Protein AF-A0A944EGB7-F1 (afdb_monomer)

pLDDT: mean 82.47, std 16.72, range [30.88, 98.5]

Mean predicted aligned error: 17.09 Å

Nearest PDB structures (foldseek):
  6z8n-assembly1_AAA  TM=8.290E-01  e=5.337E-04  Rattus norvegicus
  6mog-assembly1_B-2  TM=8.341E-01  e=1.333E-03  synthetic construct
  5ooy-assembly2_E  TM=8.307E-01  e=2.544E-03  synthetic construct
  6sh9-assembly1_B  TM=8.140E-01  e=4.599E-03  Bifidobacterium longum subsp. longum JCM 1217
  6sa7-assembly1_B  TM=8.328E-01  e=1.089E-02  synthetic construct

Secondary structure (DSSP, 8-state):
--------PPP--TT-SS--TTTEEPEEEEEEEEEEE-SSEEEEEEEEEE-SS-EEEEEEEEESS--SS---BTTSBEEEEE-TTS-EEETTSS-TTS--TTS-S--EEEEEEE--SSEEEEEEEESSPPPSSEEEEEEEEGGGTEEEEEEEEEHHHHHHGGGG-EES-TTPPPP---TT-----------GGGTBBPP--------S------TT-SS-TT--HHHHH-HHHHHHHHHHT--TT-TTT-HHHHHHHHS-HHHHHHHHTT-S-TT-B-TTS-BHHHHHHHTT-HHHHHHHHHTT--SSS--BTTB-HHHHHTTSTTGGGTGGG--GGGSPPHHHHHHHHHHHHHHHHH-TT---TT-EEEEEES--HHHHHHHTT--TT----SS--TTT-HHHHTTEEEEEEETTEEEEEESS--GGGSHHHHHHHHTTS-EEEEEEE-TTS-EEEEEEETTEEEEEEETTPPP-TT--HHHHHTTTT---TTS--SSHHHHHHHHHHHT---S-THHHHS--SEEEEPPTT-GGGG-

Radius of gyration: 30.64 Å; Cα contacts (8 Å, |Δi|>4): 1113; chains: 1; bounding box: 88×48×75 Å

Foldseek 3Di:
DDDPDDDFDDDVDLFDPDAPPVWKQFQKAADWDFQWDFPFKTKIFGTKTFGLFKIKTKMKMFGNDQDPQLQEEQQFKWKWKQAPVRDIEICLVDFLPDDPPPPVDKHKHFDFWADDRGMIITMIMISGQGPFDKMWMWIHGRSRGIHTGIDIDGSNVSNVSSVVMDTPCPPGHHDDDDPDDDDDDDDDDPHSNSRGYHNDDDPPPPPPVQPPLPLLALECPSCDLQQLADLSSLVSNVVNNYQLPDQVCVSLLSNLQRYDLSSNVSSLVRDPDQQDAHPQQDGSLLSNLLQVVLSNNLSSVVSPHDQQDDRAANDGSQLLCCLDPSVVSRVVPDDPVSDDDPVLNVLLVLLVVQLCQQPQPDDQEQKKKKDKFQAAQLRLLVLLVFHSVDLPDPDDDCPPDVLQLLFKWFWADDVRYIMIMRRHDQLQADLSSQLSSQAPFIKMKMWHRYNVDFIKIWIDHRSGTDDIDTQLDADHNPDDPLCSSLSSSRNHPPPPRDCSSVVSSRCVSRVHGGNHSCRYRNHGPGMTGRDSPRPSSVD

Sequence (539 aa):
MNGDRLLSTYPADDDEPFPPQQWFVPARLPHTAEVGTGPDTRILLTGWEVWPASLGIRLNVFKRRAGGDRGGGPGGLRFSVLLADGLRVSTLDASPWHADRRTGGPCLRLRDGSSGVFHYGIELHLSQLPPGGPLTLVTEWPAAGVPETRTEFDGTALRAATAQVVEIWPDLPPWQARKGEEEGFAWLSMGPQEIMARPEPPFIPQPPPSRPVDRDRADWDHMGNEAWADPDVVRARLAAGADPDAPETWPLHSAAVHGSPDSVRELVTRVTEVDRTDDQGETALWAAVCNGAEANAAVLLAAGADAWTPRIGRWSPGRLVLTTRLSPLFADTAPAHARLTEAELAAFEAADEQAAVFGEDLYTEGISVAFVSGVEPAEAVRRLGADPLDPGPMEYDPYDDWDHSARVVAVTAVPGGCVLVQQTFYGLSTDSWLTALTTGGGRAYGVYFNPKGGTFGTLAENGRRLHREEIGMPPGAEEPEGHWTHRFWLWDDQARHWNGDKLAYACDQAGLTVPDRRAVAGPPDRWAEIPQDSPLLAD

Solvent-accessible surface area (backbone atoms only — not comparable to full-atom values): 29263 Å² total; per-residue (Å²): 132,89,72,84,83,73,84,56,44,86,76,90,59,85,77,53,91,62,81,65,67,93,46,38,48,56,23,73,45,80,41,82,43,83,40,34,61,28,90,51,35,43,29,30,37,53,27,36,36,23,38,93,56,23,34,34,42,33,34,39,37,41,40,77,60,78,61,95,70,68,36,42,38,87,39,10,38,43,47,34,38,37,35,53,87,69,52,72,35,27,39,62,78,44,63,56,83,54,77,73,78,85,73,87,67,70,46,34,30,60,72,51,48,38,57,54,79,42,41,31,36,41,29,34,35,30,42,41,55,57,50,74,38,52,27,32,45,33,25,32,19,61,61,60,56,16,56,84,26,79,38,80,44,61,18,39,60,54,51,60,36,33,80,61,41,43,71,75,59,87,84,48,61,76,72,77,89,69,91,88,77,87,89,87,86,82,82,92,74,88,35,45,67,56,33,29,33,42,59,85,79,72,82,67,73,69,64,72,74,71,71,79,67,73,41,75,38,48,51,71,81,82,65,48,61,72,45,33,39,38,40,66,45,51,52,35,16,49,73,47,56,20,61,53,74,36,81,92,64,39,49,52,36,46,16,19,60,41,25,30,48,61,21,37,54,62,37,65,77,63,36,94,56,71,66,51,54,54,100,86,46,45,28,24,50,36,42,2,55,28,40,60,30,58,63,32,32,52,48,39,49,74,73,65,39,73,39,70,65,56,56,50,60,86,40,12,45,45,45,56,32,61,81,44,94,60,21,79,85,43,58,93,72,62,51,83,88,55,58,78,51,74,67,56,50,52,46,36,50,51,35,50,56,43,14,56,43,50,33,69,80,45,88,48,73,32,26,6,35,24,30,32,15,69,33,52,52,60,54,38,31,44,46,61,65,18,61,67,84,50,59,48,69,95,73,81,63,70,82,77,42,67,79,58,36,70,31,42,34,36,35,17,76,42,72,66,16,22,25,35,32,23,72,73,33,52,58,42,30,36,64,64,43,33,15,35,50,5,48,94,41,30,28,22,14,10,34,24,30,40,80,90,64,65,31,39,35,25,36,15,43,57,42,36,69,76,50,73,50,68,62,69,56,85,82,55,66,80,60,57,72,62,46,63,49,49,38,47,57,53,65,39,82,90,75,73,52,41,69,20,46,58,52,25,46,31,22,58,72,13,69,39,64,68,91,51,37,44,52,75,79,43,83,50,79,36,34,36,52,38,52,93,86,41,78,67,76,76,117

Structure (mmCIF, N/CA/C/O backbone):
data_AF-A0A944EGB7-F1
#
_entry.id   AF-A0A944EGB7-F1
#
loop_
_atom_site.group_PDB
_atom_site.id
_atom_site.type_symbol
_atom_site.label_atom_id
_atom_site.label_alt_id
_atom_site.label_comp_id
_atom_site.label_asym_id
_atom_site.label_entity_id
_atom_site.label_seq_id
_atom_site.pdbx_PDB_ins_code
_atom_site.Cartn_x
_atom_site.Cartn_y
_atom_site.Cartn_z
_atom_site.occupancy
_atom_site.B_iso_or_equiv
_atom_site.auth_seq_id
_atom_site.auth_comp_id
_atom_site.auth_asym_id
_atom_site.auth_atom_id
_atom_site.pdbx_PDB_model_num
ATOM 1 N N . MET A 1 1 ? -9.017 32.085 -9.575 1.00 32.94 1 MET A N 1
ATOM 2 C CA . MET A 1 1 ? -10.208 32.882 -9.936 1.00 32.94 1 MET A CA 1
ATOM 3 C C . MET A 1 1 ? -11.408 31.969 -9.768 1.00 32.94 1 MET A C 1
ATOM 5 O O . MET A 1 1 ? -11.595 31.103 -10.608 1.00 32.94 1 MET A O 1
ATOM 9 N N . ASN A 1 2 ? -12.139 32.095 -8.657 1.00 34.69 2 ASN A N 1
ATOM 10 C CA . ASN A 1 2 ? -13.410 31.393 -8.461 1.00 34.69 2 ASN A CA 1
ATOM 11 C C . ASN A 1 2 ? -14.433 32.041 -9.395 1.00 34.69 2 ASN A C 1
ATOM 13 O O . ASN A 1 2 ? -14.849 33.168 -9.146 1.00 34.69 2 ASN A O 1
ATOM 17 N N . GLY A 1 3 ? -14.751 31.382 -10.507 1.00 36.41 3 GLY A N 1
ATOM 18 C CA . GLY A 1 3 ? -15.894 31.771 -11.322 1.00 36.41 3 GLY A CA 1
ATOM 19 C C . GLY A 1 3 ? -17.166 31.336 -10.606 1.00 36.41 3 GLY A C 1
ATOM 20 O O . GLY A 1 3 ? -17.297 30.157 -10.280 1.00 36.41 3 GLY A O 1
ATOM 21 N N . ASP A 1 4 ? -18.072 32.276 -10.345 1.00 38.72 4 ASP A N 1
ATOM 22 C CA . ASP A 1 4 ? -19.410 31.980 -9.838 1.00 38.72 4 ASP A CA 1
ATOM 23 C C . ASP A 1 4 ? -20.106 31.008 -10.802 1.00 38.72 4 ASP A C 1
ATOM 25 O O . ASP A 1 4 ? -20.459 31.365 -11.929 1.00 38.72 4 ASP A O 1
ATOM 29 N N . ARG A 1 5 ? -20.275 29.751 -10.377 1.00 48.19 5 ARG A N 1
ATOM 30 C CA . ARG A 1 5 ? -21.106 28.773 -11.085 1.00 48.19 5 ARG A CA 1
ATOM 31 C C . ARG A 1 5 ? -22.570 29.154 -10.858 1.00 48.19 5 ARG A C 1
ATOM 33 O O . ARG A 1 5 ? -23.101 28.953 -9.770 1.00 48.19 5 ARG A O 1
ATOM 40 N N . LEU A 1 6 ? -23.214 29.726 -11.873 1.00 55.56 6 LEU A N 1
ATOM 41 C CA . LEU A 1 6 ? -24.662 29.945 -11.888 1.00 55.56 6 LEU A CA 1
ATOM 42 C C . LEU A 1 6 ? -25.372 28.681 -12.394 1.00 55.56 6 LEU A C 1
ATOM 44 O O . LEU A 1 6 ? -24.914 28.054 -13.349 1.00 55.56 6 LEU A O 1
ATOM 48 N N . LEU A 1 7 ? -26.502 28.330 -11.774 1.00 55.47 7 LEU A N 1
ATOM 49 C CA . LEU A 1 7 ? -27.410 27.292 -12.278 1.00 55.47 7 LEU A CA 1
ATOM 50 C C . LEU A 1 7 ? -27.955 27.706 -13.662 1.00 55.47 7 LEU A C 1
ATOM 52 O O . LEU A 1 7 ? -28.229 28.883 -13.894 1.00 55.47 7 LEU A O 1
ATOM 56 N N . SER A 1 8 ? -28.111 26.748 -14.580 1.00 62.16 8 SER A N 1
ATOM 57 C CA . SER A 1 8 ? -28.684 26.958 -15.928 1.00 62.16 8 SER A CA 1
ATOM 58 C C . SER A 1 8 ? -30.071 26.313 -16.050 1.00 62.16 8 SER A C 1
ATOM 60 O O . SER A 1 8 ? -30.507 25.670 -15.101 1.00 62.16 8 SER A O 1
ATOM 62 N N . THR A 1 9 ? -30.802 26.500 -17.157 1.00 59.09 9 THR A N 1
ATOM 63 C CA . THR A 1 9 ? -32.113 25.838 -17.361 1.00 59.09 9 THR A CA 1
ATOM 64 C C . THR A 1 9 ? -32.007 24.322 -17.303 1.00 59.09 9 THR A C 1
ATOM 66 O O . THR A 1 9 ? -31.088 23.759 -17.896 1.00 59.09 9 THR A O 1
ATOM 69 N N . TYR A 1 10 ? -33.010 23.674 -16.717 1.00 60.25 10 TYR A N 1
ATOM 70 C CA . TYR A 1 10 ? -33.133 22.224 -16.734 1.00 60.25 10 TYR A CA 1
ATOM 71 C C . TYR A 1 10 ? -33.384 21.675 -18.153 1.00 60.25 10 TYR A C 1
ATOM 73 O O . TYR A 1 10 ? -34.419 22.002 -18.744 1.00 60.25 10 TYR A O 1
ATOM 81 N N . PRO A 1 11 ? -32.494 20.843 -18.726 1.00 58.47 11 PRO A N 1
ATOM 82 C CA . PRO A 1 11 ? -32.824 20.062 -19.908 1.00 58.47 11 PRO A CA 1
ATOM 83 C C . PRO A 1 11 ? -33.643 18.840 -19.477 1.00 58.47 11 PRO A C 1
ATOM 85 O O . PRO A 1 11 ? -33.178 18.019 -18.695 1.00 58.47 11 PRO A O 1
ATOM 88 N N . ALA A 1 12 ? -34.860 18.700 -20.000 1.00 52.88 12 ALA A N 1
ATOM 89 C CA . ALA A 1 12 ? -35.695 17.517 -19.787 1.00 52.88 12 ALA A CA 1
ATOM 90 C C . ALA A 1 12 ? -35.199 16.311 -20.618 1.00 52.88 12 ALA A C 1
ATOM 92 O O . ALA A 1 12 ? -35.969 15.740 -21.384 1.00 52.88 12 ALA A O 1
ATOM 93 N N . ASP A 1 13 ? -33.909 15.975 -20.539 1.00 53.41 13 ASP A N 1
ATOM 94 C CA . ASP A 1 13 ? -33.380 14.758 -21.159 1.00 53.41 13 ASP A CA 1
ATOM 95 C C . ASP A 1 13 ? -33.831 13.533 -20.342 1.00 53.41 13 ASP A C 1
ATOM 97 O O . ASP A 1 13 ? -33.696 13.493 -19.120 1.00 53.41 13 ASP A O 1
ATOM 101 N N . ASP A 1 14 ? -34.359 12.518 -21.031 1.00 48.91 14 ASP A N 1
ATOM 102 C CA . ASP A 1 14 ? -35.111 11.389 -20.454 1.00 48.91 14 ASP A CA 1
ATOM 103 C C . ASP A 1 14 ? -34.281 10.384 -19.608 1.00 48.91 14 ASP A C 1
ATOM 105 O O . ASP A 1 14 ? -34.838 9.408 -19.104 1.00 48.91 14 ASP A O 1
ATOM 109 N N . ASP A 1 15 ? -32.974 10.611 -19.415 1.00 50.88 15 ASP A N 1
ATOM 110 C CA . ASP A 1 15 ? -32.036 9.661 -18.781 1.00 50.88 15 ASP A CA 1
ATOM 111 C C . ASP A 1 15 ? -31.077 10.320 -17.762 1.00 50.88 15 ASP A C 1
ATOM 113 O O . ASP A 1 15 ? -29.890 9.977 -17.651 1.00 50.88 15 ASP A O 1
ATOM 117 N N . GLU A 1 16 ? -31.575 11.289 -16.992 1.00 53.97 16 GLU A N 1
ATOM 118 C CA . GLU A 1 16 ? -30.809 11.887 -15.897 1.00 53.97 16 GLU A CA 1
ATOM 119 C C . GLU A 1 16 ? -30.630 10.883 -14.731 1.00 53.97 16 GLU A C 1
ATOM 121 O O . GLU A 1 16 ? -31.597 10.253 -14.287 1.00 53.97 16 GLU A O 1
ATOM 126 N N . PRO A 1 17 ? -29.400 10.682 -14.214 1.00 52.53 17 PRO A N 1
ATOM 127 C CA . PRO A 1 17 ? -29.115 9.628 -13.236 1.00 52.53 17 PRO A CA 1
ATOM 128 C C . PRO A 1 17 ? -29.736 9.864 -11.852 1.00 52.53 17 PRO A C 1
ATOM 130 O O . PRO A 1 17 ? -29.793 8.922 -11.060 1.00 52.53 17 PRO A O 1
ATOM 133 N N . PHE A 1 18 ? -30.188 11.085 -11.560 1.00 62.53 18 PHE A N 1
ATOM 134 C CA . PHE A 1 18 ? -30.746 11.500 -10.276 1.00 62.53 18 PHE A CA 1
ATOM 135 C C . PHE A 1 18 ? -31.913 12.471 -10.497 1.00 62.53 18 PHE A C 1
ATOM 137 O O . PHE A 1 18 ? -31.974 13.115 -11.541 1.00 62.53 18 PHE A O 1
ATOM 144 N N . PRO A 1 19 ? -32.856 12.596 -9.543 1.00 72.44 19 PRO A N 1
ATOM 145 C CA . PRO A 1 19 ? -33.937 13.563 -9.670 1.00 72.44 19 PRO A CA 1
ATOM 146 C C . PRO A 1 19 ? -33.398 15.004 -9.714 1.00 72.44 19 PRO A C 1
ATOM 148 O O . PRO A 1 19 ? -32.402 15.300 -9.047 1.00 72.44 19 PRO A O 1
ATOM 151 N N . PRO A 1 20 ? -34.087 15.928 -10.402 1.00 75.12 20 PRO A N 1
ATOM 152 C CA . PRO A 1 20 ? -33.622 17.298 -10.609 1.00 75.12 20 PRO A CA 1
ATOM 153 C C . PRO A 1 20 ? -33.867 18.189 -9.380 1.00 75.12 20 PRO A C 1
ATOM 155 O O . PRO A 1 20 ? -34.578 19.194 -9.433 1.00 75.12 20 PRO A O 1
ATOM 158 N N . GLN A 1 21 ? -33.280 17.818 -8.240 1.00 77.50 21 GLN A N 1
ATOM 159 C CA . GLN A 1 21 ? -33.513 18.451 -6.932 1.00 77.50 21 GLN A CA 1
ATOM 160 C C . GLN A 1 21 ? -33.061 19.917 -6.876 1.00 77.50 21 GLN A C 1
ATOM 162 O O . GLN A 1 21 ? -33.524 20.677 -6.031 1.00 77.50 21 GLN A O 1
ATOM 167 N N . GLN A 1 22 ? -32.156 20.314 -7.772 1.00 76.25 22 GLN A N 1
ATOM 168 C CA . GLN A 1 22 ? -31.665 21.690 -7.875 1.00 76.25 22 GLN A CA 1
ATOM 169 C C . GLN A 1 22 ? -32.675 22.623 -8.565 1.00 76.25 22 GLN A C 1
ATOM 171 O O . GLN A 1 22 ? -32.617 23.838 -8.373 1.00 76.25 22 GLN A O 1
ATOM 176 N N . TRP A 1 23 ? -33.609 22.058 -9.341 1.00 76.38 23 TRP A N 1
ATOM 177 C CA . TRP A 1 23 ? -34.570 22.804 -10.156 1.00 76.38 23 TRP A CA 1
ATOM 178 C C . TRP A 1 23 ? -36.018 22.639 -9.713 1.00 76.38 23 TRP A C 1
ATOM 180 O O . TRP A 1 23 ? -36.813 23.553 -9.921 1.00 76.38 23 TRP A O 1
ATOM 190 N N . PHE A 1 24 ? -36.367 21.516 -9.082 1.00 84.88 24 PHE A N 1
ATOM 191 C CA . PHE A 1 24 ? -37.749 21.204 -8.731 1.00 84.88 24 PHE A CA 1
ATOM 192 C C . PHE A 1 24 ? -37.908 20.794 -7.270 1.00 84.88 24 PHE A C 1
ATOM 194 O O . PHE A 1 24 ? -37.055 20.130 -6.682 1.00 84.88 24 PHE A O 1
ATOM 201 N N . VAL A 1 25 ? -39.069 21.122 -6.707 1.00 89.25 25 VAL A N 1
ATOM 202 C CA . VAL A 1 25 ? -39.599 20.493 -5.495 1.00 89.25 25 VAL A CA 1
ATOM 203 C C . VAL A 1 25 ? -40.610 19.424 -5.924 1.00 89.25 25 VAL A C 1
ATOM 205 O O . VAL A 1 25 ? -41.558 19.757 -6.644 1.00 89.25 25 VAL A O 1
ATOM 208 N N . PRO A 1 26 ? -40.454 18.153 -5.506 1.00 92.44 26 PRO A N 1
ATOM 209 C CA . PRO A 1 26 ? -41.320 17.071 -5.958 1.00 92.44 26 PRO A CA 1
ATOM 210 C C . PRO A 1 26 ? -42.699 17.146 -5.305 1.00 92.44 26 PRO A C 1
ATOM 212 O O . PRO A 1 26 ? -42.842 17.601 -4.164 1.00 92.44 26 PRO A O 1
ATOM 215 N N . ALA A 1 27 ? -43.702 16.577 -5.970 1.00 94.31 27 ALA A N 1
ATOM 216 C CA . ALA A 1 27 ? -44.974 16.299 -5.322 1.00 94.31 27 ALA A CA 1
ATOM 217 C C . ALA A 1 27 ? -44.809 15.094 -4.384 1.00 94.31 27 ALA A C 1
ATOM 219 O O . ALA A 1 27 ? -44.458 13.992 -4.811 1.00 94.31 27 ALA A O 1
ATOM 220 N N . ARG A 1 28 ? -45.042 15.302 -3.085 1.00 92.38 28 ARG A N 1
ATOM 221 C CA . ARG A 1 28 ? -44.914 14.256 -2.062 1.00 92.38 28 ARG A CA 1
ATOM 222 C C . ARG A 1 28 ? -46.276 13.653 -1.765 1.00 92.38 28 ARG A C 1
ATOM 224 O O . ARG A 1 28 ? -47.144 14.323 -1.210 1.00 92.38 28 ARG A O 1
ATOM 231 N N . LEU A 1 29 ? -46.446 12.379 -2.096 1.00 92.44 29 LEU A N 1
ATOM 232 C CA . LEU A 1 29 ? -47.681 11.648 -1.834 1.00 92.44 29 LEU A CA 1
ATOM 233 C C . LEU A 1 29 ? -47.465 10.717 -0.635 1.00 92.44 29 LEU A C 1
ATOM 235 O O . LEU A 1 29 ? -46.783 9.699 -0.786 1.00 92.44 29 LEU A O 1
ATOM 239 N N . PRO A 1 30 ? -48.001 11.035 0.557 1.00 89.56 30 PRO A N 1
ATOM 240 C CA . PRO A 1 30 ? -47.935 10.123 1.688 1.00 89.56 30 PRO A CA 1
ATOM 241 C C . PRO A 1 30 ? -48.779 8.889 1.379 1.00 89.56 30 PRO A C 1
ATOM 243 O O . PRO A 1 30 ? -49.942 8.993 0.986 1.00 89.56 30 PRO A O 1
ATOM 246 N N . HIS A 1 31 ? -48.190 7.714 1.544 1.00 89.31 31 HIS A N 1
ATOM 247 C CA . HIS A 1 31 ? -48.866 6.458 1.269 1.00 89.31 31 HIS A CA 1
ATOM 248 C C . HIS A 1 31 ? -48.267 5.399 2.180 1.00 89.31 31 HIS A C 1
ATOM 250 O O . HIS A 1 31 ? -47.074 5.148 2.093 1.00 89.31 31 HIS A O 1
ATOM 256 N N . THR A 1 32 ? -49.072 4.781 3.042 1.00 93.31 32 THR A N 1
ATOM 257 C CA . THR A 1 32 ? -48.588 3.730 3.945 1.00 93.31 32 THR A CA 1
ATOM 258 C C . THR A 1 32 ? -49.141 2.388 3.509 1.00 93.31 32 THR A C 1
ATOM 260 O O . THR A 1 32 ? -50.348 2.170 3.587 1.00 93.31 32 THR A O 1
ATOM 263 N N . ALA A 1 33 ? -48.265 1.487 3.075 1.00 94.69 33 ALA A N 1
ATOM 264 C CA . ALA A 1 33 ? -48.640 0.131 2.691 1.00 94.69 33 ALA A CA 1
ATOM 265 C C . ALA A 1 33 ? -47.587 -0.871 3.168 1.00 94.69 33 ALA A C 1
ATOM 267 O O . ALA A 1 33 ? -46.389 -0.625 3.041 1.00 94.69 33 ALA A O 1
ATOM 268 N N . GLU A 1 34 ? -48.026 -2.010 3.703 1.00 96.56 34 GLU A N 1
ATOM 269 C CA . GLU A 1 34 ? -47.130 -3.141 3.951 1.00 96.56 34 GLU A CA 1
ATOM 270 C C . GLU A 1 34 ? -46.783 -3.789 2.606 1.00 96.56 34 GLU A C 1
ATOM 272 O O . GLU A 1 34 ? -47.671 -4.187 1.851 1.00 96.56 34 GLU A O 1
ATOM 277 N N . VAL A 1 35 ? -45.490 -3.847 2.290 1.00 95.69 35 VAL A N 1
ATOM 278 C CA . VAL A 1 35 ? -44.981 -4.348 1.002 1.00 95.69 35 VAL A CA 1
ATOM 279 C C . VAL A 1 35 ? -44.069 -5.562 1.163 1.00 95.69 35 VAL A C 1
ATOM 281 O O . VAL A 1 35 ? -43.674 -6.161 0.175 1.00 95.69 35 VAL A O 1
ATOM 284 N N . GLY A 1 36 ? -43.770 -5.977 2.396 1.00 94.88 36 GLY A N 1
ATOM 285 C CA . GLY A 1 36 ? -43.044 -7.214 2.666 1.00 94.88 36 GLY A CA 1
ATOM 286 C C . GLY A 1 36 ? -43.113 -7.622 4.134 1.00 94.88 36 GLY A C 1
ATOM 287 O O . GLY A 1 36 ? -42.934 -6.796 5.032 1.00 94.88 36 GLY A O 1
ATOM 288 N N . THR A 1 37 ? -43.333 -8.914 4.375 1.00 95.31 37 THR A N 1
ATOM 289 C CA . THR A 1 37 ? -43.473 -9.485 5.719 1.00 95.31 37 THR A CA 1
ATOM 290 C C . THR A 1 37 ? -42.651 -10.757 5.861 1.00 95.31 37 THR A C 1
ATOM 292 O O . THR A 1 37 ? -42.834 -11.714 5.116 1.00 95.31 37 THR A O 1
ATOM 295 N N . GLY A 1 38 ? -41.759 -10.769 6.853 1.00 89.81 38 GLY A N 1
ATOM 296 C CA . GLY A 1 38 ? -40.973 -11.936 7.254 1.00 89.81 38 GLY A CA 1
ATOM 297 C C . GLY A 1 38 ? -41.212 -12.314 8.722 1.00 89.81 38 GLY A C 1
ATOM 298 O O . GLY A 1 38 ? -41.991 -11.653 9.422 1.00 89.81 38 GLY A O 1
ATOM 299 N N . PRO A 1 39 ? -40.530 -13.353 9.232 1.00 88.06 39 PRO A N 1
ATOM 300 C CA . PRO A 1 39 ? -40.651 -13.789 10.625 1.00 88.06 39 PRO A CA 1
ATOM 301 C C . PRO A 1 39 ? -40.306 -12.686 11.638 1.00 88.06 39 PRO A C 1
ATOM 303 O O . PRO A 1 39 ? -41.053 -12.464 12.592 1.00 88.06 39 PRO A O 1
ATOM 306 N N . ASP A 1 40 ? -39.217 -11.956 11.376 1.00 88.19 40 ASP A N 1
ATOM 307 C CA . ASP A 1 40 ? -38.675 -10.900 12.241 1.00 88.19 40 ASP A CA 1
ATOM 308 C C . ASP A 1 40 ? -38.525 -9.547 11.513 1.00 88.19 40 ASP A C 1
ATOM 310 O O . ASP A 1 40 ? -37.913 -8.627 12.053 1.00 88.19 40 ASP A O 1
ATOM 314 N N . THR A 1 41 ? -39.114 -9.396 10.320 1.00 90.19 41 THR A N 1
ATOM 315 C CA . THR A 1 41 ? -38.974 -8.197 9.472 1.00 90.19 41 THR A CA 1
ATOM 316 C C . THR A 1 41 ? -40.328 -7.694 8.966 1.00 90.19 41 THR A C 1
ATOM 318 O O . THR A 1 41 ? -41.212 -8.489 8.628 1.00 90.19 41 THR A O 1
ATOM 321 N N . ARG A 1 42 ? -40.495 -6.371 8.885 1.00 95.00 42 ARG A N 1
ATOM 322 C CA . ARG A 1 42 ? -41.594 -5.687 8.182 1.00 95.00 42 ARG A CA 1
ATOM 323 C C . ARG A 1 42 ? -41.034 -4.624 7.249 1.00 95.00 42 ARG A C 1
ATOM 325 O O . ARG A 1 42 ? -40.119 -3.906 7.636 1.00 95.00 42 ARG A O 1
ATOM 332 N N . ILE A 1 43 ? -41.591 -4.516 6.049 1.00 95.81 43 ILE A N 1
ATOM 333 C CA . ILE A 1 43 ? -41.202 -3.530 5.039 1.00 95.81 43 ILE A CA 1
ATOM 334 C C . ILE A 1 43 ? -42.446 -2.733 4.665 1.00 95.81 43 ILE A C 1
ATOM 336 O O . ILE A 1 43 ? -43.466 -3.300 4.269 1.00 95.81 43 ILE A O 1
ATOM 340 N N . LEU A 1 44 ? -42.360 -1.418 4.819 1.00 96.94 44 LEU A N 1
ATOM 341 C CA . LEU A 1 44 ? -43.459 -0.485 4.627 1.00 96.94 44 LEU A CA 1
ATOM 342 C C . LEU A 1 44 ? -43.077 0.529 3.558 1.00 96.94 44 LEU A C 1
ATOM 344 O O . LEU A 1 44 ? -42.057 1.198 3.688 1.00 96.94 44 LEU A O 1
ATOM 348 N N . LEU A 1 45 ? -43.914 0.690 2.539 1.00 96.19 45 LEU A N 1
ATOM 349 C CA . LEU A 1 45 ? -43.898 1.891 1.712 1.00 96.19 45 LEU A CA 1
ATOM 350 C C . LEU A 1 45 ? -44.519 3.025 2.530 1.00 96.19 45 LEU A C 1
ATOM 352 O O . LEU A 1 45 ? -45.552 2.813 3.163 1.00 96.19 45 LEU A O 1
ATOM 356 N N . THR A 1 46 ? -43.865 4.186 2.563 1.00 94.12 46 THR A N 1
ATOM 357 C CA . THR A 1 46 ? -44.272 5.349 3.378 1.00 94.12 46 THR A CA 1
ATOM 358 C C . THR A 1 46 ? -44.624 6.579 2.545 1.00 94.12 46 THR A C 1
ATOM 360 O O . THR A 1 46 ? -45.295 7.496 3.030 1.00 94.12 46 THR A O 1
ATOM 363 N N . GLY A 1 47 ? -44.240 6.596 1.270 1.00 94.00 47 GLY A N 1
ATOM 364 C CA . GLY A 1 47 ? -44.709 7.596 0.326 1.00 94.00 47 GLY A CA 1
ATOM 365 C C . GLY A 1 47 ? -43.952 7.597 -0.992 1.00 94.00 47 GLY A C 1
ATOM 366 O O . GLY A 1 47 ? -43.001 6.842 -1.196 1.00 94.00 47 GLY A O 1
ATOM 367 N N . TRP A 1 48 ? -44.384 8.492 -1.872 1.00 95.38 48 TRP A N 1
ATOM 368 C CA . TRP A 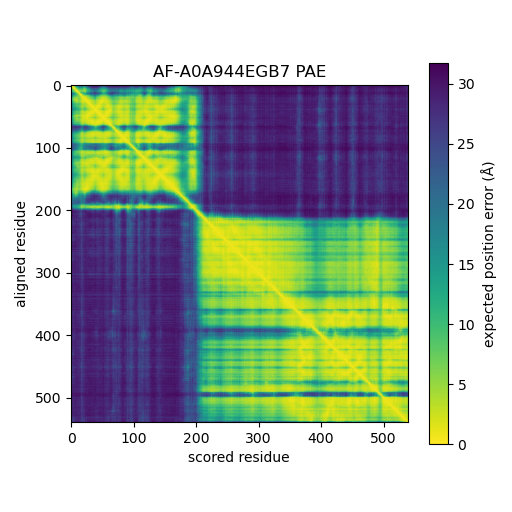1 48 ? -43.818 8.702 -3.200 1.00 95.38 48 TRP A CA 1
ATOM 369 C C . TRP A 1 48 ? -43.306 10.134 -3.349 1.00 95.38 48 TRP A C 1
ATOM 371 O O . TRP A 1 48 ? -43.888 11.069 -2.793 1.00 95.38 48 TRP A O 1
ATOM 381 N N . GLU A 1 49 ? -42.244 10.305 -4.132 1.00 93.81 49 GLU A N 1
ATOM 382 C CA . GLU A 1 49 ? -41.753 11.607 -4.593 1.00 93.81 49 GLU A CA 1
ATOM 383 C C . GLU A 1 49 ? -41.910 11.671 -6.110 1.00 93.81 49 GLU A C 1
ATOM 385 O O . GLU A 1 49 ? -41.150 11.049 -6.844 1.00 93.81 49 GLU A O 1
ATOM 390 N N . VAL A 1 50 ? -42.916 12.386 -6.599 1.00 93.81 50 VAL A N 1
ATOM 391 C CA . VAL A 1 50 ? -43.157 12.516 -8.038 1.00 93.81 50 VAL A CA 1
ATOM 392 C C . VAL A 1 50 ? -42.380 13.719 -8.560 1.00 93.81 50 VAL A C 1
ATOM 394 O O . VAL A 1 50 ? -42.558 14.834 -8.067 1.00 93.81 50 VAL A O 1
ATOM 397 N N . TRP A 1 51 ? -41.524 13.480 -9.549 1.00 91.38 51 TRP A N 1
ATOM 398 C CA . TRP A 1 51 ? -40.710 14.479 -10.246 1.00 91.38 51 TRP A CA 1
ATOM 399 C C . TRP A 1 51 ? -41.263 14.706 -11.664 1.00 91.38 51 TRP A C 1
ATOM 401 O O . TRP A 1 51 ? -42.106 13.922 -12.103 1.00 91.38 51 TRP A O 1
ATOM 411 N N . PRO A 1 52 ? -40.816 15.738 -12.411 1.00 86.06 52 PRO A N 1
ATOM 412 C CA . PRO A 1 52 ? -41.353 16.028 -13.746 1.00 86.06 52 PRO A CA 1
ATOM 413 C C . PRO A 1 52 ? -41.304 14.838 -14.713 1.00 86.06 52 PRO A C 1
ATOM 415 O O . PRO A 1 52 ? -42.254 14.624 -15.462 1.00 86.06 52 PRO A O 1
ATOM 418 N N . ALA A 1 53 ? -40.218 14.059 -14.665 1.00 84.62 53 ALA A N 1
ATOM 419 C CA . ALA A 1 53 ? -39.984 12.921 -15.553 1.00 84.62 53 ALA A CA 1
ATOM 420 C C . ALA A 1 53 ? -39.664 11.608 -14.820 1.00 84.62 53 ALA A C 1
ATOM 422 O O . ALA A 1 53 ? -39.605 10.574 -15.468 1.00 84.62 53 ALA A O 1
ATOM 423 N N . SER A 1 54 ? -39.530 11.603 -13.489 1.00 89.12 54 SER A N 1
ATOM 424 C CA . SER A 1 54 ? -39.095 10.430 -12.715 1.00 89.12 54 SER A CA 1
ATOM 425 C C . SER A 1 54 ? -39.876 10.241 -11.407 1.00 89.12 54 SER A C 1
ATOM 427 O O . SER A 1 54 ? -40.711 11.068 -11.032 1.00 89.12 54 SER A O 1
ATOM 429 N N . LEU A 1 55 ? -39.647 9.126 -10.709 1.00 91.31 55 LEU A N 1
ATOM 430 C CA . LEU A 1 55 ? -40.411 8.747 -9.517 1.00 91.31 55 LEU A CA 1
ATOM 431 C C . LEU A 1 55 ? -39.498 8.239 -8.394 1.00 91.31 55 LEU A C 1
ATOM 433 O O . LEU A 1 55 ? -38.734 7.300 -8.577 1.00 91.31 55 LEU A O 1
ATOM 437 N N . GLY A 1 56 ? -39.613 8.821 -7.205 1.00 92.12 56 GLY A N 1
ATOM 438 C CA . GLY A 1 56 ? -39.004 8.336 -5.971 1.00 92.12 56 GLY A CA 1
ATOM 439 C C . GLY A 1 56 ? -39.964 7.464 -5.156 1.00 92.12 56 GLY A C 1
ATOM 440 O O . GLY A 1 56 ? -41.154 7.768 -5.053 1.00 92.12 56 GLY A O 1
ATOM 441 N N . ILE A 1 57 ? -39.439 6.404 -4.545 1.00 94.38 57 ILE A N 1
ATOM 442 C CA . ILE A 1 57 ? -40.170 5.436 -3.718 1.00 94.38 57 ILE A CA 1
ATOM 443 C C . ILE A 1 57 ? -39.538 5.424 -2.328 1.00 94.38 57 ILE A C 1
ATOM 445 O O . ILE A 1 57 ? -38.366 5.077 -2.195 1.00 94.38 57 ILE A O 1
ATOM 449 N N . ARG A 1 58 ? -40.297 5.790 -1.290 1.00 93.75 58 ARG A N 1
ATOM 450 C CA . ARG A 1 58 ? -39.803 5.822 0.094 1.00 93.75 58 ARG A CA 1
ATOM 451 C C . ARG A 1 58 ? -40.308 4.618 0.870 1.00 93.75 58 ARG A C 1
ATOM 453 O O . ARG A 1 58 ? -41.509 4.345 0.917 1.00 93.75 58 ARG A O 1
ATOM 460 N N . LEU A 1 59 ? -39.374 3.904 1.478 1.00 95.06 59 LEU A N 1
ATOM 461 C CA . LEU A 1 59 ? -39.577 2.623 2.134 1.00 95.06 59 LEU A CA 1
ATOM 462 C C . LEU A 1 59 ? -38.897 2.640 3.504 1.00 95.06 59 LEU A C 1
ATOM 464 O O . LEU A 1 59 ? -37.817 3.201 3.655 1.00 95.06 59 LEU A O 1
ATOM 468 N N . ASN A 1 60 ? -39.507 1.983 4.484 1.00 93.00 60 ASN A N 1
ATOM 469 C CA . ASN A 1 60 ? -38.916 1.734 5.792 1.00 93.00 60 ASN A CA 1
ATOM 470 C C . ASN A 1 60 ? -38.917 0.237 6.088 1.00 93.00 60 ASN A C 1
ATOM 472 O O . ASN A 1 60 ? -39.931 -0.447 5.931 1.00 93.00 60 ASN A O 1
ATOM 476 N N . VAL A 1 61 ? -37.785 -0.261 6.564 1.00 91.00 61 VAL A N 1
ATOM 477 C CA . VAL A 1 61 ? -37.595 -1.641 7.005 1.00 91.00 61 VAL A CA 1
ATOM 478 C C . VAL A 1 61 ? -37.477 -1.647 8.519 1.00 91.00 61 VAL A C 1
ATOM 480 O O . VAL A 1 61 ? -36.651 -0.932 9.073 1.00 91.00 61 VAL A O 1
ATOM 483 N N . PHE A 1 62 ? -38.256 -2.492 9.184 1.00 90.94 62 PHE A N 1
ATOM 484 C CA . PHE A 1 62 ? -38.216 -2.699 10.627 1.00 90.94 62 PHE A CA 1
ATOM 485 C C . PHE A 1 62 ? -37.807 -4.138 10.926 1.00 90.94 62 PHE A C 1
ATOM 487 O O . PHE A 1 62 ? -38.443 -5.076 10.439 1.00 90.94 62 PHE A O 1
ATOM 494 N N . LYS A 1 63 ? -36.779 -4.318 11.757 1.00 83.62 63 LYS A N 1
ATOM 495 C CA . LYS A 1 63 ? -36.316 -5.617 12.254 1.00 83.62 63 LYS A CA 1
ATOM 496 C C . LYS A 1 63 ? -36.658 -5.761 13.732 1.00 83.62 63 LYS A C 1
ATOM 498 O O . LYS A 1 63 ? -36.492 -4.835 14.518 1.00 83.62 63 LYS A O 1
ATOM 503 N N . ARG A 1 64 ? -37.096 -6.954 14.128 1.00 81.88 64 ARG A N 1
ATOM 504 C CA . ARG A 1 64 ? -37.379 -7.309 15.527 1.00 81.88 64 ARG A CA 1
ATOM 505 C C . ARG A 1 64 ? -36.111 -7.663 16.312 1.00 81.88 64 ARG A C 1
ATOM 507 O O . ARG A 1 64 ? -36.108 -7.563 17.534 1.00 81.88 64 ARG A O 1
ATOM 514 N N . ARG A 1 65 ? -35.055 -8.113 15.628 1.00 74.75 65 ARG A N 1
ATOM 515 C CA . ARG A 1 65 ? -33.795 -8.578 16.226 1.00 74.75 65 ARG A CA 1
ATOM 516 C C . ARG A 1 65 ? -32.594 -7.984 15.493 1.00 74.75 65 ARG A C 1
ATOM 518 O O . ARG A 1 65 ? -32.590 -7.940 14.261 1.00 74.75 65 ARG A O 1
ATOM 525 N N . ALA A 1 66 ? -31.578 -7.591 16.257 1.00 58.38 66 ALA A N 1
ATOM 526 C CA . ALA A 1 66 ? -30.242 -7.329 15.741 1.00 58.38 66 ALA A CA 1
ATOM 527 C C . ALA A 1 66 ? -29.587 -8.687 15.443 1.00 58.38 66 ALA A C 1
ATOM 529 O O . ALA A 1 66 ? -29.605 -9.576 16.292 1.00 58.38 66 ALA A O 1
ATOM 530 N N . GLY A 1 67 ? -29.086 -8.888 14.228 1.00 52.56 67 GLY A N 1
ATOM 531 C CA . GLY A 1 67 ? -28.426 -10.127 13.809 1.00 52.56 67 GLY A CA 1
ATOM 532 C C . GLY A 1 67 ? -27.072 -9.805 13.188 1.00 52.56 67 GLY A C 1
ATOM 533 O O . GLY A 1 67 ? -26.957 -8.781 12.518 1.00 52.56 67 GLY A O 1
ATOM 534 N N . GLY A 1 68 ? -26.072 -10.660 13.432 1.00 48.53 68 GLY A N 1
ATOM 535 C CA . GLY A 1 68 ? -24.686 -10.456 12.985 1.00 48.53 68 GLY A CA 1
ATOM 536 C C . GLY A 1 68 ? -24.481 -10.564 11.470 1.00 48.53 68 GLY A C 1
ATOM 537 O O . GLY A 1 68 ? -23.567 -9.944 10.941 1.00 48.53 68 GLY A O 1
ATOM 538 N N . ASP A 1 69 ? -25.361 -11.279 10.762 1.00 51.78 69 ASP A N 1
ATOM 539 C CA . ASP A 1 69 ? -25.440 -11.222 9.302 1.00 51.78 69 ASP A CA 1
ATOM 540 C C . ASP A 1 69 ? -26.470 -10.155 8.904 1.00 51.78 69 ASP A C 1
ATOM 542 O O . ASP A 1 69 ? -27.670 -10.273 9.192 1.00 51.78 69 ASP A O 1
ATOM 546 N N . ARG A 1 70 ? -25.999 -9.071 8.274 1.00 56.31 70 ARG A N 1
ATOM 547 C CA . ARG A 1 70 ? -26.863 -7.978 7.797 1.00 56.31 70 ARG A CA 1
ATOM 548 C C . ARG A 1 70 ? -27.778 -8.450 6.654 1.00 56.31 70 ARG A C 1
ATOM 550 O O . ARG A 1 70 ? -28.782 -7.794 6.387 1.00 56.31 70 ARG A O 1
ATOM 557 N N . GLY A 1 71 ? -27.516 -9.626 6.072 1.00 55.34 71 GLY A N 1
ATOM 558 C CA . GLY A 1 71 ? -28.361 -10.256 5.063 1.00 55.34 71 GLY A CA 1
ATOM 559 C C . GLY A 1 71 ? -28.188 -9.650 3.674 1.00 55.34 71 GLY A C 1
ATOM 560 O O . GLY A 1 71 ? -29.149 -9.652 2.909 1.00 55.34 71 GLY A O 1
ATOM 561 N N . GLY A 1 72 ? -27.006 -9.103 3.371 1.00 61.53 72 GLY A N 1
ATOM 562 C CA . GLY A 1 72 ? -26.604 -8.650 2.034 1.00 61.53 72 GLY A CA 1
ATOM 563 C C . GLY A 1 72 ? -26.094 -9.795 1.145 1.00 61.53 72 GLY A C 1
ATOM 564 O O . GLY A 1 72 ? -25.872 -10.908 1.612 1.00 61.53 72 GLY A O 1
ATOM 565 N N . GLY A 1 73 ? -25.906 -9.541 -0.157 1.00 66.19 73 GLY A N 1
ATOM 566 C CA . GLY A 1 73 ? -25.443 -10.550 -1.135 1.00 66.19 73 GLY A CA 1
ATOM 567 C C . GLY A 1 73 ? -26.569 -11.138 -2.011 1.00 66.19 73 GLY A C 1
ATOM 568 O O . GLY A 1 73 ? -27.595 -10.478 -2.171 1.00 66.19 73 GLY A O 1
ATOM 569 N N . PRO A 1 74 ? -26.428 -12.350 -2.593 1.00 65.75 74 PRO A N 1
ATOM 570 C CA . PRO A 1 74 ? -27.414 -12.930 -3.529 1.00 65.75 74 PRO A CA 1
ATOM 571 C C . PRO A 1 74 ? -28.818 -13.135 -2.929 1.00 65.75 74 PRO A C 1
ATOM 573 O O . PRO A 1 74 ? -29.823 -13.163 -3.644 1.00 65.75 74 PRO A O 1
ATOM 576 N N . GLY A 1 75 ? -28.886 -13.271 -1.600 1.00 76.19 75 GLY A N 1
ATOM 577 C CA . GLY A 1 75 ? -30.121 -13.402 -0.826 1.00 76.19 75 GLY A CA 1
ATOM 578 C C . GLY A 1 75 ? -30.638 -12.098 -0.212 1.00 76.19 75 GLY A C 1
ATOM 579 O O . GLY A 1 75 ? -31.530 -12.166 0.632 1.00 76.19 75 GLY A O 1
ATOM 580 N N . GLY A 1 76 ? -30.080 -10.938 -0.572 1.00 86.44 76 GLY A N 1
ATOM 581 C CA . GLY A 1 76 ? -30.447 -9.657 0.034 1.00 86.44 76 GLY A CA 1
ATOM 582 C C . GLY A 1 76 ? -31.808 -9.102 -0.379 1.00 86.44 76 GLY A C 1
ATOM 583 O O . GLY A 1 76 ? -32.544 -9.700 -1.167 1.00 86.44 76 GLY A O 1
ATOM 584 N N . LEU A 1 77 ? -32.156 -7.949 0.190 1.00 89.88 77 LEU A N 1
ATOM 585 C CA . LEU A 1 77 ? -33.402 -7.241 -0.083 1.00 89.88 77 LEU A CA 1
ATOM 586 C C . LEU A 1 77 ? -33.408 -6.690 -1.511 1.00 89.88 77 LEU A C 1
ATOM 588 O O . LEU A 1 77 ? -32.507 -5.953 -1.910 1.00 89.88 77 LEU A O 1
ATOM 592 N N . ARG A 1 78 ? -34.445 -7.013 -2.280 1.00 90.00 78 ARG A N 1
ATOM 593 C CA . ARG A 1 78 ? -34.583 -6.590 -3.677 1.00 90.00 78 ARG A CA 1
ATOM 594 C C . ARG A 1 78 ? -35.979 -6.088 -3.988 1.00 90.00 78 ARG A C 1
ATOM 596 O O . ARG A 1 78 ? -36.970 -6.559 -3.427 1.00 90.00 78 ARG A O 1
ATOM 603 N N . PHE A 1 79 ? -36.031 -5.154 -4.935 1.00 92.81 79 PHE A N 1
ATOM 604 C CA . PHE A 1 79 ? -37.269 -4.575 -5.433 1.00 92.81 79 PHE A CA 1
ATOM 605 C C . PHE A 1 79 ? -37.361 -4.723 -6.954 1.00 92.81 79 PHE A C 1
ATOM 607 O O . PHE A 1 79 ? -36.368 -4.638 -7.683 1.00 92.81 79 PHE A O 1
ATOM 614 N N . SER A 1 80 ? -38.569 -4.959 -7.452 1.00 91.38 80 SER A N 1
ATOM 615 C CA . SER A 1 80 ? -38.918 -4.781 -8.861 1.00 91.38 80 SER A CA 1
ATOM 616 C C . SER A 1 80 ? -40.189 -3.954 -8.968 1.00 91.38 80 SER A C 1
ATOM 618 O O . SER A 1 80 ? -41.068 -4.058 -8.123 1.00 91.38 80 SER A O 1
ATOM 620 N N . VAL A 1 81 ? -40.309 -3.168 -10.024 1.00 90.75 81 VAL A N 1
ATOM 621 C CA . VAL A 1 81 ? -41.530 -2.471 -10.406 1.00 90.75 81 VAL A CA 1
ATOM 622 C C . VAL A 1 81 ? -41.991 -3.059 -11.734 1.00 90.75 81 VAL A C 1
ATOM 624 O O . VAL A 1 81 ? -41.223 -3.095 -12.692 1.00 90.75 81 VAL A O 1
ATOM 627 N N . LEU A 1 82 ? -43.228 -3.548 -11.780 1.00 90.19 82 LEU A N 1
ATOM 628 C CA . LEU A 1 82 ? -43.911 -3.935 -13.011 1.00 90.19 82 LEU A CA 1
ATOM 629 C C . LEU A 1 82 ? -44.845 -2.797 -13.423 1.00 90.19 82 LEU A C 1
ATOM 631 O O . LEU A 1 82 ? -45.703 -2.379 -12.643 1.00 90.19 82 LEU A O 1
ATOM 635 N N . LEU A 1 83 ? -44.649 -2.292 -14.632 1.00 88.00 83 LEU A N 1
ATOM 636 C CA . LEU A 1 83 ? -45.391 -1.180 -15.209 1.00 88.00 83 LEU A CA 1
ATOM 637 C C . LEU A 1 83 ? -46.577 -1.681 -16.049 1.00 88.00 83 LEU A C 1
ATOM 639 O O . LEU A 1 83 ? -46.612 -2.833 -16.486 1.00 88.00 83 LEU A O 1
ATOM 643 N N . ALA A 1 84 ? -47.552 -0.802 -16.294 1.00 85.75 84 ALA A N 1
ATOM 644 C CA . ALA A 1 84 ? -48.778 -1.129 -17.031 1.00 85.75 84 ALA A CA 1
ATOM 645 C C . ALA A 1 84 ? -48.539 -1.578 -18.486 1.00 85.75 84 ALA A C 1
ATOM 647 O O . ALA A 1 84 ? -49.365 -2.287 -19.058 1.00 85.75 84 ALA A O 1
ATOM 648 N N . ASP A 1 85 ? -47.419 -1.175 -19.083 1.00 83.88 85 ASP A N 1
ATOM 649 C CA . ASP A 1 85 ? -46.977 -1.585 -20.421 1.00 83.88 85 ASP A CA 1
ATOM 650 C C . ASP A 1 85 ? -46.305 -2.974 -20.440 1.00 83.88 85 ASP A C 1
ATOM 652 O O . ASP A 1 85 ? -45.909 -3.461 -21.499 1.00 83.88 85 ASP A O 1
ATOM 656 N N . GLY A 1 86 ? -46.212 -3.634 -19.282 1.00 78.25 86 GLY A N 1
ATOM 657 C CA . GLY A 1 86 ? -45.596 -4.945 -19.112 1.00 78.25 86 GLY A CA 1
ATOM 658 C C . GLY A 1 86 ? -44.089 -4.894 -18.867 1.00 78.25 86 GLY A C 1
ATOM 659 O O . GLY A 1 86 ? -43.481 -5.951 -18.681 1.00 78.25 86 GLY A O 1
ATOM 660 N N . LEU A 1 87 ? -43.478 -3.705 -18.833 1.00 82.56 87 LEU A N 1
ATOM 661 C CA . LEU A 1 87 ? -42.062 -3.566 -18.531 1.00 82.56 87 LEU A CA 1
ATOM 662 C C . LEU A 1 87 ? -41.805 -3.826 -17.044 1.00 82.56 87 LEU A C 1
ATOM 664 O O . LEU A 1 87 ? -42.459 -3.261 -16.166 1.00 82.56 87 LEU A O 1
ATOM 668 N N . ARG A 1 88 ? -40.823 -4.679 -16.757 1.00 85.31 88 ARG A N 1
ATOM 669 C CA . ARG A 1 88 ? -40.318 -4.918 -15.404 1.00 85.31 88 ARG A CA 1
ATOM 670 C C . ARG A 1 88 ? -38.961 -4.242 -15.260 1.00 85.31 88 ARG A C 1
ATOM 672 O O . ARG A 1 88 ? -38.089 -4.475 -16.086 1.00 85.31 88 ARG A O 1
ATOM 679 N N . VAL A 1 89 ? -38.796 -3.474 -14.189 1.00 85.00 89 VAL A N 1
ATOM 680 C CA . VAL A 1 89 ? -37.542 -2.804 -13.827 1.00 85.00 89 VAL A CA 1
ATOM 681 C C . VAL A 1 89 ? -37.168 -3.189 -12.401 1.00 85.00 89 VAL A C 1
ATOM 683 O O . VAL A 1 89 ? -38.003 -3.106 -11.503 1.00 85.00 89 VAL A O 1
ATOM 686 N N . SER A 1 90 ? -35.938 -3.619 -12.157 1.00 85.50 90 SER A N 1
ATOM 687 C CA . SER A 1 90 ? -35.483 -4.130 -10.866 1.00 85.50 90 SER A CA 1
ATOM 688 C C . SER A 1 90 ? -34.206 -3.462 -10.377 1.00 85.50 90 SER A C 1
ATOM 690 O O . SER A 1 90 ? -33.341 -3.085 -11.160 1.00 85.50 90 SER A O 1
ATOM 692 N N . THR A 1 91 ? -34.038 -3.424 -9.050 1.00 82.81 91 THR A N 1
ATOM 693 C CA . THR A 1 91 ? -32.760 -3.098 -8.395 1.00 82.81 91 THR A CA 1
ATOM 694 C C . THR A 1 91 ? -31.639 -4.095 -8.718 1.00 82.81 91 THR A C 1
ATOM 696 O O . THR A 1 91 ? -30.509 -3.877 -8.299 1.00 82.81 91 THR A O 1
ATOM 699 N N . LEU A 1 92 ? -31.941 -5.202 -9.410 1.00 77.94 92 LEU A N 1
ATOM 700 C CA . LEU A 1 92 ? -30.958 -6.164 -9.914 1.00 77.94 92 LEU A CA 1
ATOM 701 C C . LEU A 1 92 ? -30.511 -5.888 -11.360 1.00 77.94 92 LEU A C 1
ATOM 703 O O . LEU A 1 92 ? -29.510 -6.457 -11.784 1.00 77.94 92 LEU A O 1
ATOM 707 N N . ASP A 1 93 ? -31.226 -5.042 -12.112 1.00 70.38 93 ASP A N 1
ATOM 708 C CA . ASP A 1 93 ? -30.977 -4.831 -13.550 1.00 70.38 93 ASP A CA 1
ATOM 709 C C . ASP A 1 93 ? -29.813 -3.860 -13.823 1.00 70.38 93 ASP A C 1
ATOM 711 O O . ASP A 1 93 ? -29.303 -3.793 -14.939 1.00 70.38 93 ASP A O 1
ATOM 715 N N . ALA A 1 94 ? -29.371 -3.108 -12.812 1.00 56.03 94 ALA A N 1
ATOM 716 C CA . ALA A 1 94 ? -28.238 -2.191 -12.886 1.00 56.03 94 ALA A CA 1
ATOM 717 C C . ALA A 1 94 ? -27.433 -2.235 -11.580 1.00 56.03 94 ALA A C 1
ATOM 719 O O . ALA A 1 94 ? -27.973 -2.557 -10.520 1.00 56.03 94 ALA A O 1
ATOM 720 N N . SER A 1 95 ? -26.146 -1.863 -11.633 1.00 52.19 95 SER A N 1
ATOM 721 C CA . SER A 1 95 ? -25.413 -1.535 -10.403 1.00 52.19 95 SER A CA 1
ATOM 722 C C . SER A 1 95 ? -26.210 -0.453 -9.657 1.00 52.19 95 SER A C 1
ATOM 724 O O . SER A 1 95 ? -26.616 0.513 -10.311 1.00 52.19 95 SER A O 1
ATOM 726 N N . PRO A 1 96 ? -26.423 -0.552 -8.328 1.00 47.22 96 PRO A N 1
ATOM 727 C CA . PRO A 1 96 ? -27.233 0.411 -7.566 1.00 47.22 96 PRO A CA 1
ATOM 728 C C . PRO A 1 96 ? -26.766 1.873 -7.684 1.00 47.22 96 PRO A C 1
ATOM 730 O O . PRO A 1 96 ? -27.452 2.776 -7.219 1.00 47.22 96 PRO A O 1
ATOM 733 N N . TRP A 1 97 ? -25.602 2.086 -8.301 1.00 50.00 97 TRP A N 1
ATOM 734 C CA . TRP A 1 97 ? -24.747 3.255 -8.182 1.00 50.00 97 TRP A CA 1
ATOM 735 C C . TRP A 1 97 ? -24.473 3.980 -9.501 1.00 50.00 97 TRP A C 1
ATOM 737 O O . TRP A 1 97 ? -24.065 5.137 -9.482 1.00 50.00 97 TRP A O 1
ATOM 747 N N . HIS A 1 98 ? -24.684 3.326 -10.650 1.00 44.94 98 HIS A N 1
ATOM 748 C CA . HIS A 1 98 ? -24.325 3.888 -11.954 1.00 44.94 98 HIS A CA 1
ATOM 749 C C . HIS A 1 98 ? -25.425 3.706 -12.992 1.00 44.94 98 HIS A C 1
ATOM 751 O O . HIS A 1 98 ? -26.109 2.684 -13.037 1.00 44.94 98 HIS A O 1
ATOM 757 N N . ALA A 1 99 ? -25.551 4.701 -13.870 1.00 44.69 99 ALA A N 1
ATOM 758 C CA . ALA A 1 99 ? -26.355 4.571 -15.068 1.00 44.69 99 ALA A CA 1
ATOM 759 C C . ALA A 1 99 ? -25.643 3.704 -16.089 1.00 44.69 99 ALA A C 1
ATOM 761 O O . ALA A 1 99 ? -24.643 4.130 -16.665 1.00 44.69 99 ALA A O 1
ATOM 762 N N . ASP A 1 100 ? -26.183 2.516 -16.361 1.00 42.69 100 ASP A N 1
ATOM 763 C CA . ASP A 1 100 ? -25.855 1.857 -17.614 1.00 42.69 100 ASP A CA 1
ATOM 764 C C . ASP A 1 100 ? -26.604 2.571 -18.747 1.00 42.69 100 ASP A C 1
ATOM 766 O O . ASP A 1 100 ? -27.740 2.247 -19.083 1.00 42.69 100 ASP A O 1
ATOM 770 N N . ARG A 1 101 ? -25.967 3.595 -19.326 1.00 45.12 101 ARG A N 1
ATOM 771 C CA . ARG A 1 101 ? -26.476 4.340 -20.492 1.00 45.12 101 ARG A CA 1
ATOM 772 C C . ARG A 1 101 ? -26.596 3.473 -21.761 1.00 45.12 101 ARG A C 1
ATOM 774 O O . ARG A 1 101 ? -26.965 3.989 -22.811 1.00 45.12 101 ARG A O 1
ATOM 781 N N . ARG A 1 102 ? -26.252 2.177 -21.720 1.00 42.22 102 ARG A N 1
ATOM 782 C CA . ARG A 1 102 ? -26.193 1.304 -22.907 1.00 42.22 102 ARG A CA 1
ATOM 783 C C . ARG A 1 102 ? -27.548 0.746 -23.349 1.00 42.22 102 ARG A C 1
ATOM 785 O O . ARG A 1 102 ? -27.634 0.285 -24.483 1.00 42.22 102 ARG A O 1
ATOM 792 N N . THR A 1 103 ? -28.583 0.770 -22.504 1.00 47.12 103 THR A N 1
ATOM 793 C CA . THR A 1 103 ? -29.870 0.100 -22.792 1.00 47.12 103 THR A CA 1
ATOM 794 C C . THR A 1 103 ? -31.040 1.040 -23.103 1.00 47.12 103 THR A C 1
ATOM 796 O O . THR A 1 103 ? -32.047 0.558 -23.616 1.00 47.12 103 THR A O 1
ATOM 799 N N . GLY A 1 104 ? -30.916 2.355 -22.868 1.00 55.28 104 GLY A N 1
ATOM 800 C CA . GLY A 1 104 ? -31.910 3.374 -23.262 1.00 55.28 104 GLY A CA 1
ATOM 801 C C . GLY A 1 104 ? -33.329 3.178 -22.700 1.00 55.28 104 GLY A C 1
ATOM 802 O O . GLY A 1 104 ? -34.290 3.639 -23.311 1.00 55.28 104 GLY A O 1
ATOM 803 N N . GLY A 1 105 ? -33.478 2.440 -21.593 1.00 66.38 105 GLY A N 1
ATOM 804 C CA . GLY A 1 105 ? -34.759 2.143 -20.940 1.00 66.38 105 GLY A CA 1
ATOM 805 C C . GLY A 1 105 ? -34.763 2.523 -19.451 1.00 66.38 105 GLY A C 1
ATOM 806 O O . GLY A 1 105 ? -33.702 2.793 -18.885 1.00 66.38 105 GLY A O 1
ATOM 807 N N . PRO A 1 106 ? -35.936 2.537 -18.787 1.00 75.81 106 PRO A N 1
ATOM 808 C CA . PRO A 1 106 ? -36.055 2.979 -17.400 1.00 75.81 106 PRO A CA 1
ATOM 809 C C . PRO A 1 106 ? -35.293 2.071 -16.433 1.00 75.81 106 PRO A C 1
ATOM 811 O O . PRO A 1 106 ? -35.249 0.853 -16.593 1.00 75.81 106 PRO A O 1
ATOM 814 N N . CYS A 1 107 ? -34.744 2.666 -15.378 1.00 80.81 107 CYS A N 1
ATOM 815 C CA . CYS A 1 107 ? -33.964 1.971 -14.355 1.00 80.81 107 CYS A CA 1
ATOM 816 C C . CYS A 1 107 ? -34.482 2.288 -12.948 1.00 80.81 107 CYS A C 1
ATOM 818 O O . CYS A 1 107 ? -34.975 3.389 -12.710 1.00 80.81 107 CYS A O 1
ATOM 820 N N . LEU A 1 108 ? -34.336 1.341 -12.017 1.00 84.44 108 LEU A N 1
ATOM 821 C CA . LEU A 1 108 ? -34.718 1.485 -10.611 1.00 84.44 108 LEU A CA 1
ATOM 822 C C . LEU A 1 108 ? -33.474 1.346 -9.731 1.00 84.44 108 LEU A C 1
ATOM 824 O O . LEU A 1 108 ? -32.841 0.291 -9.728 1.00 84.44 108 LEU A O 1
ATOM 828 N N . ARG A 1 109 ? -33.122 2.390 -8.980 1.00 79.31 109 ARG A N 1
ATOM 829 C CA . ARG A 1 109 ? -31.872 2.446 -8.203 1.00 79.31 109 ARG A CA 1
ATOM 830 C C . ARG A 1 109 ? -32.094 2.909 -6.779 1.00 79.31 109 ARG A C 1
ATOM 832 O O . ARG A 1 109 ? -33.125 3.493 -6.470 1.00 79.31 109 ARG A O 1
ATOM 839 N N . LEU A 1 110 ? -31.109 2.669 -5.924 1.00 80.06 110 LEU A N 1
ATOM 840 C CA . LEU A 1 110 ? -31.075 3.218 -4.578 1.00 80.06 110 LEU A CA 1
ATOM 841 C C . LEU A 1 110 ? -30.478 4.628 -4.638 1.00 80.06 110 LEU A C 1
ATOM 843 O O . LEU A 1 110 ? -29.315 4.791 -4.987 1.00 80.06 110 LEU A O 1
ATOM 847 N N . ARG A 1 111 ? -31.292 5.643 -4.338 1.00 75.56 111 ARG A N 1
ATOM 848 C CA . ARG A 1 111 ? -30.887 7.055 -4.351 1.00 75.56 111 ARG A CA 1
ATOM 849 C C . ARG A 1 111 ? -30.236 7.455 -3.038 1.00 75.56 111 ARG A C 1
ATOM 851 O O . ARG A 1 111 ? -29.226 8.146 -3.034 1.00 75.56 111 ARG A O 1
ATOM 858 N N . ASP A 1 112 ? -30.878 7.079 -1.943 1.00 71.38 112 ASP A N 1
ATOM 859 C CA . ASP A 1 112 ? -30.512 7.503 -0.599 1.00 71.38 112 ASP A CA 1
ATOM 860 C C . ASP A 1 112 ? -31.091 6.519 0.422 1.00 71.38 112 ASP A C 1
ATOM 862 O O . ASP A 1 112 ? -31.919 5.658 0.100 1.00 71.38 112 ASP A O 1
ATOM 866 N N . GLY A 1 113 ? -30.669 6.637 1.668 1.00 75.19 113 GLY A N 1
ATOM 867 C CA . GLY A 1 113 ? -31.255 5.891 2.759 1.00 75.19 113 GLY A CA 1
ATOM 868 C C . GLY A 1 113 ? -30.492 6.055 4.058 1.00 75.19 113 GLY A C 1
ATOM 869 O O . GLY A 1 113 ? -29.370 6.547 4.100 1.00 75.19 113 GLY A O 1
ATOM 870 N N . SER A 1 114 ? -31.105 5.578 5.130 1.00 74.31 114 SER A N 1
ATOM 871 C CA . SER A 1 114 ? -30.500 5.522 6.453 1.00 74.31 114 SER A CA 1
ATOM 872 C C . SER A 1 114 ? -30.339 4.075 6.892 1.00 74.31 114 SER A C 1
ATOM 874 O O . SER A 1 114 ? -31.173 3.216 6.595 1.00 74.31 114 SER A O 1
ATOM 876 N N . SER A 1 115 ? -29.250 3.802 7.603 1.00 71.62 115 SER A N 1
ATOM 877 C CA . SER A 1 115 ? -28.998 2.510 8.230 1.00 71.62 115 SER A CA 1
ATOM 878 C C . SER A 1 115 ? -29.157 2.626 9.743 1.00 71.62 115 SER A C 1
ATOM 880 O O . SER A 1 115 ? -28.924 3.683 10.327 1.00 71.62 115 SER A O 1
ATOM 882 N N . GLY A 1 116 ? -29.574 1.539 10.377 1.00 64.62 116 GLY A N 1
ATOM 883 C CA . GLY A 1 116 ? -29.753 1.449 11.817 1.00 64.62 116 GLY A CA 1
ATOM 884 C C . GLY A 1 116 ? -29.948 -0.001 12.243 1.00 64.62 116 GLY A C 1
ATOM 885 O O . GLY A 1 116 ? -30.341 -0.854 11.449 1.00 64.62 116 GLY A O 1
ATOM 886 N N . VAL A 1 117 ? -29.694 -0.294 13.518 1.00 67.44 117 VAL A N 1
ATOM 887 C CA . VAL A 1 117 ? -29.674 -1.674 14.047 1.00 67.44 117 VAL A CA 1
ATOM 888 C C . VAL A 1 117 ? -31.017 -2.399 13.858 1.00 67.44 117 VAL A C 1
ATOM 890 O O . VAL A 1 117 ? -31.061 -3.593 13.558 1.00 67.44 117 VAL A O 1
ATOM 893 N N . PHE A 1 118 ? -32.125 -1.668 14.006 1.00 77.69 118 PHE A N 1
ATOM 894 C CA . PHE A 1 118 ? -33.491 -2.200 13.906 1.00 77.69 118 PHE A CA 1
ATOM 895 C C . PHE A 1 118 ? -34.325 -1.548 12.803 1.00 77.69 118 PHE A C 1
ATOM 897 O O . PHE A 1 118 ? -35.458 -1.969 12.568 1.00 77.69 118 PHE A O 1
ATOM 904 N N . HIS A 1 119 ? -33.802 -0.511 12.151 1.00 81.69 119 HIS A N 1
ATOM 905 C CA . HIS A 1 119 ? -34.564 0.312 11.225 1.00 81.69 119 HIS A CA 1
ATOM 906 C C . HIS A 1 119 ? -33.694 0.785 10.065 1.00 81.69 119 HIS A C 1
ATOM 908 O O . HIS A 1 119 ? -32.620 1.330 10.300 1.00 81.69 119 HIS A O 1
ATOM 914 N N . TYR A 1 120 ? -34.199 0.643 8.840 1.00 82.62 120 TYR A N 1
ATOM 915 C CA . TYR A 1 120 ? -33.569 1.187 7.638 1.00 82.62 120 TYR A CA 1
ATOM 916 C C . TYR A 1 120 ? -34.562 2.058 6.881 1.00 82.62 120 TYR A C 1
ATOM 918 O O . TYR A 1 120 ? -35.681 1.618 6.613 1.00 82.62 120 TYR A O 1
ATOM 926 N N . GLY A 1 121 ? -34.142 3.264 6.507 1.00 87.81 121 GLY A N 1
ATOM 927 C CA . GLY A 1 121 ? -34.833 4.077 5.512 1.00 87.81 121 GLY A CA 1
ATOM 928 C C . GLY A 1 121 ? -34.250 3.793 4.132 1.00 87.81 121 GLY A C 1
ATOM 929 O O . GLY A 1 121 ? -33.034 3.781 3.976 1.00 87.81 121 GLY A O 1
ATOM 930 N N . ILE A 1 122 ? -35.096 3.557 3.136 1.00 89.50 122 ILE A N 1
ATOM 931 C CA . ILE A 1 122 ? -34.703 3.255 1.757 1.00 89.50 122 ILE A CA 1
ATOM 932 C C . ILE A 1 122 ? -35.431 4.224 0.828 1.00 89.50 122 ILE A C 1
ATOM 934 O O . ILE A 1 122 ? -36.660 4.313 0.849 1.00 89.50 122 ILE A O 1
ATOM 938 N N . GLU A 1 123 ? -34.683 4.916 -0.025 1.00 89.06 123 GLU A N 1
ATOM 939 C CA . GLU A 1 123 ? -35.230 5.787 -1.061 1.00 89.06 123 GLU A CA 1
ATOM 940 C C . GLU A 1 123 ? -34.796 5.277 -2.432 1.00 89.06 123 GLU A C 1
ATOM 942 O O . GLU A 1 123 ? -33.644 5.434 -2.835 1.00 89.06 123 GLU A O 1
ATOM 947 N N . LEU A 1 124 ? -35.719 4.645 -3.157 1.00 89.88 124 LEU A N 1
ATOM 948 C CA . LEU A 1 124 ? -35.472 4.203 -4.528 1.00 89.88 124 LEU A CA 1
ATOM 949 C C . LEU A 1 124 ? -35.857 5.297 -5.524 1.00 89.88 124 LEU A C 1
ATOM 951 O O . LEU A 1 124 ? -36.765 6.083 -5.267 1.00 89.88 124 LEU A O 1
ATOM 955 N N . HIS A 1 125 ? -35.208 5.319 -6.681 1.00 88.75 125 HIS A N 1
ATOM 956 C CA . HIS A 1 125 ? -35.510 6.217 -7.791 1.00 88.75 125 HIS A CA 1
ATOM 957 C C . HIS A 1 125 ? -35.701 5.413 -9.075 1.00 88.75 125 HIS A C 1
ATOM 959 O O . HIS A 1 125 ? -34.823 4.650 -9.473 1.00 88.75 125 HIS A O 1
ATOM 965 N N . LEU A 1 126 ? -36.877 5.558 -9.682 1.00 88.69 126 LEU A N 1
ATOM 966 C CA . LEU A 1 126 ? -37.205 5.091 -11.020 1.00 88.69 126 LEU A CA 1
ATOM 967 C C . LEU A 1 126 ? -36.963 6.255 -11.985 1.00 88.69 126 LEU A C 1
ATOM 969 O O . LEU A 1 126 ? -37.604 7.299 -11.844 1.00 88.69 126 LEU A O 1
ATOM 973 N N . SER A 1 127 ? -36.064 6.080 -12.954 1.00 83.81 127 SER A N 1
ATOM 974 C CA . SER A 1 127 ? -35.613 7.168 -13.838 1.00 83.81 127 SER A CA 1
ATOM 975 C C . SER A 1 127 ? -36.708 7.753 -14.726 1.00 83.81 127 SER A C 1
ATOM 977 O O . SER A 1 127 ? -36.558 8.875 -15.191 1.00 83.81 127 SER A O 1
ATOM 979 N N . GLN A 1 128 ? -37.817 7.036 -14.921 1.00 86.50 128 GLN A N 1
ATOM 980 C CA . GLN A 1 128 ? -38.943 7.488 -15.733 1.00 86.50 128 GLN A CA 1
ATOM 981 C C . GLN A 1 128 ? -40.266 7.383 -14.969 1.00 86.50 128 GLN A C 1
ATOM 983 O O . GLN A 1 128 ? -40.442 6.533 -14.093 1.00 86.50 128 GLN A O 1
ATOM 988 N N . LEU A 1 129 ? -41.234 8.228 -15.315 1.00 86.75 129 LEU A N 1
ATOM 989 C CA . LEU A 1 129 ? -42.585 8.127 -14.771 1.00 86.75 129 LEU A CA 1
ATOM 990 C C . LEU A 1 129 ? -43.287 6.858 -15.265 1.00 86.75 129 LEU A C 1
ATOM 992 O O . LEU A 1 129 ? -43.271 6.573 -16.466 1.00 86.75 129 LEU A O 1
ATOM 996 N N . PRO A 1 130 ? -44.020 6.153 -14.388 1.00 87.19 130 PRO A N 1
ATOM 997 C CA . PRO A 1 130 ? -44.761 4.972 -14.797 1.00 87.19 130 PRO A CA 1
ATOM 998 C C . PRO A 1 130 ? -45.853 5.335 -15.815 1.00 87.19 130 PRO A C 1
ATOM 1000 O O . PRO A 1 130 ? -46.468 6.405 -15.698 1.00 87.19 130 PRO A O 1
ATOM 1003 N N . PRO A 1 131 ? -46.109 4.516 -16.851 1.00 87.88 131 PRO A N 1
ATOM 1004 C CA . PRO A 1 131 ? -47.234 4.727 -17.760 1.00 87.88 131 PRO A CA 1
ATOM 1005 C C . PRO A 1 131 ? -48.563 4.747 -16.991 1.00 87.88 131 PRO A C 1
ATOM 1007 O O . PRO A 1 131 ? -48.665 4.229 -15.879 1.00 87.88 131 PRO A O 1
ATOM 1010 N N . GLY A 1 132 ? -49.590 5.371 -17.576 1.00 90.25 132 GLY A N 1
ATOM 1011 C CA . GLY A 1 132 ? -50.933 5.346 -16.993 1.00 90.25 132 GLY A CA 1
ATOM 1012 C C . GLY A 1 132 ? -51.465 3.912 -16.921 1.00 90.25 132 GLY A C 1
ATOM 1013 O O . GLY A 1 132 ? -51.396 3.183 -17.909 1.00 90.25 132 GLY A O 1
ATOM 1014 N N . GLY A 1 133 ? -51.984 3.517 -15.761 1.00 92.12 133 GLY A N 1
ATOM 1015 C CA . GLY A 1 133 ? -52.418 2.152 -15.468 1.00 92.12 133 GLY A CA 1
ATOM 1016 C C . GLY A 1 133 ? -51.845 1.614 -14.150 1.00 92.12 133 GLY A C 1
ATOM 1017 O O . GLY A 1 133 ? -51.319 2.390 -13.348 1.00 92.12 133 GLY A O 1
ATOM 1018 N N . PRO A 1 134 ? -51.973 0.302 -13.889 1.00 93.19 134 PRO A N 1
ATOM 1019 C CA . PRO A 1 134 ? -51.470 -0.309 -12.663 1.00 93.19 134 PRO A CA 1
ATOM 1020 C C . PRO A 1 134 ? -49.936 -0.304 -12.608 1.00 93.19 134 PRO A C 1
ATOM 1022 O O . PRO A 1 134 ? -49.256 -0.515 -13.612 1.00 93.19 134 PRO A O 1
ATOM 1025 N N . LEU A 1 135 ? -49.401 -0.099 -11.407 1.00 93.75 135 LEU A N 1
ATOM 1026 C CA . LEU A 1 135 ? -47.992 -0.269 -11.064 1.00 93.75 135 LEU A CA 1
ATOM 1027 C C . LEU A 1 135 ? -47.894 -1.304 -9.947 1.00 93.75 135 LEU A C 1
ATOM 1029 O O . LEU A 1 135 ? -48.495 -1.127 -8.893 1.00 93.75 135 LEU A O 1
ATOM 1033 N N . THR A 1 136 ? -47.121 -2.369 -10.132 1.00 95.56 136 THR A N 1
ATOM 1034 C CA . THR A 1 136 ? -46.903 -3.370 -9.079 1.00 95.56 136 THR A CA 1
ATOM 1035 C C . THR A 1 136 ? -45.495 -3.244 -8.517 1.00 95.56 136 THR A C 1
ATOM 1037 O O . THR A 1 136 ? -44.524 -3.445 -9.242 1.00 95.56 136 THR A O 1
ATOM 1040 N N . LEU A 1 137 ? -45.375 -2.966 -7.218 1.00 95.44 137 LEU A N 1
ATOM 1041 C CA . LEU A 1 137 ? -44.118 -3.110 -6.489 1.00 95.44 137 LEU A CA 1
ATOM 1042 C C . LEU A 1 137 ? -43.984 -4.560 -6.026 1.00 95.44 137 LEU A C 1
ATOM 1044 O O . LEU A 1 137 ? -44.855 -5.091 -5.339 1.00 95.44 137 LEU A O 1
ATOM 1048 N N . VAL A 1 138 ? -42.882 -5.189 -6.402 1.00 94.38 138 VAL A N 1
ATOM 1049 C CA . VAL A 1 138 ? -42.492 -6.525 -5.971 1.00 94.38 138 VAL A CA 1
ATOM 1050 C C . VAL A 1 138 ? -41.332 -6.387 -4.997 1.00 94.38 138 VAL A C 1
ATOM 1052 O O . VAL A 1 138 ? -40.324 -5.762 -5.325 1.00 94.38 138 VAL A O 1
ATOM 1055 N N . THR A 1 139 ? -41.462 -6.970 -3.812 1.00 95.31 139 THR A N 1
ATOM 1056 C CA . THR A 1 139 ? -40.435 -6.962 -2.767 1.00 95.31 139 THR A CA 1
ATOM 1057 C C . THR A 1 139 ? -40.112 -8.387 -2.356 1.00 95.31 139 THR A C 1
ATOM 1059 O O . THR A 1 139 ? -41.009 -9.203 -2.162 1.00 95.31 139 THR A O 1
ATOM 1062 N N . GLU A 1 140 ? -38.831 -8.692 -2.195 1.00 92.94 140 GLU A N 1
ATOM 1063 C CA . GLU A 1 140 ? -38.372 -10.000 -1.737 1.00 92.94 140 GLU A CA 1
ATOM 1064 C C . GLU A 1 140 ? -37.103 -9.833 -0.899 1.00 92.94 140 GLU A C 1
ATOM 1066 O O . GLU A 1 140 ? -36.242 -9.017 -1.230 1.00 92.94 140 GLU A O 1
ATOM 1071 N N . TRP A 1 141 ? -36.968 -10.609 0.177 1.00 91.44 141 TRP A N 1
ATOM 1072 C CA . TRP A 1 141 ? -35.733 -10.663 0.961 1.00 91.44 141 TRP A CA 1
ATOM 1073 C C . TRP A 1 141 ? -35.491 -12.086 1.471 1.00 91.44 141 TRP A C 1
ATOM 1075 O O . TRP A 1 141 ? -35.865 -12.413 2.604 1.00 91.44 141 TRP A O 1
ATOM 1085 N N . PRO A 1 142 ? -34.864 -12.946 0.645 1.00 87.38 142 PRO A N 1
ATOM 1086 C CA . PRO A 1 142 ? -34.645 -14.351 0.976 1.00 87.38 142 PRO A CA 1
ATOM 1087 C C . PRO A 1 142 ? -33.905 -14.566 2.302 1.00 87.38 142 PRO A C 1
ATOM 1089 O O . PRO A 1 142 ? -34.344 -15.373 3.118 1.00 87.38 142 PRO A O 1
ATOM 1092 N N . ALA A 1 143 ? -32.833 -13.806 2.556 1.00 84.12 143 ALA A N 1
ATOM 1093 C CA . ALA A 1 143 ? -32.022 -13.921 3.771 1.00 84.12 143 ALA A CA 1
ATOM 1094 C C . ALA A 1 143 ? -32.801 -13.569 5.051 1.00 84.12 143 ALA A C 1
ATOM 1096 O O . ALA A 1 143 ? -32.541 -14.136 6.109 1.00 84.12 143 ALA A O 1
ATOM 1097 N N . ALA A 1 144 ? -33.798 -12.682 4.959 1.00 84.12 144 ALA A N 1
ATOM 1098 C CA . ALA A 1 144 ? -34.687 -12.346 6.072 1.00 84.12 144 ALA A CA 1
ATOM 1099 C C . ALA A 1 144 ? -35.991 -13.169 6.085 1.00 84.12 144 ALA A C 1
ATOM 1101 O O . ALA A 1 144 ? -36.889 -12.886 6.884 1.00 84.12 144 ALA A O 1
ATOM 1102 N N . GLY A 1 145 ? -36.127 -14.161 5.197 1.00 87.19 145 GLY A N 1
ATOM 1103 C CA . GLY A 1 145 ? -37.326 -14.988 5.072 1.00 87.19 145 GLY A CA 1
ATOM 1104 C C . GLY A 1 145 ? -38.571 -14.218 4.619 1.00 87.19 145 GLY A C 1
ATOM 1105 O O . GLY A 1 145 ? -39.683 -14.628 4.948 1.00 87.19 145 GLY A O 1
ATOM 1106 N N . VAL A 1 146 ? -38.405 -13.096 3.912 1.00 91.69 146 VAL A N 1
ATOM 1107 C CA . VAL A 1 146 ? -39.515 -12.354 3.297 1.00 91.69 146 VAL A CA 1
ATOM 1108 C C . VAL A 1 146 ? -39.761 -12.941 1.901 1.00 91.69 146 VAL A C 1
ATOM 1110 O O . VAL A 1 146 ? -38.895 -12.782 1.033 1.00 91.69 146 VAL A O 1
ATOM 1113 N N . PRO A 1 147 ? -40.898 -13.621 1.658 1.00 91.19 147 PRO A N 1
ATOM 1114 C CA . PRO A 1 147 ? -41.216 -14.168 0.344 1.00 91.19 147 PRO A CA 1
ATOM 1115 C C . PRO A 1 147 ? -41.531 -13.051 -0.656 1.00 91.19 147 PRO A C 1
ATOM 1117 O O . PRO A 1 147 ? -41.819 -11.916 -0.265 1.00 91.19 147 PRO A O 1
ATOM 1120 N N . GLU A 1 148 ? -41.533 -13.390 -1.947 1.00 94.31 148 GLU A N 1
ATOM 1121 C CA . GLU A 1 148 ? -41.934 -12.456 -2.999 1.00 94.31 148 GLU A CA 1
ATOM 1122 C C . GLU A 1 148 ? -43.351 -11.933 -2.725 1.00 94.31 148 GLU A C 1
ATOM 1124 O O . GLU A 1 148 ? -44.336 -12.673 -2.753 1.00 94.31 148 GLU A O 1
ATOM 1129 N N . THR A 1 149 ? -43.437 -10.639 -2.438 1.00 94.50 149 THR A N 1
ATOM 1130 C CA . THR A 1 149 ? -44.668 -9.931 -2.101 1.00 94.50 149 THR A CA 1
ATOM 1131 C C . THR A 1 149 ? -44.959 -8.933 -3.209 1.00 94.50 149 THR A C 1
ATOM 1133 O O . THR A 1 149 ? -44.073 -8.185 -3.613 1.00 94.50 149 THR A O 1
ATOM 1136 N N . ARG A 1 150 ? -46.190 -8.937 -3.728 1.00 95.44 150 ARG A N 1
ATOM 1137 C CA . ARG A 1 150 ? -46.629 -8.055 -4.816 1.00 95.44 150 ARG A CA 1
ATOM 1138 C C . ARG A 1 150 ? -47.709 -7.116 -4.303 1.00 95.44 150 ARG A C 1
ATOM 1140 O O . ARG A 1 150 ? -48.759 -7.585 -3.867 1.00 95.44 150 ARG A O 1
ATOM 1147 N N . THR A 1 151 ? -47.468 -5.816 -4.406 1.00 95.00 151 THR A N 1
ATOM 1148 C CA . THR A 1 151 ? -48.407 -4.774 -3.982 1.00 95.00 151 THR A CA 1
ATOM 1149 C C . THR A 1 151 ? -48.717 -3.862 -5.162 1.00 95.00 151 THR A C 1
ATOM 1151 O O . THR A 1 151 ? -47.809 -3.320 -5.790 1.00 95.00 151 THR A O 1
ATOM 1154 N N . GLU A 1 152 ? -50.000 -3.720 -5.488 1.00 95.12 152 GLU A N 1
ATOM 1155 C CA . GLU A 1 152 ? -50.473 -2.918 -6.619 1.00 95.12 152 GLU A CA 1
ATOM 1156 C C . GLU A 1 152 ? -50.808 -1.483 -6.191 1.00 95.12 152 GLU A C 1
ATOM 1158 O O . GLU A 1 152 ? -51.406 -1.250 -5.140 1.00 95.12 152 GLU A O 1
ATOM 1163 N N . PHE A 1 153 ? -50.427 -0.528 -7.033 1.00 94.56 153 PHE A N 1
ATOM 1164 C CA . PHE A 1 153 ? -50.641 0.905 -6.889 1.00 94.56 153 PHE A CA 1
ATOM 1165 C C . PHE A 1 153 ? -51.167 1.493 -8.206 1.00 94.56 153 PHE A C 1
ATOM 1167 O O . PHE A 1 153 ? -51.002 0.913 -9.280 1.00 94.56 153 PHE A O 1
ATOM 1174 N N . ASP A 1 154 ? -51.774 2.678 -8.137 1.00 93.50 154 ASP A N 1
ATOM 1175 C CA . ASP A 1 154 ? -52.286 3.385 -9.314 1.00 93.50 154 ASP A CA 1
ATOM 1176 C C . ASP A 1 154 ? -51.206 4.293 -9.929 1.00 93.50 154 ASP A C 1
ATOM 1178 O O . ASP A 1 154 ? -50.970 5.417 -9.475 1.00 93.50 154 ASP A O 1
ATOM 1182 N N . GLY A 1 155 ? -50.554 3.813 -10.991 1.00 91.00 155 GLY A N 1
ATOM 1183 C CA . GLY A 1 155 ? -49.570 4.578 -11.759 1.00 91.00 155 GLY A CA 1
ATOM 1184 C C . GLY A 1 155 ? -50.166 5.806 -12.455 1.00 91.00 155 GLY A C 1
ATOM 1185 O O . GLY A 1 155 ? -49.467 6.802 -12.652 1.00 91.00 155 GLY A O 1
ATOM 1186 N N . THR A 1 156 ? -51.471 5.799 -12.749 1.00 93.62 156 THR A N 1
ATOM 1187 C CA . THR A 1 156 ? -52.185 6.963 -13.302 1.00 93.62 156 THR A CA 1
ATOM 1188 C C . THR A 1 156 ? -52.216 8.103 -12.293 1.00 93.62 156 THR A C 1
ATOM 1190 O O . THR A 1 156 ? -51.927 9.247 -12.648 1.00 93.62 156 THR A O 1
ATOM 1193 N N . ALA A 1 157 ? -52.519 7.795 -11.030 1.00 92.56 157 ALA A N 1
ATOM 1194 C CA . ALA A 1 157 ? -52.540 8.778 -9.952 1.00 92.56 157 ALA A CA 1
ATOM 1195 C C . ALA A 1 157 ? -51.140 9.352 -9.674 1.00 92.56 157 ALA A C 1
ATOM 1197 O O . ALA A 1 157 ? -50.997 10.565 -9.512 1.00 92.56 157 ALA A O 1
ATOM 1198 N N . LEU A 1 158 ? -50.102 8.504 -9.688 1.00 92.62 158 LEU A N 1
ATOM 1199 C CA . LEU A 1 158 ? -48.709 8.944 -9.538 1.00 92.62 158 LEU A CA 1
ATOM 1200 C C . LEU A 1 158 ? -48.294 9.888 -10.672 1.00 92.62 158 LEU A C 1
ATOM 1202 O O . LEU A 1 158 ? -47.755 10.960 -10.413 1.00 92.62 158 LEU A O 1
ATOM 1206 N N . ARG A 1 159 ? -48.610 9.548 -11.927 1.00 92.56 159 ARG A N 1
ATOM 1207 C CA . ARG A 1 159 ? -48.331 10.410 -13.084 1.00 92.56 159 ARG A CA 1
ATOM 1208 C C . ARG A 1 159 ? -49.098 11.731 -13.019 1.00 92.56 159 ARG A C 1
ATOM 1210 O O . ARG A 1 159 ? -48.533 12.776 -13.331 1.00 92.56 159 ARG A O 1
ATOM 1217 N N . ALA A 1 160 ? -50.361 11.718 -12.600 1.00 92.94 160 ALA A N 1
ATOM 1218 C CA . ALA A 1 160 ? -51.170 12.932 -12.483 1.00 92.94 160 ALA A CA 1
ATOM 1219 C C . ALA A 1 160 ? -50.620 13.919 -11.434 1.00 92.94 160 ALA A C 1
ATOM 1221 O O . ALA A 1 160 ? -50.811 15.128 -11.563 1.00 92.94 160 ALA A O 1
ATOM 1222 N N . ALA A 1 161 ? -49.896 13.430 -10.422 1.00 93.50 161 ALA A N 1
ATOM 1223 C CA . ALA A 1 161 ? -49.292 14.270 -9.390 1.00 93.50 161 ALA A CA 1
ATOM 1224 C C . ALA A 1 161 ? -48.113 15.126 -9.882 1.00 93.50 161 ALA A C 1
ATOM 1226 O O . ALA A 1 161 ? -47.713 16.050 -9.179 1.00 93.50 161 ALA A O 1
ATOM 1227 N N . THR A 1 162 ? -47.616 14.908 -11.104 1.00 91.75 162 THR A N 1
ATOM 1228 C CA . THR A 1 162 ? -46.652 15.817 -11.755 1.00 91.75 162 THR A CA 1
ATOM 1229 C C . THR A 1 162 ? -47.164 17.256 -11.834 1.00 91.75 162 THR A C 1
ATOM 1231 O O . THR A 1 162 ? -46.378 18.190 -11.734 1.00 91.75 162 THR A O 1
ATOM 1234 N N . ALA A 1 163 ? -48.485 17.458 -11.904 1.00 91.25 163 ALA A N 1
ATOM 1235 C CA . ALA A 1 163 ? -49.110 18.781 -11.877 1.00 91.25 163 ALA A CA 1
ATOM 1236 C C . ALA A 1 163 ? -48.903 19.553 -10.555 1.00 91.25 163 ALA A C 1
ATOM 1238 O O . ALA A 1 163 ? -49.200 20.743 -10.495 1.00 91.25 163 ALA A O 1
ATOM 1239 N N . GLN A 1 164 ? -48.441 18.885 -9.492 1.00 92.12 164 GLN A N 1
ATOM 1240 C CA . GLN A 1 164 ? -48.144 19.487 -8.185 1.00 92.12 164 GLN A CA 1
ATOM 1241 C C . GLN A 1 164 ? -46.641 19.738 -7.979 1.00 92.12 164 GLN A C 1
ATOM 1243 O O . GLN A 1 164 ? -46.243 20.213 -6.916 1.00 92.12 164 GLN A O 1
ATOM 1248 N N . VAL A 1 165 ? -45.805 19.400 -8.964 1.00 91.25 165 VAL A N 1
ATOM 1249 C CA . VAL A 1 165 ? -44.367 19.677 -8.934 1.00 91.25 165 VAL A CA 1
ATOM 1250 C C . VAL A 1 165 ? -44.139 21.172 -9.126 1.00 91.25 165 VAL A C 1
ATOM 1252 O O . VAL A 1 165 ? -44.778 21.804 -9.966 1.00 91.25 165 VAL A O 1
ATOM 1255 N N . VAL A 1 166 ? -43.220 21.740 -8.346 1.00 91.06 166 VAL A N 1
ATOM 1256 C CA . VAL A 1 166 ? -42.912 23.174 -8.386 1.00 91.06 166 VAL A CA 1
ATOM 1257 C C . VAL A 1 166 ? -41.516 23.374 -8.955 1.00 91.06 166 VAL A C 1
ATOM 1259 O O . VAL A 1 166 ? -40.543 22.908 -8.368 1.00 91.06 166 VAL A O 1
ATOM 1262 N N . GLU A 1 167 ? -41.418 24.083 -10.078 1.00 87.69 167 GLU A N 1
ATOM 1263 C CA . GLU A 1 167 ? -40.148 24.580 -10.609 1.00 87.69 167 GLU A CA 1
ATOM 1264 C C . GLU A 1 167 ? -39.695 25.805 -9.806 1.00 87.69 167 GLU A C 1
ATOM 1266 O O . GLU A 1 167 ? -40.459 26.751 -9.610 1.00 87.69 167 GLU A O 1
ATOM 1271 N N . ILE A 1 168 ? -38.461 25.775 -9.307 1.00 86.00 168 ILE A N 1
ATOM 1272 C CA . ILE A 1 168 ? -37.919 26.802 -8.407 1.00 86.00 168 ILE A CA 1
ATOM 1273 C C . ILE A 1 168 ? -37.386 28.001 -9.206 1.00 86.00 168 ILE A C 1
ATOM 1275 O O . ILE A 1 168 ? -37.476 29.138 -8.745 1.00 86.00 168 ILE A O 1
ATOM 1279 N N . TRP A 1 169 ? -36.858 27.757 -10.411 1.00 81.44 169 TRP A N 1
ATOM 1280 C CA . TRP A 1 169 ? -36.120 28.750 -11.199 1.00 81.44 169 TRP A CA 1
ATOM 1281 C C . TRP A 1 169 ? -36.588 28.849 -12.668 1.00 81.44 169 TRP A C 1
ATOM 1283 O O . TRP A 1 169 ? -35.779 28.643 -13.574 1.00 81.44 169 TRP A O 1
ATOM 1293 N N . PRO A 1 170 ? -37.860 29.200 -12.934 1.00 75.19 170 PRO A N 1
ATOM 1294 C CA . PRO A 1 170 ? -38.425 29.196 -14.292 1.00 75.19 170 PRO A CA 1
ATOM 1295 C C . PRO A 1 170 ? -37.800 30.234 -15.245 1.00 75.19 170 PRO A C 1
ATOM 1297 O O . PRO A 1 170 ? -37.929 30.118 -16.461 1.00 75.19 170 PRO A O 1
ATOM 1300 N N . ASP A 1 171 ? -37.118 31.249 -14.705 1.00 78.62 171 ASP A N 1
ATOM 1301 C CA . ASP A 1 171 ? -36.577 32.384 -15.465 1.00 78.62 171 ASP A CA 1
ATOM 1302 C C . ASP A 1 171 ? -35.077 32.246 -15.814 1.00 78.62 171 ASP A C 1
ATOM 1304 O O . ASP A 1 171 ? -34.454 33.211 -16.271 1.00 78.62 171 ASP A O 1
ATOM 1308 N N . LEU A 1 172 ? -34.452 31.083 -15.577 1.00 73.12 172 LEU A N 1
ATOM 1309 C CA . LEU A 1 172 ? -33.030 30.886 -15.890 1.00 73.12 172 LEU A CA 1
ATOM 1310 C C . LEU A 1 172 ? -32.763 30.891 -17.410 1.00 73.12 172 LEU A C 1
ATOM 1312 O O . LEU A 1 172 ? -33.590 30.424 -18.192 1.00 73.12 172 LEU A O 1
ATOM 1316 N N . PRO A 1 173 ? -31.599 31.399 -17.863 1.00 63.09 173 PRO A N 1
ATOM 1317 C CA . PRO A 1 173 ? -31.233 31.391 -19.276 1.00 63.09 173 PRO A CA 1
ATOM 1318 C C . PRO A 1 173 ? -30.752 30.002 -19.749 1.00 63.09 173 PRO A C 1
ATOM 1320 O O . PRO A 1 173 ? -30.130 29.267 -18.973 1.00 63.09 173 PRO A O 1
ATOM 1323 N N . PRO A 1 174 ? -30.981 29.647 -21.030 1.00 55.72 174 PRO A N 1
ATOM 1324 C CA . PRO A 1 174 ? -30.596 28.351 -21.576 1.00 55.72 174 PRO A CA 1
ATOM 1325 C C . PRO A 1 174 ? -29.080 28.135 -21.604 1.00 55.72 174 PRO A C 1
ATOM 1327 O O . PRO A 1 174 ? -28.314 29.035 -21.961 1.00 55.72 174 PRO A O 1
ATOM 1330 N N . TRP A 1 175 ? -28.650 26.923 -21.246 1.00 48.72 175 TRP A N 1
ATOM 1331 C CA . TRP A 1 175 ? -27.238 26.533 -21.208 1.00 48.72 175 TRP A CA 1
ATOM 1332 C C . TRP A 1 175 ? -26.570 26.604 -22.592 1.00 48.72 175 TRP A C 1
ATOM 1334 O O . TRP A 1 175 ? -27.106 26.116 -23.587 1.00 48.72 175 TRP A O 1
ATOM 1344 N N . GLN A 1 176 ? -25.359 27.169 -22.654 1.00 49.91 176 GLN A N 1
ATOM 1345 C CA . GLN A 1 176 ? -24.472 27.077 -23.817 1.00 49.91 176 GLN A CA 1
ATOM 1346 C C . GLN A 1 176 ? -23.345 26.094 -23.508 1.00 49.91 176 GLN A C 1
ATOM 1348 O O . GLN A 1 176 ? -22.451 26.389 -22.716 1.00 49.91 176 GLN A O 1
ATOM 1353 N N . ALA A 1 177 ? -23.382 24.931 -24.153 1.00 43.06 177 ALA A N 1
ATOM 1354 C CA . ALA A 1 177 ? -22.403 23.876 -23.953 1.00 43.06 177 ALA A CA 1
ATOM 1355 C C . ALA A 1 177 ? -20.961 24.337 -24.205 1.00 43.06 177 ALA A C 1
ATOM 1357 O O . ALA A 1 177 ? -20.577 24.596 -25.348 1.00 43.06 177 ALA A O 1
ATOM 1358 N N . ARG A 1 178 ? -20.116 24.339 -23.168 1.00 41.56 178 ARG A N 1
ATOM 1359 C CA . ARG A 1 178 ? -18.669 24.165 -23.343 1.00 41.56 178 ARG A CA 1
ATOM 1360 C C . ARG A 1 178 ? -18.348 22.695 -23.104 1.00 41.56 178 ARG A C 1
ATOM 1362 O O . ARG A 1 178 ? -18.484 22.195 -21.995 1.00 41.56 178 ARG A O 1
ATOM 1369 N N . LYS A 1 179 ? -17.957 21.994 -24.174 1.00 35.66 179 LYS A N 1
ATOM 1370 C CA . LYS A 1 179 ? -17.427 20.627 -24.099 1.00 35.66 179 LYS A CA 1
ATOM 1371 C C . LYS A 1 179 ? -16.226 20.606 -23.155 1.00 35.66 179 LYS A C 1
ATOM 1373 O O . LYS A 1 179 ? -15.242 21.282 -23.445 1.00 35.66 179 LYS A O 1
ATOM 1378 N N . GLY A 1 180 ? -16.279 19.767 -22.125 1.00 41.25 180 GLY A N 1
ATOM 1379 C CA . GLY A 1 180 ? -15.076 19.302 -21.435 1.00 41.25 180 GLY A CA 1
ATOM 1380 C C . GLY A 1 180 ? -15.103 19.325 -19.914 1.00 41.25 180 GLY A C 1
ATOM 1381 O O . GLY A 1 180 ? -14.160 18.809 -19.330 1.00 41.25 180 GLY A O 1
ATOM 1382 N N . GLU A 1 181 ? -16.132 19.864 -19.265 1.00 37.22 181 GLU A N 1
ATOM 1383 C CA . GLU A 1 181 ? -16.128 19.967 -17.805 1.00 37.22 181 GLU A CA 1
ATOM 1384 C C . GLU A 1 181 ? -17.428 19.444 -17.192 1.00 37.22 181 GLU A C 1
ATOM 1386 O O . GLU A 1 181 ? -18.517 19.834 -17.600 1.00 37.22 181 GLU A O 1
ATOM 1391 N N . GLU A 1 182 ? -17.221 18.599 -16.176 1.00 37.06 182 GLU A N 1
ATOM 1392 C CA . GLU A 1 182 ? -18.149 18.098 -15.155 1.00 37.06 182 GLU A CA 1
ATOM 1393 C C . GLU A 1 182 ? -18.818 16.740 -15.408 1.00 37.06 182 GLU A C 1
ATOM 1395 O O . GLU A 1 182 ? -19.704 16.583 -16.235 1.00 37.06 182 GLU A O 1
ATOM 1400 N N . GLU A 1 183 ? -18.384 15.754 -14.618 1.00 34.22 183 GLU A N 1
ATOM 1401 C CA . GLU A 1 183 ? -19.202 15.154 -13.555 1.00 34.22 183 GLU A CA 1
ATOM 1402 C C . GLU A 1 183 ? -18.253 14.399 -12.613 1.00 34.22 183 GLU A C 1
ATOM 1404 O O . GLU A 1 183 ? -17.773 13.306 -12.905 1.00 34.22 183 GLU A O 1
ATOM 1409 N N . GLY A 1 184 ? -17.902 15.018 -11.491 1.00 31.92 184 GLY A N 1
ATOM 1410 C CA . GLY A 1 184 ? -16.983 14.421 -10.533 1.00 31.92 184 GLY A CA 1
ATOM 1411 C C . GLY A 1 184 ? -17.169 15.059 -9.179 1.00 31.92 184 GLY A C 1
ATOM 1412 O O . GLY A 1 184 ? -16.507 16.040 -8.891 1.00 31.92 184 GLY A O 1
ATOM 1413 N N . PHE A 1 185 ? -18.120 14.538 -8.410 1.00 33.94 185 PHE A N 1
ATOM 1414 C CA . PHE A 1 185 ? -18.101 14.449 -6.948 1.00 33.94 185 PHE A CA 1
ATOM 1415 C C . PHE A 1 185 ? -19.392 13.725 -6.539 1.00 33.94 185 PHE A C 1
ATOM 1417 O O . PHE A 1 185 ? -20.440 14.341 -6.362 1.00 33.94 185 PHE A O 1
ATOM 1424 N N . ALA A 1 186 ? -19.329 12.394 -6.455 1.00 31.88 186 ALA A N 1
ATOM 1425 C CA . ALA A 1 186 ? -20.401 11.574 -5.901 1.00 31.88 186 ALA A CA 1
ATOM 1426 C C . ALA A 1 186 ? -19.927 10.956 -4.582 1.00 31.88 186 ALA A C 1
ATOM 1428 O O . ALA A 1 186 ? -18.798 10.488 -4.452 1.00 31.88 186 ALA A O 1
ATOM 1429 N N . TRP A 1 187 ? -20.808 11.053 -3.601 1.00 32.38 187 TRP A N 1
ATOM 1430 C CA . TRP A 1 187 ? -20.592 10.901 -2.175 1.00 32.38 187 TRP A CA 1
ATOM 1431 C C . TRP A 1 187 ? -20.370 9.443 -1.752 1.00 32.38 187 TRP A C 1
ATOM 1433 O O . TRP A 1 187 ? -21.077 8.544 -2.202 1.00 32.38 187 TRP A O 1
ATOM 1443 N N . LEU A 1 188 ? -19.444 9.222 -0.814 1.00 31.23 188 LEU A N 1
ATOM 1444 C CA . LEU A 1 188 ? -19.450 8.041 0.050 1.00 31.23 188 LEU A CA 1
ATOM 1445 C C . LEU A 1 188 ? -20.590 8.202 1.066 1.00 31.23 188 LEU A C 1
ATOM 1447 O O . LEU A 1 188 ? -20.590 9.155 1.840 1.00 31.23 188 LEU A O 1
ATOM 1451 N N . SER A 1 189 ? -21.550 7.276 1.071 1.00 35.38 189 SER A N 1
ATOM 1452 C CA . SER A 1 189 ? -22.579 7.175 2.112 1.00 35.38 189 SER A CA 1
ATOM 1453 C C . SER A 1 189 ? -22.607 5.761 2.692 1.00 35.38 189 SER A C 1
ATOM 1455 O O . SER A 1 189 ? -22.699 4.776 1.955 1.00 35.38 189 SER A O 1
ATOM 1457 N N . MET A 1 190 ? -22.566 5.670 4.024 1.00 42.31 190 MET A N 1
ATOM 1458 C CA . MET A 1 190 ? -22.980 4.488 4.778 1.00 42.31 190 MET A CA 1
ATOM 1459 C C . MET A 1 190 ? -24.516 4.443 4.838 1.00 42.31 190 MET A C 1
ATOM 1461 O O . MET A 1 190 ? -25.135 4.962 5.763 1.00 42.31 190 MET A O 1
ATOM 1465 N N . GLY A 1 191 ? -25.137 3.851 3.815 1.00 56.19 191 GLY A N 1
ATOM 1466 C CA . GLY A 1 191 ? -26.596 3.713 3.685 1.00 56.19 191 GLY A CA 1
ATOM 1467 C C . GLY A 1 191 ? -27.097 2.264 3.831 1.00 56.19 191 GLY A C 1
ATOM 1468 O O . GLY A 1 191 ? -26.314 1.369 4.147 1.00 56.19 191 GLY A O 1
ATOM 1469 N N . PRO A 1 192 ? -28.377 1.964 3.520 1.00 57.03 192 PRO A N 1
ATOM 1470 C CA . PRO A 1 192 ? -28.989 0.620 3.605 1.00 57.03 192 PRO A CA 1
ATOM 1471 C C . PRO A 1 192 ? -28.408 -0.412 2.612 1.00 57.03 192 PRO A C 1
ATOM 1473 O O . PRO A 1 192 ? -28.942 -1.500 2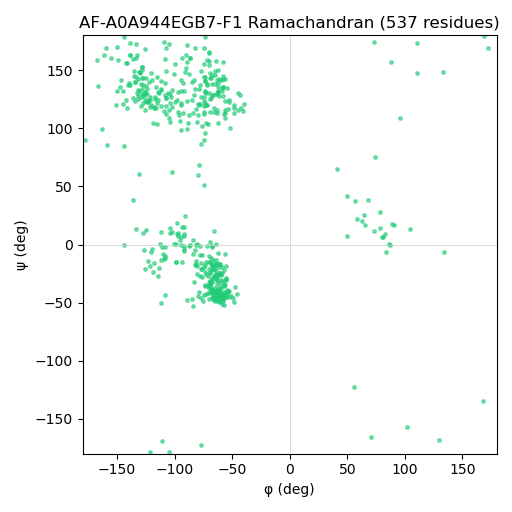.426 1.00 57.03 192 PRO A O 1
ATOM 1476 N N . GLN A 1 193 ? -27.291 -0.088 1.975 1.00 66.12 193 GLN A N 1
ATOM 1477 C CA . GLN A 1 193 ? -26.572 -0.859 0.960 1.00 66.12 193 GLN A CA 1
ATOM 1478 C C . GLN A 1 193 ? -26.197 -2.267 1.423 1.00 66.12 193 GLN A C 1
ATOM 1480 O O . GLN A 1 193 ? -26.084 -3.199 0.633 1.00 66.12 193 GLN A O 1
ATOM 1485 N N . GLU A 1 194 ? -25.995 -2.415 2.724 1.00 67.12 194 GLU A N 1
ATOM 1486 C CA . GLU A 1 194 ? -25.554 -3.644 3.369 1.00 67.12 194 GLU A CA 1
ATOM 1487 C C . GLU A 1 194 ? -26.646 -4.710 3.431 1.00 67.12 194 GLU A C 1
ATOM 1489 O O . GLU A 1 194 ? -26.328 -5.891 3.534 1.00 67.12 194 GLU A O 1
ATOM 1494 N N . ILE A 1 195 ? -27.919 -4.301 3.369 1.00 72.06 195 ILE A N 1
ATOM 1495 C CA . ILE A 1 195 ? -29.065 -5.217 3.384 1.00 72.06 195 ILE A CA 1
ATOM 1496 C C . ILE A 1 195 ? -29.613 -5.492 1.982 1.00 72.06 195 ILE A C 1
ATOM 1498 O O . ILE A 1 195 ? -30.385 -6.433 1.801 1.00 72.06 195 ILE A O 1
ATOM 1502 N N . MET A 1 196 ? -29.231 -4.685 0.988 1.00 78.56 196 MET A N 1
ATOM 1503 C CA . MET A 1 196 ? -29.704 -4.830 -0.386 1.00 78.56 196 MET A CA 1
ATOM 1504 C C . MET A 1 196 ? -29.053 -6.037 -1.066 1.00 78.56 196 MET A C 1
ATOM 1506 O O . MET A 1 196 ? -27.878 -6.354 -0.852 1.00 78.56 196 MET A O 1
ATOM 1510 N N . ALA A 1 197 ? -29.822 -6.711 -1.920 1.00 79.19 197 ALA A N 1
ATOM 1511 C CA . ALA A 1 197 ? -29.282 -7.730 -2.798 1.00 79.19 197 ALA A CA 1
ATOM 1512 C C . ALA A 1 197 ? -28.253 -7.086 -3.718 1.00 79.19 197 ALA A C 1
ATOM 1514 O O . ALA A 1 197 ? -28.543 -6.101 -4.400 1.00 79.19 197 ALA A O 1
ATOM 1515 N N . ARG A 1 198 ? -27.059 -7.668 -3.758 1.00 63.09 198 ARG A N 1
ATOM 1516 C CA . ARG A 1 198 ? -26.095 -7.319 -4.794 1.00 63.09 198 ARG A CA 1
ATOM 1517 C C . ARG A 1 198 ? -26.472 -8.147 -6.022 1.00 63.09 198 ARG A C 1
ATOM 1519 O O . ARG A 1 198 ? -26.623 -9.361 -5.858 1.00 63.09 198 ARG A O 1
ATOM 1526 N N . PRO A 1 199 ? -26.629 -7.561 -7.225 1.00 53.69 199 PRO A N 1
ATOM 1527 C CA . PRO A 1 199 ? -26.464 -8.378 -8.423 1.00 53.69 199 PRO A CA 1
ATOM 1528 C C . PRO A 1 199 ? -25.098 -9.051 -8.262 1.00 53.69 199 PRO A C 1
ATOM 1530 O O . PRO A 1 199 ? -24.148 -8.343 -7.944 1.00 53.69 199 PRO A O 1
ATOM 1533 N N . GLU A 1 200 ? -25.004 -10.383 -8.315 1.00 42.53 200 GLU A N 1
ATOM 1534 C CA . GLU A 1 200 ? -23.720 -11.090 -8.150 1.00 42.53 200 GLU A CA 1
ATOM 1535 C C . GLU A 1 200 ? -22.612 -10.403 -8.974 1.00 42.53 200 GLU A C 1
ATOM 1537 O O . GLU A 1 200 ? -22.832 -10.149 -10.162 1.00 42.53 200 GLU A O 1
ATOM 1542 N N . PRO A 1 201 ? -21.431 -10.089 -8.393 1.00 46.50 201 PRO A N 1
ATOM 1543 C CA . PRO A 1 201 ? -20.282 -9.790 -9.248 1.00 46.50 201 PRO A CA 1
ATOM 1544 C C . PRO A 1 201 ? -18.947 -10.404 -8.751 1.00 46.50 201 PRO A C 1
ATOM 1546 O O . PRO A 1 201 ? -18.840 -10.758 -7.575 1.00 46.50 201 PRO A O 1
ATOM 1549 N N . PRO A 1 202 ? -17.906 -10.499 -9.618 1.00 41.88 202 PRO A N 1
ATOM 1550 C CA . PRO A 1 202 ? -17.723 -9.612 -10.765 1.00 41.88 202 PRO A CA 1
ATOM 1551 C C . PRO A 1 202 ? -17.520 -10.310 -12.123 1.00 41.88 202 PRO A C 1
ATOM 1553 O O . PRO A 1 202 ? -16.755 -11.261 -12.266 1.00 41.88 202 PRO A O 1
ATOM 1556 N N . PHE A 1 203 ? -18.084 -9.702 -13.179 1.00 39.72 203 PHE A N 1
ATOM 1557 C CA . PHE A 1 203 ? -17.228 -9.402 -14.326 1.00 39.72 203 PHE A CA 1
ATOM 1558 C C . PHE A 1 203 ? -16.040 -8.662 -13.727 1.00 39.72 203 PHE A C 1
ATOM 1560 O O . PHE A 1 203 ? -16.170 -7.490 -13.369 1.00 39.72 203 PHE A O 1
ATOM 1567 N N . ILE A 1 204 ? -14.923 -9.372 -13.534 1.00 30.88 204 ILE A N 1
ATOM 1568 C CA . ILE A 1 204 ? -13.611 -8.735 -13.488 1.00 30.88 204 ILE A CA 1
ATOM 1569 C C . ILE A 1 204 ? -13.692 -7.737 -14.637 1.00 30.88 204 ILE A C 1
ATOM 1571 O O . ILE A 1 204 ? -13.960 -8.207 -15.752 1.00 30.88 204 ILE A O 1
ATOM 1575 N N . PRO A 1 205 ? -13.602 -6.409 -14.413 1.00 35.94 205 PRO A N 1
ATOM 1576 C CA . PRO A 1 205 ? -13.434 -5.514 -15.530 1.00 35.94 205 PRO A CA 1
ATOM 1577 C C . PRO A 1 205 ? -12.306 -6.148 -16.317 1.00 35.94 205 PRO A C 1
ATOM 1579 O O . PRO A 1 205 ? -11.200 -6.254 -15.792 1.00 35.94 205 PRO A O 1
ATOM 1582 N N . GLN A 1 206 ? -12.579 -6.650 -17.529 1.00 35.50 206 GLN A N 1
ATOM 1583 C CA . GLN A 1 206 ? -11.488 -6.721 -18.481 1.00 35.50 206 GLN A CA 1
ATOM 1584 C C . GLN A 1 206 ? -10.902 -5.320 -18.363 1.00 35.50 206 GLN A C 1
ATOM 1586 O O . GLN A 1 206 ? -11.696 -4.370 -18.521 1.00 35.50 206 GLN A O 1
ATOM 1591 N N . PRO A 1 207 ? -9.630 -5.173 -17.933 1.00 35.81 207 PRO A N 1
ATOM 1592 C CA . PRO A 1 207 ? -9.012 -3.861 -17.918 1.00 35.81 207 PRO A CA 1
ATOM 1593 C C . PRO A 1 207 ? -9.417 -3.241 -19.249 1.00 35.81 207 PRO A C 1
ATOM 1595 O O . PRO A 1 207 ? -9.410 -3.978 -20.249 1.00 35.81 207 PRO A O 1
ATOM 1598 N N . PRO A 1 208 ? -9.976 -2.010 -19.231 1.00 42.25 208 PRO A N 1
ATOM 1599 C CA . PRO A 1 208 ? -10.610 -1.415 -20.408 1.00 42.25 208 PRO A CA 1
ATOM 1600 C C . PRO A 1 208 ? -9.742 -1.788 -21.595 1.00 42.25 208 PRO A C 1
ATOM 1602 O O . PRO A 1 208 ? -8.544 -1.537 -21.458 1.00 42.25 208 PRO A O 1
ATOM 1605 N N . PRO A 1 209 ? -10.286 -2.503 -22.613 1.00 43.28 209 PRO A N 1
ATOM 1606 C CA . PRO A 1 209 ? -9.493 -3.342 -23.512 1.00 43.28 209 PRO A CA 1
ATOM 1607 C C . PRO A 1 209 ? -8.226 -2.586 -23.815 1.00 43.28 209 PRO A C 1
ATOM 1609 O O . PRO A 1 209 ? -8.359 -1.453 -24.303 1.00 43.28 209 PRO A O 1
ATOM 1612 N N . SER A 1 210 ? -7.080 -3.126 -23.365 1.00 51.75 210 SER A N 1
ATOM 1613 C CA . SER A 1 210 ? -5.821 -2.387 -23.357 1.00 51.75 210 SER A CA 1
ATOM 1614 C C . SER A 1 210 ? -5.743 -1.709 -24.704 1.00 51.75 210 SER A C 1
ATOM 1616 O O . SER A 1 210 ? -5.888 -2.376 -25.736 1.00 51.75 210 SER A O 1
ATOM 1618 N N . ARG A 1 211 ? -5.764 -0.363 -24.693 1.00 57.22 211 ARG A N 1
ATOM 1619 C CA . ARG A 1 211 ? -5.851 0.396 -25.944 1.00 57.22 211 ARG A CA 1
ATOM 1620 C C . ARG A 1 211 ? -4.788 -0.221 -26.834 1.00 57.22 211 ARG A C 1
ATOM 1622 O O . ARG A 1 211 ? -3.647 -0.256 -26.370 1.00 57.22 211 ARG A O 1
ATOM 1629 N N . PRO A 1 212 ? -5.150 -0.781 -28.005 1.00 64.81 212 PRO A N 1
ATOM 1630 C CA . PRO A 1 212 ? -4.195 -1.540 -28.785 1.00 64.81 212 PRO A CA 1
ATOM 1631 C C . PRO A 1 212 ? -2.993 -0.634 -28.975 1.00 64.81 212 PRO A C 1
ATOM 1633 O O . PRO A 1 212 ? -3.137 0.484 -29.479 1.00 64.81 212 PRO A O 1
ATOM 1636 N N . VAL A 1 213 ? -1.856 -1.064 -28.427 1.00 74.81 213 VAL A N 1
ATOM 1637 C CA . VAL A 1 213 ? -0.653 -0.247 -28.437 1.00 74.81 213 VAL A CA 1
ATOM 1638 C C . VAL A 1 213 ? -0.311 -0.085 -29.901 1.00 74.81 213 VAL A C 1
ATOM 1640 O O . VAL A 1 213 ? -0.077 -1.074 -30.593 1.00 74.81 213 VAL A O 1
ATOM 1643 N N . ASP A 1 214 ? -0.376 1.148 -30.390 1.00 82.44 214 ASP A N 1
ATOM 1644 C CA . ASP A 1 214 ? -0.099 1.442 -31.788 1.00 82.44 214 ASP A CA 1
ATOM 1645 C C . ASP A 1 214 ? 1.352 1.056 -32.069 1.00 82.44 214 ASP A C 1
ATOM 1647 O O . ASP A 1 214 ? 2.257 1.719 -31.584 1.00 82.44 214 ASP A O 1
ATOM 1651 N N . ARG A 1 215 ? 1.599 -0.060 -32.753 1.00 85.62 215 ARG A N 1
ATOM 1652 C CA . ARG A 1 215 ? 2.950 -0.621 -32.905 1.00 85.62 215 ARG A CA 1
ATOM 1653 C C . ARG A 1 215 ? 3.818 0.183 -33.875 1.00 85.62 215 ARG A C 1
ATOM 1655 O O . ARG A 1 215 ? 5.036 0.058 -33.819 1.00 85.62 215 ARG A O 1
ATOM 1662 N N . ASP A 1 216 ? 3.198 1.022 -34.705 1.00 87.12 216 ASP A N 1
ATOM 1663 C CA . ASP A 1 216 ? 3.845 1.691 -35.836 1.00 87.12 216 ASP A CA 1
ATOM 1664 C C . ASP A 1 216 ? 4.334 3.113 -35.502 1.00 87.12 216 ASP A C 1
ATOM 1666 O O . ASP A 1 216 ? 4.831 3.826 -36.377 1.00 87.12 216 ASP A O 1
ATOM 1670 N N . ARG A 1 217 ? 4.211 3.556 -34.243 1.00 90.06 217 ARG A N 1
ATOM 1671 C CA . ARG A 1 217 ? 4.720 4.870 -33.820 1.00 90.06 217 ARG A CA 1
ATOM 1672 C C . ARG A 1 217 ? 6.242 4.872 -33.694 1.00 90.06 217 ARG A C 1
ATOM 1674 O O . ARG A 1 217 ? 6.841 3.925 -33.197 1.00 90.06 217 ARG A O 1
ATOM 1681 N N . ALA A 1 218 ? 6.843 5.999 -34.058 1.00 92.00 218 ALA A N 1
ATOM 1682 C CA . ALA A 1 218 ? 8.278 6.261 -33.939 1.00 92.00 218 ALA A CA 1
ATOM 1683 C C . ALA A 1 218 ? 8.663 6.918 -32.593 1.00 92.00 218 ALA A C 1
ATOM 1685 O O . ALA A 1 218 ? 9.651 7.640 -32.519 1.00 92.00 218 ALA A O 1
ATOM 1686 N N . ASP A 1 219 ? 7.857 6.724 -31.548 1.00 93.00 219 ASP A N 1
ATOM 1687 C CA . ASP A 1 219 ? 8.051 7.245 -30.188 1.00 93.00 219 ASP A CA 1
ATOM 1688 C C . ASP A 1 219 ? 7.569 6.209 -29.154 1.00 93.00 219 ASP A C 1
ATOM 1690 O O . ASP A 1 219 ? 7.061 5.150 -29.528 1.00 93.00 219 ASP A O 1
ATOM 1694 N N . TRP A 1 220 ? 7.703 6.496 -27.858 1.00 93.38 220 TRP A N 1
ATOM 1695 C CA . TRP A 1 220 ? 7.225 5.628 -26.767 1.00 93.38 220 TRP A CA 1
ATOM 1696 C C . TRP A 1 220 ? 5.913 6.106 -26.134 1.00 93.38 220 TRP A C 1
ATOM 1698 O O . TRP A 1 220 ? 5.473 5.569 -25.116 1.00 93.38 220 TRP A O 1
ATOM 1708 N N . ASP A 1 221 ? 5.243 7.082 -26.748 1.00 89.06 221 ASP A N 1
ATOM 1709 C CA . ASP A 1 221 ? 3.977 7.595 -26.240 1.00 89.06 221 ASP A CA 1
ATOM 1710 C C . ASP A 1 221 ? 2.930 6.480 -26.162 1.00 89.06 221 ASP A C 1
ATOM 1712 O O . ASP A 1 221 ? 2.796 5.626 -27.055 1.00 89.06 221 ASP A O 1
ATOM 1716 N N . HIS A 1 222 ? 2.137 6.540 -25.091 1.00 85.44 222 HIS A N 1
ATOM 1717 C CA . HIS A 1 222 ? 1.072 5.586 -24.781 1.00 85.44 222 HIS A CA 1
ATOM 1718 C C . HIS A 1 222 ? 1.549 4.140 -24.544 1.00 85.44 222 HIS A C 1
ATOM 1720 O O . HIS A 1 222 ? 0.737 3.216 -24.612 1.00 85.44 222 HIS A O 1
ATOM 1726 N N . MET A 1 223 ? 2.830 3.935 -24.227 1.00 86.50 223 MET A N 1
ATOM 1727 C CA . MET A 1 223 ? 3.325 2.675 -23.667 1.00 86.50 223 MET A CA 1
ATOM 1728 C C . MET A 1 223 ? 2.885 2.543 -22.204 1.00 86.50 223 MET A C 1
ATOM 1730 O O . MET A 1 223 ? 3.511 3.091 -21.301 1.00 86.50 223 MET A O 1
ATOM 1734 N N . GLY A 1 224 ? 1.778 1.838 -21.962 1.00 83.25 224 GLY A N 1
ATOM 1735 C CA . GLY A 1 224 ? 1.387 1.435 -20.605 1.00 83.25 224 GLY A CA 1
ATOM 1736 C C . GLY A 1 224 ? 2.256 0.290 -20.071 1.00 83.25 224 GLY A C 1
ATOM 1737 O O . GLY A 1 224 ? 2.965 -0.356 -20.838 1.00 83.25 224 GLY A O 1
ATOM 1738 N N . ASN A 1 225 ? 2.153 -0.013 -18.774 1.00 84.12 225 ASN A N 1
ATOM 1739 C CA . ASN A 1 225 ? 2.949 -1.059 -18.108 1.00 84.12 225 ASN A CA 1
ATOM 1740 C C . ASN A 1 225 ? 2.895 -2.410 -18.850 1.00 84.12 225 ASN A C 1
ATOM 1742 O O . ASN A 1 225 ? 3.927 -3.021 -19.099 1.00 84.12 225 ASN A O 1
ATOM 1746 N N . GLU A 1 226 ? 1.708 -2.835 -19.296 1.00 82.94 226 GLU A N 1
ATOM 1747 C CA . GLU A 1 226 ? 1.517 -4.087 -20.050 1.00 82.94 226 GLU A CA 1
ATOM 1748 C C . GLU A 1 226 ? 2.236 -4.099 -21.412 1.00 82.94 226 GLU A C 1
ATOM 1750 O O . GLU A 1 226 ? 2.646 -5.155 -21.889 1.00 82.94 226 GLU A O 1
ATOM 1755 N N . ALA A 1 227 ? 2.403 -2.935 -22.048 1.00 88.75 227 ALA A N 1
ATOM 1756 C CA . ALA A 1 227 ? 3.032 -2.820 -23.363 1.00 88.75 227 ALA A CA 1
ATOM 1757 C C . ALA A 1 227 ? 4.532 -3.127 -23.309 1.00 88.75 227 ALA A C 1
ATOM 1759 O O . ALA A 1 227 ? 5.079 -3.714 -24.240 1.00 88.75 227 ALA A O 1
ATOM 1760 N N . TRP A 1 228 ? 5.188 -2.761 -22.205 1.00 92.31 228 TRP A N 1
ATOM 1761 C CA . TRP A 1 228 ? 6.598 -3.064 -21.972 1.00 92.31 228 TRP A CA 1
ATOM 1762 C C . TRP A 1 228 ? 6.851 -4.569 -21.853 1.00 92.31 228 TRP A C 1
ATOM 1764 O O . TRP A 1 228 ? 7.946 -5.032 -22.178 1.00 92.31 228 TRP A O 1
ATOM 1774 N N . ALA A 1 229 ? 5.851 -5.350 -21.432 1.00 90.69 229 ALA A N 1
ATOM 1775 C CA . ALA A 1 229 ? 5.960 -6.800 -21.315 1.00 90.69 229 ALA A CA 1
ATOM 1776 C C . ALA A 1 229 ? 5.981 -7.522 -22.674 1.00 90.69 229 ALA A C 1
ATOM 1778 O O . ALA A 1 229 ? 6.562 -8.605 -22.760 1.00 90.69 229 ALA A O 1
ATOM 1779 N N . ASP A 1 230 ? 5.405 -6.930 -23.730 1.00 92.50 230 ASP A N 1
ATOM 1780 C CA . ASP A 1 230 ? 5.352 -7.505 -25.081 1.00 92.50 230 ASP A CA 1
ATOM 1781 C C . ASP A 1 230 ? 6.607 -7.121 -25.902 1.00 92.50 230 ASP A C 1
ATOM 1783 O O . ASP A 1 230 ? 6.710 -5.989 -26.396 1.00 92.50 230 ASP A O 1
ATOM 1787 N N . PRO A 1 231 ? 7.567 -8.047 -26.113 1.00 93.75 231 PRO A N 1
ATOM 1788 C CA . PRO A 1 231 ? 8.785 -7.745 -26.859 1.00 93.75 231 PRO A CA 1
ATOM 1789 C C . PRO A 1 231 ? 8.517 -7.437 -28.337 1.00 93.75 231 PRO A C 1
ATOM 1791 O O . PRO A 1 231 ? 9.342 -6.777 -28.972 1.00 93.75 231 PRO A O 1
ATOM 1794 N N . ASP A 1 232 ? 7.390 -7.875 -28.910 1.00 93.62 232 ASP A N 1
ATOM 1795 C CA . ASP A 1 232 ? 7.048 -7.565 -30.300 1.00 93.62 232 ASP A CA 1
ATOM 1796 C C . ASP A 1 232 ? 6.608 -6.108 -30.454 1.00 93.62 232 ASP A C 1
ATOM 1798 O O . ASP A 1 232 ? 6.932 -5.477 -31.461 1.00 93.62 232 ASP A O 1
ATOM 1802 N N . VAL A 1 233 ? 5.928 -5.546 -29.449 1.00 93.56 233 VAL A N 1
ATOM 1803 C CA . VAL A 1 233 ? 5.595 -4.113 -29.405 1.00 93.56 233 VAL A CA 1
ATOM 1804 C C . VAL A 1 233 ? 6.871 -3.282 -29.309 1.00 93.56 233 VAL A C 1
ATOM 1806 O O . VAL A 1 233 ? 7.062 -2.366 -30.109 1.00 93.56 233 VAL A O 1
ATOM 1809 N N . VAL A 1 234 ? 7.772 -3.639 -28.389 1.00 95.12 234 VAL A N 1
ATOM 1810 C CA . VAL A 1 234 ? 9.065 -2.959 -28.209 1.00 95.12 234 VAL A CA 1
ATOM 1811 C C . VAL A 1 234 ? 9.879 -3.000 -29.506 1.00 95.12 234 VAL A C 1
ATOM 1813 O O . VAL A 1 234 ? 10.331 -1.965 -29.998 1.00 95.12 234 VAL A O 1
ATOM 1816 N N . ARG A 1 235 ? 10.001 -4.180 -30.124 1.00 95.75 235 ARG A N 1
ATOM 1817 C CA . ARG A 1 235 ? 10.711 -4.375 -31.396 1.00 95.75 235 ARG A CA 1
ATOM 1818 C C . ARG A 1 235 ? 10.092 -3.572 -32.542 1.00 95.75 235 ARG A C 1
ATOM 1820 O O . ARG A 1 235 ? 10.836 -3.028 -33.357 1.00 95.75 235 ARG A O 1
ATOM 1827 N N . ALA A 1 236 ? 8.762 -3.500 -32.615 1.00 94.88 236 ALA A N 1
ATOM 1828 C CA . ALA A 1 236 ? 8.057 -2.744 -33.646 1.00 94.88 236 ALA A CA 1
ATOM 1829 C C . ALA A 1 236 ? 8.288 -1.231 -33.511 1.00 94.88 236 ALA A C 1
ATOM 1831 O O . ALA A 1 236 ? 8.679 -0.602 -34.492 1.00 94.88 236 ALA A O 1
ATOM 1832 N N . ARG A 1 237 ? 8.168 -0.670 -32.298 1.00 95.31 237 ARG A N 1
ATOM 1833 C CA . ARG A 1 237 ? 8.451 0.753 -32.025 1.00 95.31 237 ARG A CA 1
ATOM 1834 C C . ARG A 1 237 ? 9.893 1.120 -32.378 1.00 95.31 237 ARG A C 1
ATOM 1836 O O . ARG A 1 237 ? 10.133 2.096 -33.086 1.00 95.31 237 ARG A O 1
ATOM 1843 N N . LEU A 1 238 ? 10.857 0.286 -31.979 1.00 95.94 238 LEU A N 1
ATOM 1844 C CA . LEU A 1 238 ? 12.268 0.461 -32.347 1.00 95.94 238 LEU A CA 1
ATOM 1845 C C . LEU A 1 238 ? 12.475 0.421 -33.869 1.00 95.94 238 LEU A C 1
ATOM 1847 O O . LEU A 1 238 ? 13.220 1.231 -34.414 1.00 95.94 238 LEU A O 1
ATOM 1851 N N . ALA A 1 239 ? 11.812 -0.501 -34.575 1.00 95.31 239 ALA A N 1
ATOM 1852 C CA . ALA A 1 239 ? 11.885 -0.591 -36.035 1.00 95.31 239 ALA A CA 1
ATOM 1853 C C . ALA A 1 239 ? 11.229 0.609 -36.743 1.00 95.31 239 ALA A C 1
ATOM 1855 O O . ALA A 1 239 ? 11.673 0.993 -37.825 1.00 95.31 239 ALA A O 1
ATOM 1856 N N . ALA A 1 240 ? 10.208 1.211 -36.128 1.00 95.06 240 ALA A N 1
ATOM 1857 C CA . ALA A 1 240 ? 9.560 2.434 -36.591 1.00 95.06 240 ALA A CA 1
ATOM 1858 C C . ALA A 1 240 ? 10.383 3.707 -36.304 1.00 95.06 240 ALA A C 1
ATOM 1860 O O . ALA A 1 240 ? 10.063 4.767 -36.839 1.00 95.06 240 ALA A O 1
ATOM 1861 N N . GLY A 1 241 ? 11.466 3.607 -35.523 1.00 95.06 241 GLY A N 1
ATOM 1862 C CA . GLY A 1 241 ? 12.390 4.708 -35.239 1.00 95.06 241 GLY A CA 1
ATOM 1863 C C . GLY A 1 241 ? 12.251 5.329 -33.850 1.00 95.06 241 GLY A C 1
ATOM 1864 O O . GLY A 1 241 ? 12.814 6.399 -33.639 1.00 95.06 241 GLY A O 1
ATOM 1865 N N . ALA A 1 242 ? 11.534 4.684 -32.921 1.00 96.25 242 ALA A N 1
ATOM 1866 C CA . ALA A 1 242 ? 11.520 5.103 -31.522 1.00 96.25 242 ALA A CA 1
ATOM 1867 C C . ALA A 1 242 ? 12.938 5.079 -30.933 1.00 96.25 242 ALA A C 1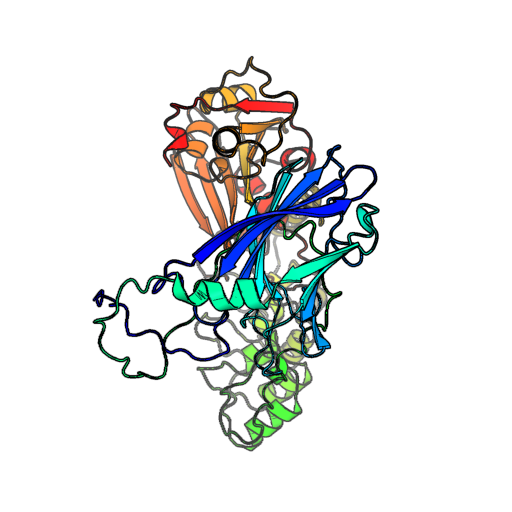
ATOM 1869 O O . ALA A 1 242 ? 13.675 4.104 -31.100 1.00 96.25 242 ALA A O 1
ATOM 1870 N N . ASP A 1 243 ? 13.307 6.161 -30.251 1.00 96.12 243 ASP A N 1
ATOM 1871 C CA . ASP A 1 243 ? 14.635 6.335 -29.670 1.00 96.12 243 ASP A CA 1
ATOM 1872 C C . ASP A 1 243 ? 14.788 5.462 -28.408 1.00 96.12 243 ASP A C 1
ATOM 1874 O O . ASP A 1 243 ? 14.101 5.719 -27.419 1.00 96.12 243 ASP A O 1
ATOM 1878 N N . PRO A 1 244 ? 15.658 4.433 -28.382 1.00 95.56 244 PRO A N 1
ATOM 1879 C CA . PRO A 1 244 ? 15.878 3.614 -27.184 1.00 95.56 244 PRO A CA 1
ATOM 1880 C C . PRO A 1 244 ? 16.417 4.421 -25.987 1.00 95.56 244 PRO A C 1
ATOM 1882 O O . PRO A 1 244 ? 16.335 3.948 -24.856 1.00 95.56 244 PRO A O 1
ATOM 1885 N N . ASP A 1 245 ? 16.946 5.621 -26.237 1.00 94.56 245 ASP A N 1
ATOM 1886 C CA . ASP A 1 245 ? 17.578 6.536 -25.287 1.00 94.56 245 ASP A CA 1
ATOM 1887 C C . ASP A 1 245 ? 16.675 7.735 -24.900 1.00 94.56 245 ASP A C 1
ATOM 1889 O O . ASP A 1 245 ? 17.151 8.716 -24.312 1.00 94.56 245 ASP A O 1
ATOM 1893 N N . ALA A 1 246 ? 15.379 7.657 -25.219 1.00 93.19 246 ALA A N 1
ATOM 1894 C CA . ALA A 1 246 ? 14.375 8.690 -24.972 1.00 93.19 246 ALA A CA 1
ATOM 1895 C C . ALA A 1 246 ? 14.268 9.089 -23.476 1.00 93.19 246 ALA A C 1
ATOM 1897 O O . ALA A 1 246 ? 13.802 8.287 -22.660 1.00 93.19 246 ALA A O 1
ATOM 1898 N N . PRO A 1 247 ? 14.659 10.317 -23.080 1.00 86.94 247 PRO A N 1
ATOM 1899 C CA . PRO A 1 247 ? 14.667 10.738 -21.675 1.00 86.94 247 PRO A CA 1
ATOM 1900 C C . PRO A 1 247 ? 13.266 10.920 -21.076 1.00 86.94 247 PRO A C 1
ATOM 1902 O O . PRO A 1 247 ? 13.105 10.886 -19.870 1.00 86.94 247 PRO A O 1
ATOM 1905 N N . GLU A 1 248 ? 12.228 11.122 -21.883 1.00 84.62 248 GLU A N 1
ATOM 1906 C CA . GLU A 1 248 ? 10.864 11.320 -21.385 1.00 84.62 248 GLU A CA 1
ATOM 1907 C C . GLU A 1 248 ? 10.190 10.025 -20.911 1.00 84.62 248 GLU A C 1
ATOM 1909 O O . GLU A 1 248 ? 9.231 10.074 -20.142 1.00 84.62 248 GLU A O 1
ATOM 1914 N N . THR A 1 249 ? 10.672 8.868 -21.374 1.00 84.88 249 THR A N 1
ATOM 1915 C CA . THR A 1 249 ? 10.086 7.553 -21.060 1.00 84.88 249 THR A CA 1
ATOM 1916 C C . THR A 1 249 ? 11.062 6.577 -20.420 1.00 84.88 249 THR A C 1
ATOM 1918 O O . THR A 1 249 ? 10.616 5.554 -19.898 1.00 84.88 249 THR A O 1
ATOM 1921 N N . TRP A 1 250 ? 12.368 6.866 -20.468 1.00 93.12 250 TRP A N 1
ATOM 1922 C CA . TRP A 1 250 ? 13.439 5.988 -19.993 1.00 93.12 250 TRP A CA 1
ATOM 1923 C C . TRP A 1 250 ? 13.182 4.515 -20.371 1.00 93.12 250 TRP A C 1
ATOM 1925 O O . TRP A 1 250 ? 12.927 3.687 -19.493 1.00 93.12 250 TRP A O 1
ATOM 1935 N N . PRO A 1 251 ? 13.180 4.158 -21.676 1.00 95.31 251 PRO A N 1
ATOM 1936 C CA . PRO A 1 251 ? 12.642 2.880 -22.149 1.00 95.31 251 PRO A CA 1
ATOM 1937 C C . PRO A 1 251 ? 13.246 1.658 -21.463 1.00 95.31 251 PRO A C 1
ATOM 1939 O O . PRO A 1 251 ? 12.532 0.714 -21.126 1.00 95.31 251 PRO A O 1
ATOM 1942 N N . LEU A 1 252 ? 14.563 1.678 -21.232 1.00 97.31 252 LEU A N 1
ATOM 1943 C CA . LEU A 1 252 ? 15.256 0.579 -20.569 1.00 97.31 252 LEU A CA 1
ATOM 1944 C C . LEU A 1 252 ? 14.836 0.432 -19.099 1.00 97.31 252 LEU A C 1
ATOM 1946 O O . LEU A 1 252 ? 14.645 -0.696 -18.651 1.00 97.31 252 LEU A O 1
ATOM 1950 N N . HIS A 1 253 ? 14.632 1.533 -18.371 1.00 95.69 253 HIS A N 1
ATOM 1951 C CA . HIS A 1 253 ? 14.115 1.536 -16.997 1.00 95.69 253 HIS A CA 1
ATOM 1952 C C . HIS A 1 253 ? 12.675 1.032 -16.951 1.00 95.69 253 HIS A C 1
ATOM 1954 O O . HIS A 1 253 ? 12.364 0.116 -16.194 1.00 95.69 253 HIS A O 1
ATOM 1960 N N . SER A 1 254 ? 11.814 1.549 -17.830 1.00 94.62 254 SER A N 1
ATOM 1961 C CA . SER A 1 254 ? 10.420 1.108 -17.938 1.00 94.62 254 SER A CA 1
ATOM 1962 C C . SER A 1 254 ? 10.313 -0.392 -18.244 1.00 94.62 254 SER A C 1
ATOM 1964 O O . SER A 1 254 ? 9.531 -1.106 -17.613 1.00 94.62 254 SER A O 1
ATOM 1966 N N . ALA A 1 255 ? 11.144 -0.911 -19.154 1.00 95.94 255 ALA A N 1
ATOM 1967 C CA . ALA A 1 255 ? 11.221 -2.342 -19.439 1.00 95.94 255 ALA A CA 1
ATOM 1968 C C . ALA A 1 255 ? 11.850 -3.155 -18.297 1.00 95.94 255 ALA A C 1
ATOM 1970 O O . ALA A 1 255 ? 11.468 -4.303 -18.090 1.00 95.94 255 ALA A O 1
ATOM 1971 N N . ALA A 1 256 ? 12.791 -2.588 -17.543 1.00 96.00 256 ALA A N 1
ATOM 1972 C CA . ALA A 1 256 ? 13.380 -3.252 -16.386 1.00 96.00 256 ALA A CA 1
ATOM 1973 C C . ALA A 1 256 ? 12.342 -3.508 -15.280 1.00 96.00 256 ALA A C 1
ATOM 1975 O O . ALA A 1 256 ? 12.375 -4.571 -14.656 1.00 96.00 256 ALA A O 1
ATOM 1976 N N . VAL A 1 257 ? 11.400 -2.577 -15.093 1.00 91.88 257 VAL A N 1
ATOM 1977 C CA . VAL A 1 257 ? 10.324 -2.659 -14.094 1.00 91.88 257 VAL A CA 1
ATOM 1978 C C . VAL A 1 257 ? 9.123 -3.466 -14.592 1.00 91.88 257 VAL A C 1
ATOM 1980 O O . VAL A 1 257 ? 8.675 -4.392 -13.922 1.00 91.88 257 VAL A O 1
ATOM 1983 N N . HIS A 1 258 ? 8.584 -3.114 -15.760 1.00 90.06 258 HIS A N 1
ATOM 1984 C CA . HIS A 1 258 ? 7.300 -3.632 -16.252 1.00 90.06 258 HIS A CA 1
ATOM 1985 C C . HIS A 1 258 ? 7.439 -4.610 -17.423 1.00 90.06 258 HIS A C 1
ATOM 1987 O O . HIS A 1 258 ? 6.457 -5.216 -17.852 1.00 90.06 258 HIS A O 1
ATOM 1993 N N . GLY A 1 259 ? 8.641 -4.731 -17.984 1.00 90.88 259 GLY A N 1
ATOM 1994 C CA . GLY A 1 259 ? 8.894 -5.513 -19.181 1.00 90.88 259 GLY A CA 1
ATOM 1995 C C . GLY A 1 259 ? 9.242 -6.972 -18.926 1.00 90.88 259 GLY A C 1
ATOM 1996 O O . GLY A 1 259 ? 9.477 -7.413 -17.801 1.00 90.88 259 GLY A O 1
ATOM 1997 N N . SER A 1 260 ? 9.295 -7.731 -20.020 1.00 95.31 260 SER A N 1
ATOM 1998 C CA . SER A 1 260 ? 9.823 -9.093 -20.018 1.00 95.31 260 SER A CA 1
ATOM 1999 C C . SER A 1 260 ? 11.344 -9.086 -20.227 1.00 95.31 260 SER A C 1
ATOM 2001 O O . SER A 1 260 ? 11.884 -8.140 -20.813 1.00 95.31 260 SER A O 1
ATOM 2003 N N . PRO A 1 261 ? 12.052 -10.171 -19.863 1.00 97.69 261 PRO A N 1
ATOM 2004 C CA . PRO A 1 261 ? 13.481 -10.293 -20.142 1.00 97.69 261 PRO A CA 1
ATOM 2005 C C . PRO A 1 261 ? 13.815 -10.130 -21.631 1.00 97.69 261 PRO A C 1
ATOM 2007 O O . PRO A 1 261 ? 14.890 -9.646 -21.970 1.00 97.69 261 PRO A O 1
ATOM 2010 N N . ASP A 1 262 ? 12.901 -10.510 -22.530 1.00 97.69 262 ASP A N 1
ATOM 2011 C CA . ASP A 1 262 ? 13.053 -10.303 -23.973 1.00 97.69 262 ASP A CA 1
ATOM 2012 C C . ASP A 1 262 ? 12.930 -8.830 -24.370 1.00 97.69 262 ASP A C 1
ATOM 2014 O O . ASP A 1 262 ? 13.747 -8.349 -25.152 1.00 97.69 262 ASP A O 1
ATOM 2018 N N . SER A 1 263 ? 11.985 -8.084 -23.793 1.00 97.38 263 SER A N 1
ATOM 2019 C CA . SER A 1 263 ? 11.887 -6.633 -24.005 1.00 97.38 263 SER A CA 1
ATOM 2020 C C . SER A 1 263 ? 13.159 -5.913 -23.557 1.00 97.38 263 SER A C 1
ATOM 2022 O O . SER A 1 263 ? 13.679 -5.060 -24.278 1.00 97.38 263 SER A O 1
ATOM 2024 N N . VAL A 1 264 ? 13.713 -6.308 -22.404 1.00 98.25 264 VAL A N 1
ATOM 2025 C CA . VAL A 1 264 ? 14.995 -5.782 -21.917 1.00 98.25 264 VAL A CA 1
ATOM 2026 C C . VAL A 1 264 ? 16.122 -6.120 -22.899 1.00 98.25 264 VAL A C 1
ATOM 2028 O O . VAL A 1 264 ? 16.887 -5.226 -23.252 1.00 98.25 264 VAL A O 1
ATOM 2031 N N . ARG A 1 265 ? 16.197 -7.362 -23.416 1.00 97.88 265 ARG A N 1
ATOM 2032 C CA . ARG A 1 265 ? 17.183 -7.770 -24.445 1.00 97.88 265 ARG A CA 1
ATOM 2033 C C . ARG A 1 265 ? 17.095 -6.918 -25.714 1.00 97.88 265 ARG A C 1
ATOM 2035 O O . ARG A 1 265 ? 18.126 -6.546 -26.276 1.00 97.88 265 ARG A O 1
ATOM 2042 N N . GLU A 1 266 ? 15.888 -6.596 -26.174 1.00 97.25 266 GLU A N 1
ATOM 2043 C CA . GLU A 1 266 ? 15.718 -5.740 -27.352 1.00 97.25 266 GLU A CA 1
ATOM 2044 C C . GLU A 1 266 ? 16.274 -4.332 -27.132 1.00 97.25 266 GLU A C 1
ATOM 2046 O O . GLU A 1 266 ? 16.902 -3.780 -28.038 1.00 97.25 266 GLU A O 1
ATOM 2051 N N . LEU A 1 267 ? 16.085 -3.768 -25.941 1.00 97.38 267 LEU A N 1
ATOM 2052 C CA . LEU A 1 267 ? 16.538 -2.417 -25.622 1.00 97.38 267 LEU A CA 1
ATOM 2053 C C . LEU A 1 267 ? 18.044 -2.357 -25.355 1.00 97.38 267 LEU A C 1
ATOM 2055 O O . LEU A 1 267 ? 18.717 -1.522 -25.955 1.00 97.38 267 LEU A O 1
ATOM 2059 N N . VAL A 1 268 ? 18.614 -3.273 -24.560 1.00 97.31 268 VAL A N 1
ATOM 2060 C CA . VAL A 1 268 ? 20.063 -3.262 -24.247 1.00 97.31 268 VAL A CA 1
ATOM 2061 C C . VAL A 1 268 ? 20.954 -3.375 -25.487 1.00 97.31 268 VAL A C 1
ATOM 2063 O O . VAL A 1 268 ? 22.085 -2.907 -25.478 1.00 97.31 268 VAL A O 1
ATOM 2066 N N . THR A 1 269 ? 20.457 -3.970 -26.576 1.00 94.88 269 THR A N 1
ATOM 2067 C CA . THR A 1 269 ? 21.204 -4.063 -27.846 1.00 94.88 269 THR A CA 1
ATOM 2068 C C . THR A 1 269 ? 21.196 -2.773 -28.669 1.00 94.88 269 THR A C 1
ATOM 2070 O O . THR A 1 269 ? 21.896 -2.699 -29.680 1.00 94.88 269 THR A O 1
ATOM 2073 N N . ARG A 1 270 ? 20.392 -1.777 -28.279 1.00 95.00 270 ARG A N 1
ATOM 2074 C CA . ARG A 1 270 ? 20.141 -0.550 -29.049 1.00 95.00 270 ARG A CA 1
ATOM 2075 C C . ARG A 1 270 ? 20.402 0.739 -28.277 1.00 95.00 270 ARG A C 1
ATOM 2077 O O . ARG A 1 270 ? 20.608 1.759 -28.925 1.00 95.00 270 ARG A O 1
ATOM 2084 N N . VAL A 1 271 ? 20.400 0.700 -26.947 1.00 95.38 271 VAL A N 1
ATOM 2085 C CA . VAL A 1 271 ? 20.817 1.838 -26.115 1.00 95.38 271 VAL A CA 1
ATOM 2086 C C . VAL A 1 271 ? 22.298 2.150 -26.311 1.00 95.38 271 VAL A C 1
ATOM 2088 O O . VAL A 1 271 ? 23.117 1.262 -26.559 1.00 95.38 271 VAL A O 1
ATOM 2091 N N . THR A 1 272 ? 22.646 3.422 -26.156 1.00 93.19 272 THR A N 1
ATOM 2092 C CA . THR A 1 272 ? 24.033 3.893 -26.221 1.00 93.19 272 THR A CA 1
ATOM 2093 C C . THR A 1 272 ? 24.820 3.503 -24.967 1.00 93.19 272 THR A C 1
ATOM 2095 O O . THR A 1 272 ? 26.005 3.178 -25.054 1.00 93.19 272 THR A O 1
ATOM 2098 N N . GLU A 1 273 ? 24.167 3.516 -23.801 1.00 94.81 273 GLU A N 1
ATOM 2099 C CA . GLU A 1 273 ? 24.766 3.229 -22.495 1.00 94.81 273 GLU A CA 1
ATOM 2100 C C . GLU A 1 273 ? 23.760 2.495 -21.592 1.00 94.81 273 GLU A C 1
ATOM 2102 O O . GLU A 1 273 ? 22.689 3.015 -21.294 1.00 94.81 273 GLU A O 1
ATOM 2107 N N . VAL A 1 274 ? 24.105 1.284 -21.137 1.00 96.69 274 VAL A N 1
ATOM 2108 C CA . VAL A 1 274 ? 23.232 0.446 -20.282 1.00 96.69 274 VAL A CA 1
ATOM 2109 C C . VAL A 1 274 ? 23.052 1.039 -18.878 1.00 96.69 274 VAL A C 1
ATOM 2111 O O . VAL A 1 274 ? 21.985 0.910 -18.285 1.00 96.69 274 VAL A O 1
ATOM 2114 N N . ASP A 1 275 ? 24.082 1.712 -18.362 1.00 96.50 275 ASP A N 1
ATOM 2115 C CA . ASP A 1 275 ? 24.108 2.312 -17.020 1.00 96.50 275 ASP A CA 1
ATOM 2116 C C . ASP A 1 275 ? 23.689 3.785 -16.996 1.00 96.50 275 ASP A C 1
ATOM 2118 O O . ASP A 1 275 ? 23.928 4.490 -16.006 1.00 96.50 275 ASP A O 1
ATOM 2122 N N . ARG A 1 276 ? 23.068 4.263 -18.080 1.00 94.56 276 ARG A N 1
ATOM 2123 C CA . ARG A 1 276 ? 22.513 5.609 -18.126 1.00 94.56 276 ARG A CA 1
ATOM 2124 C C . ARG A 1 276 ? 21.483 5.766 -17.012 1.00 94.56 276 ARG A C 1
ATOM 2126 O O . ARG A 1 276 ? 20.640 4.892 -16.802 1.00 94.56 276 ARG A O 1
ATOM 2133 N N . THR A 1 277 ? 21.566 6.883 -16.300 1.00 93.06 277 THR A N 1
ATOM 2134 C CA . THR A 1 277 ? 20.642 7.186 -15.211 1.00 93.06 277 THR A CA 1
ATOM 2135 C C . THR A 1 277 ? 19.442 7.976 -15.701 1.00 93.06 277 THR A C 1
ATOM 2137 O O . THR A 1 277 ? 19.589 8.785 -16.621 1.00 93.06 277 THR A O 1
ATOM 2140 N N . ASP A 1 278 ? 18.296 7.768 -15.060 1.00 89.88 278 ASP A N 1
ATOM 2141 C CA . ASP A 1 278 ? 17.128 8.629 -15.223 1.00 89.88 278 ASP A CA 1
ATOM 2142 C C . ASP A 1 278 ? 17.275 9.956 -14.451 1.00 89.88 278 ASP A C 1
ATOM 2144 O O . ASP A 1 278 ? 18.344 10.274 -13.912 1.00 89.88 278 ASP A O 1
ATOM 2148 N N . ASP A 1 279 ? 16.201 10.748 -14.406 1.00 88.62 279 ASP A N 1
ATOM 2149 C CA . ASP A 1 279 ? 16.166 12.040 -13.709 1.00 88.62 279 ASP A CA 1
ATOM 2150 C C . ASP A 1 279 ? 16.273 11.904 -12.177 1.00 88.62 279 ASP A C 1
ATOM 2152 O O . ASP A 1 279 ? 16.578 12.878 -11.483 1.00 88.62 279 ASP A O 1
ATOM 2156 N N . GLN A 1 280 ? 16.046 10.703 -11.644 1.00 82.69 280 GLN A N 1
ATOM 2157 C CA . GLN A 1 280 ? 16.168 10.341 -10.234 1.00 82.69 280 GLN A CA 1
ATOM 2158 C C . GLN A 1 280 ? 17.569 9.801 -9.899 1.00 82.69 280 GLN A C 1
ATOM 2160 O O . GLN A 1 280 ? 17.894 9.597 -8.728 1.00 82.69 280 GLN A O 1
ATOM 2165 N N . GLY A 1 281 ? 18.432 9.619 -10.903 1.00 87.94 281 GLY A N 1
ATOM 2166 C CA . GLY A 1 281 ? 19.763 9.038 -10.735 1.00 87.94 281 GLY A CA 1
ATOM 2167 C C . GLY A 1 281 ? 19.763 7.506 -10.703 1.00 87.94 281 GLY A C 1
ATOM 2168 O O . GLY A 1 281 ? 20.801 6.903 -10.411 1.00 87.94 281 GLY A O 1
ATOM 2169 N N . GLU A 1 282 ? 18.639 6.862 -11.012 1.00 90.75 282 GLU A N 1
ATOM 2170 C CA . GLU A 1 282 ? 18.492 5.410 -11.019 1.00 90.75 282 GLU A CA 1
ATOM 2171 C C . GLU A 1 282 ? 18.992 4.827 -12.339 1.00 90.75 282 GLU A C 1
ATOM 2173 O O . GLU A 1 282 ? 18.785 5.398 -13.407 1.00 90.75 282 GLU A O 1
ATOM 2178 N N . THR A 1 283 ? 19.654 3.670 -12.297 1.00 95.50 283 THR A N 1
ATOM 2179 C CA . THR A 1 283 ? 19.941 2.881 -13.506 1.00 95.50 283 THR A CA 1
ATOM 2180 C C . THR A 1 283 ? 18.809 1.893 -13.769 1.00 95.50 283 THR A C 1
ATOM 2182 O O . THR A 1 283 ? 18.065 1.525 -12.860 1.00 95.50 283 THR A O 1
ATOM 2185 N N . ALA A 1 284 ? 18.722 1.347 -14.981 1.00 96.88 284 ALA A N 1
ATOM 2186 C CA . ALA A 1 284 ? 17.762 0.278 -15.252 1.00 96.88 284 ALA A CA 1
ATOM 2187 C C . ALA A 1 284 ? 17.951 -0.942 -14.324 1.00 96.88 284 ALA A C 1
ATOM 2189 O O . ALA A 1 284 ? 16.980 -1.582 -13.921 1.00 96.88 284 ALA A O 1
ATOM 2190 N N . LEU A 1 285 ? 19.197 -1.250 -13.932 1.00 96.88 285 LEU A N 1
ATOM 2191 C CA . LEU A 1 285 ? 19.484 -2.321 -12.971 1.00 96.88 285 LEU A CA 1
ATOM 2192 C C . LEU A 1 285 ? 18.977 -1.982 -11.565 1.00 96.88 285 LEU A C 1
ATOM 2194 O O . LEU A 1 285 ? 18.461 -2.870 -10.888 1.00 96.88 285 LEU A O 1
ATOM 2198 N N . TRP A 1 286 ? 19.091 -0.721 -11.137 1.00 94.31 286 TRP A N 1
ATOM 2199 C CA . TRP A 1 286 ? 18.486 -0.247 -9.891 1.00 94.31 286 TRP A CA 1
ATOM 2200 C C . TRP A 1 286 ? 16.974 -0.483 -9.897 1.00 94.31 286 TRP A C 1
ATOM 2202 O O . TRP A 1 286 ? 16.458 -1.159 -9.010 1.00 94.31 286 TRP A O 1
ATOM 2212 N N . ALA A 1 287 ? 16.290 -0.031 -10.950 1.00 92.75 287 ALA A N 1
ATOM 2213 C CA . ALA A 1 287 ? 14.845 -0.170 -11.082 1.00 92.75 287 ALA A CA 1
ATOM 2214 C C . ALA A 1 287 ? 14.390 -1.646 -11.070 1.00 92.75 287 ALA A C 1
ATOM 2216 O O . ALA A 1 287 ? 13.431 -1.993 -10.376 1.00 92.75 287 ALA A O 1
ATOM 2217 N N . ALA A 1 288 ? 15.110 -2.543 -11.760 1.00 93.56 288 ALA A N 1
ATOM 2218 C CA . ALA A 1 288 ? 14.840 -3.985 -11.715 1.00 93.56 288 ALA A CA 1
ATOM 2219 C C . ALA A 1 288 ? 14.996 -4.570 -10.299 1.00 93.56 288 ALA A C 1
ATOM 2221 O O . ALA A 1 288 ? 14.154 -5.354 -9.860 1.00 93.56 288 ALA A O 1
ATOM 2222 N N . VAL A 1 289 ? 16.061 -4.193 -9.580 1.00 92.00 289 VAL A N 1
ATOM 2223 C CA . VAL A 1 289 ? 16.334 -4.674 -8.215 1.00 92.00 289 VAL A CA 1
ATOM 2224 C C . VAL A 1 289 ? 15.264 -4.194 -7.236 1.00 92.00 289 VAL A C 1
ATOM 2226 O O . VAL A 1 289 ? 14.736 -5.009 -6.479 1.00 92.00 289 VAL A O 1
ATOM 2229 N N . CYS A 1 290 ? 14.898 -2.911 -7.280 1.00 88.69 290 CYS A N 1
ATOM 2230 C CA . CYS A 1 290 ? 13.855 -2.344 -6.425 1.00 88.69 290 CYS A CA 1
ATOM 2231 C C . CYS A 1 290 ? 12.486 -2.987 -6.671 1.00 88.69 290 CYS A C 1
ATOM 2233 O O . CYS A 1 290 ? 11.691 -3.068 -5.750 1.00 88.69 290 CYS A O 1
ATOM 2235 N N . ASN A 1 291 ? 12.212 -3.524 -7.862 1.00 87.69 291 ASN A N 1
ATOM 2236 C CA . ASN A 1 291 ? 10.946 -4.205 -8.161 1.00 87.69 291 ASN A CA 1
ATOM 2237 C C . ASN A 1 291 ? 11.014 -5.735 -8.030 1.00 87.69 291 ASN A C 1
ATOM 2239 O O . ASN A 1 291 ? 10.081 -6.431 -8.421 1.00 87.69 291 ASN A O 1
ATOM 2243 N N . GLY A 1 292 ? 12.120 -6.288 -7.521 1.00 89.06 292 GLY A N 1
ATOM 2244 C CA . GLY A 1 292 ? 12.280 -7.739 -7.398 1.00 89.06 292 GLY A CA 1
ATOM 2245 C C . GLY A 1 292 ? 12.331 -8.482 -8.744 1.00 89.06 292 GLY A C 1
ATOM 2246 O O . GLY A 1 292 ? 12.161 -9.701 -8.780 1.00 89.06 292 GLY A O 1
ATOM 2247 N N . ALA A 1 293 ? 12.572 -7.779 -9.857 1.00 91.25 293 ALA A N 1
ATOM 2248 C CA . ALA A 1 293 ? 12.513 -8.312 -11.216 1.00 91.25 293 ALA A CA 1
ATOM 2249 C C . ALA A 1 293 ? 13.778 -9.120 -11.570 1.00 91.25 293 ALA A C 1
ATOM 2251 O O . ALA A 1 293 ? 14.583 -8.726 -12.418 1.00 91.25 293 ALA A O 1
ATOM 2252 N N . GLU A 1 294 ? 13.951 -10.278 -10.921 1.00 93.31 294 GLU A N 1
ATOM 2253 C CA . GLU A 1 294 ? 15.139 -11.145 -11.009 1.00 93.31 294 GLU A CA 1
ATOM 2254 C C . GLU A 1 294 ? 15.588 -11.414 -12.449 1.00 93.31 294 GLU A C 1
ATOM 2256 O O . GLU A 1 294 ? 16.757 -11.244 -12.798 1.00 93.31 294 GLU A O 1
ATOM 2261 N N . ALA A 1 295 ? 14.647 -11.810 -13.307 1.00 95.19 295 ALA A N 1
ATOM 2262 C CA . ALA A 1 295 ? 14.949 -12.188 -14.680 1.00 95.19 295 ALA A CA 1
ATOM 2263 C C . ALA A 1 295 ? 15.397 -10.989 -15.536 1.00 95.19 295 ALA A C 1
ATOM 2265 O O . ALA A 1 295 ? 16.249 -11.149 -16.413 1.00 95.19 295 ALA A O 1
ATOM 2266 N N . ASN A 1 296 ? 14.873 -9.792 -15.262 1.00 96.69 296 ASN A N 1
ATOM 2267 C CA . ASN A 1 296 ? 15.276 -8.559 -15.939 1.00 96.69 296 ASN A CA 1
ATOM 2268 C C . ASN A 1 296 ? 16.651 -8.097 -15.441 1.00 96.69 296 ASN A C 1
ATOM 2270 O O . ASN A 1 296 ? 17.522 -7.782 -16.253 1.00 96.69 296 ASN A O 1
ATOM 2274 N N . ALA A 1 297 ? 16.887 -8.152 -14.124 1.00 96.06 297 ALA A N 1
ATOM 2275 C CA . ALA A 1 297 ? 18.192 -7.875 -13.527 1.00 96.06 297 ALA A CA 1
ATOM 2276 C C . ALA A 1 297 ? 19.283 -8.797 -14.102 1.00 96.06 297 ALA A C 1
ATOM 2278 O O . ALA A 1 297 ? 20.353 -8.325 -14.478 1.00 96.06 297 ALA A O 1
ATOM 2279 N N . ALA A 1 298 ? 18.997 -10.093 -14.265 1.00 96.00 298 ALA A N 1
ATOM 2280 C CA . ALA A 1 298 ? 19.929 -11.047 -14.865 1.00 96.00 298 ALA A CA 1
ATOM 2281 C C . ALA A 1 298 ? 20.296 -10.692 -16.319 1.00 96.00 298 ALA A C 1
ATOM 2283 O O . ALA A 1 298 ? 21.456 -10.824 -16.713 1.00 96.00 298 ALA A O 1
ATOM 2284 N N . VAL A 1 299 ? 19.333 -10.215 -17.120 1.00 97.88 299 VAL A N 1
ATOM 2285 C CA . VAL A 1 299 ? 19.599 -9.747 -18.492 1.00 97.88 299 VAL A CA 1
ATOM 2286 C C . VAL A 1 299 ? 20.475 -8.496 -18.493 1.00 97.88 299 VAL A C 1
ATOM 2288 O O . VAL A 1 299 ? 21.424 -8.433 -19.272 1.00 97.88 299 VAL A O 1
ATOM 2291 N N . LEU A 1 300 ? 20.195 -7.525 -17.621 1.00 98.00 300 LEU A N 1
ATOM 2292 C CA . LEU A 1 300 ? 20.982 -6.293 -17.508 1.00 98.00 300 LEU A CA 1
ATOM 2293 C C . LEU A 1 300 ? 22.428 -6.586 -17.087 1.00 98.00 300 LEU A C 1
ATOM 2295 O O . LEU A 1 300 ? 23.364 -6.087 -17.710 1.00 98.00 300 LEU A O 1
ATOM 2299 N N . LEU A 1 301 ? 22.624 -7.468 -16.104 1.00 96.38 301 LEU A N 1
ATOM 2300 C CA . LEU A 1 301 ? 23.952 -7.935 -15.691 1.00 96.38 301 LEU A CA 1
ATOM 2301 C C . LEU A 1 301 ? 24.697 -8.626 -16.838 1.00 96.38 301 LEU A C 1
ATOM 2303 O O . LEU A 1 301 ? 25.873 -8.350 -17.072 1.00 96.38 301 LEU A O 1
ATOM 2307 N N . ALA A 1 302 ? 24.016 -9.491 -17.596 1.00 95.75 302 ALA A N 1
ATOM 2308 C CA . ALA A 1 302 ? 24.602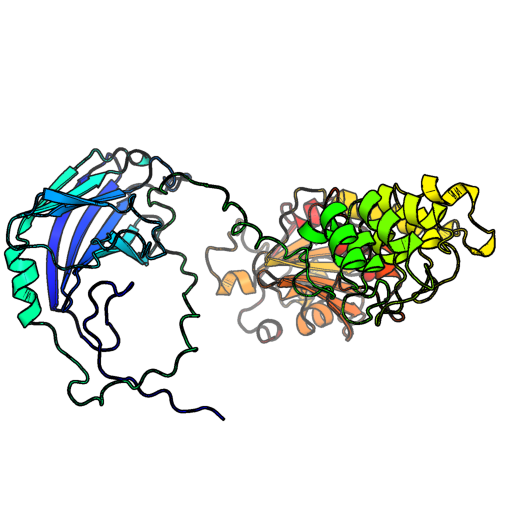 -10.147 -18.766 1.00 95.75 302 ALA A CA 1
ATOM 2309 C C . ALA A 1 302 ? 24.958 -9.156 -19.891 1.00 95.75 302 ALA A C 1
ATOM 2311 O O . ALA A 1 302 ? 25.879 -9.418 -20.666 1.00 95.75 302 ALA A O 1
ATOM 2312 N N . ALA A 1 303 ? 24.259 -8.021 -19.966 1.00 95.88 303 ALA A N 1
ATOM 2313 C CA . ALA A 1 303 ? 24.557 -6.912 -20.869 1.00 95.88 303 ALA A CA 1
ATOM 2314 C C . ALA A 1 303 ? 25.676 -5.981 -20.355 1.00 95.88 303 ALA A C 1
ATOM 2316 O O . ALA A 1 303 ? 26.047 -5.040 -21.053 1.00 95.88 303 ALA A O 1
ATOM 2317 N N . GLY A 1 304 ? 26.244 -6.256 -19.175 1.00 94.81 304 GLY A N 1
ATOM 2318 C CA . GLY A 1 304 ? 27.358 -5.501 -18.604 1.00 94.81 304 GLY A CA 1
ATOM 2319 C C . GLY A 1 304 ? 26.956 -4.325 -17.715 1.00 94.81 304 GLY A C 1
ATOM 2320 O O . GLY A 1 304 ? 27.811 -3.482 -17.463 1.00 94.81 304 GLY A O 1
ATOM 2321 N N . ALA A 1 305 ? 25.703 -4.265 -17.246 1.00 96.75 305 ALA A N 1
ATOM 2322 C CA . ALA A 1 305 ? 25.272 -3.260 -16.274 1.00 96.75 305 ALA A CA 1
ATOM 2323 C C . ALA A 1 305 ? 26.116 -3.320 -14.990 1.00 96.75 305 ALA A C 1
ATOM 2325 O O . ALA A 1 305 ? 26.359 -4.400 -14.435 1.00 96.75 305 ALA A O 1
ATOM 2326 N N . ASP A 1 306 ? 26.532 -2.161 -14.493 1.00 95.00 306 ASP A N 1
ATOM 2327 C CA . ASP A 1 306 ? 27.328 -2.046 -13.281 1.00 95.00 306 ASP A CA 1
ATOM 2328 C C . ASP A 1 306 ? 26.462 -2.170 -12.023 1.00 95.00 306 ASP A C 1
ATOM 2330 O O . ASP A 1 306 ? 25.683 -1.286 -11.656 1.00 95.00 306 ASP A O 1
ATOM 2334 N N . ALA A 1 307 ? 26.654 -3.278 -11.311 1.00 95.31 307 ALA A N 1
ATOM 2335 C CA . ALA A 1 307 ? 25.968 -3.553 -10.060 1.00 95.31 307 ALA A CA 1
ATOM 2336 C C . ALA A 1 307 ? 26.572 -2.845 -8.842 1.00 95.31 307 ALA A C 1
ATOM 2338 O O . ALA A 1 307 ? 25.913 -2.776 -7.807 1.00 95.31 307 ALA A O 1
ATOM 2339 N N . TRP A 1 308 ? 27.815 -2.365 -8.900 1.00 94.38 308 TRP A N 1
ATOM 2340 C CA . TRP A 1 308 ? 28.590 -2.081 -7.688 1.00 94.38 308 TRP A CA 1
ATOM 2341 C C . TRP A 1 308 ? 28.886 -0.604 -7.456 1.00 94.38 308 TRP A C 1
ATOM 2343 O O . TRP A 1 308 ? 29.102 -0.234 -6.299 1.00 94.38 308 TRP A O 1
ATOM 2353 N N . THR A 1 309 ? 28.818 0.247 -8.482 1.00 92.25 309 THR A N 1
ATOM 2354 C CA . THR A 1 309 ? 28.929 1.703 -8.299 1.00 92.25 309 THR A CA 1
ATOM 2355 C C . THR A 1 309 ? 27.704 2.262 -7.569 1.00 92.25 309 THR A C 1
ATOM 2357 O O . THR A 1 309 ? 26.576 2.048 -8.026 1.00 92.25 309 THR A O 1
ATOM 2360 N N . PRO A 1 310 ? 27.888 2.984 -6.445 1.00 90.38 310 PRO A N 1
ATOM 2361 C CA . PRO A 1 310 ? 26.792 3.652 -5.752 1.00 90.38 310 PRO A CA 1
ATOM 2362 C C . PRO A 1 310 ? 26.055 4.635 -6.663 1.00 90.38 310 PRO A C 1
ATOM 2364 O O . PRO A 1 310 ? 26.690 5.405 -7.384 1.00 90.38 310 PRO A O 1
ATOM 2367 N N . ARG A 1 311 ? 24.722 4.609 -6.612 1.00 86.94 311 ARG A N 1
ATOM 2368 C CA . ARG A 1 311 ? 23.847 5.489 -7.401 1.00 86.94 311 ARG A CA 1
ATOM 2369 C C . ARG A 1 311 ? 23.111 6.476 -6.510 1.00 86.94 311 ARG A C 1
ATOM 2371 O O . ARG A 1 311 ? 23.217 7.678 -6.723 1.00 86.94 311 ARG A O 1
ATOM 2378 N N . ILE A 1 312 ? 22.469 5.972 -5.457 1.00 85.69 312 ILE A N 1
ATOM 2379 C CA . ILE A 1 312 ? 21.745 6.786 -4.479 1.00 85.69 312 ILE A CA 1
ATOM 2380 C C . ILE A 1 312 ? 22.414 6.636 -3.114 1.00 85.69 312 ILE A C 1
ATOM 2382 O O . ILE A 1 312 ? 22.516 5.542 -2.553 1.00 85.69 312 ILE A O 1
ATOM 2386 N N . GLY A 1 313 ? 22.927 7.749 -2.586 1.00 85.38 313 GLY A N 1
ATOM 2387 C CA . GLY A 1 313 ? 23.705 7.753 -1.349 1.00 85.38 313 GLY A CA 1
ATOM 2388 C C . GLY A 1 313 ? 24.904 6.799 -1.429 1.00 85.38 313 GLY A C 1
ATOM 2389 O O . GLY A 1 313 ? 25.760 6.923 -2.303 1.00 85.38 313 GLY A O 1
ATOM 2390 N N . ARG A 1 314 ? 24.973 5.834 -0.504 1.00 87.88 314 ARG A N 1
ATOM 2391 C CA . ARG A 1 314 ? 26.026 4.797 -0.476 1.00 87.88 314 ARG A CA 1
ATOM 2392 C C . ARG A 1 314 ? 25.635 3.490 -1.168 1.00 87.88 314 ARG A C 1
ATOM 2394 O O . ARG A 1 314 ? 26.413 2.534 -1.153 1.00 87.88 314 ARG A O 1
ATOM 2401 N N . TRP A 1 315 ? 24.424 3.420 -1.707 1.00 90.12 315 TRP A N 1
ATOM 2402 C CA . TRP A 1 315 ? 23.830 2.185 -2.185 1.00 90.12 315 TRP A CA 1
ATOM 2403 C C . TRP A 1 315 ? 24.015 2.034 -3.690 1.00 90.12 315 TRP A C 1
ATOM 2405 O O . TRP A 1 315 ? 23.763 2.947 -4.476 1.00 90.12 315 TRP A O 1
ATOM 2415 N N . SER A 1 316 ? 24.477 0.852 -4.081 1.00 92.31 316 SER A N 1
ATOM 2416 C CA . SER A 1 316 ? 24.458 0.351 -5.452 1.00 92.31 316 SER A CA 1
ATOM 2417 C C . SER A 1 316 ? 23.416 -0.767 -5.560 1.00 92.31 316 SER A C 1
ATOM 2419 O O . SER A 1 316 ? 23.085 -1.364 -4.526 1.00 92.31 316 SER A O 1
ATOM 2421 N N . PRO A 1 317 ? 22.921 -1.097 -6.769 1.00 92.94 317 PRO A N 1
ATOM 2422 C CA . PRO A 1 317 ? 21.950 -2.181 -6.940 1.00 92.94 317 PRO A CA 1
ATOM 2423 C C . PRO A 1 317 ? 22.436 -3.495 -6.312 1.00 92.94 317 PRO A C 1
ATOM 2425 O O . PRO A 1 317 ? 21.727 -4.136 -5.540 1.00 92.94 317 PRO A O 1
ATOM 2428 N N . GLY A 1 318 ? 23.701 -3.843 -6.558 1.00 92.69 318 GLY A N 1
ATOM 2429 C CA . GLY A 1 318 ? 24.352 -5.030 -6.020 1.00 92.69 318 GLY A CA 1
ATOM 2430 C C . GLY A 1 318 ? 24.569 -4.976 -4.512 1.00 92.69 318 GLY A C 1
ATOM 2431 O O . GLY A 1 318 ? 24.496 -6.013 -3.870 1.00 92.69 318 GLY A O 1
ATOM 2432 N N . ARG A 1 319 ? 24.801 -3.804 -3.901 1.00 91.62 319 ARG A N 1
ATOM 2433 C CA . ARG A 1 319 ? 24.913 -3.711 -2.432 1.00 91.62 319 ARG A CA 1
ATOM 2434 C C . ARG A 1 319 ? 23.551 -3.881 -1.750 1.00 91.62 319 ARG A C 1
ATOM 2436 O O . ARG A 1 319 ? 23.481 -4.586 -0.748 1.00 91.62 319 ARG A O 1
ATOM 2443 N N . LEU A 1 320 ? 22.488 -3.268 -2.281 1.00 88.00 320 LEU A N 1
ATOM 2444 C CA . LEU A 1 320 ? 21.127 -3.375 -1.729 1.00 88.00 320 LEU A CA 1
ATOM 2445 C C . LEU A 1 320 ? 20.623 -4.814 -1.740 1.00 88.00 320 LEU A C 1
ATOM 2447 O O . LEU A 1 320 ? 20.110 -5.326 -0.745 1.00 88.00 320 LEU A O 1
ATOM 2451 N N . VAL A 1 321 ? 20.812 -5.484 -2.872 1.00 88.56 321 VAL A N 1
ATOM 2452 C CA . VAL A 1 321 ? 20.234 -6.799 -3.133 1.00 88.56 321 VAL A CA 1
ATOM 2453 C C . VAL A 1 321 ? 20.821 -7.909 -2.252 1.00 88.56 321 VAL A C 1
ATOM 2455 O O . VAL A 1 321 ? 20.162 -8.932 -2.056 1.00 88.56 321 VAL A O 1
ATOM 2458 N N . LEU A 1 322 ? 22.001 -7.689 -1.647 1.00 89.19 322 LEU A N 1
ATOM 2459 C CA . LEU A 1 322 ? 22.603 -8.598 -0.659 1.00 89.19 322 LEU A CA 1
ATOM 2460 C C . LEU A 1 322 ? 21.709 -8.820 0.570 1.00 89.19 322 LEU A C 1
ATOM 2462 O O . LEU A 1 322 ? 21.889 -9.811 1.270 1.00 89.19 322 LEU A O 1
ATOM 2466 N N . THR A 1 323 ? 20.745 -7.929 0.806 1.00 85.75 323 THR A N 1
ATOM 2467 C CA . THR A 1 323 ? 19.767 -7.984 1.905 1.00 85.75 323 THR A CA 1
ATOM 2468 C C . THR A 1 323 ? 18.468 -8.695 1.512 1.00 85.75 323 THR A C 1
ATOM 2470 O O . THR A 1 323 ? 17.488 -8.657 2.247 1.00 85.75 323 THR A O 1
ATOM 2473 N N . THR A 1 324 ? 18.409 -9.300 0.323 1.00 85.94 324 THR A N 1
ATOM 2474 C CA . THR A 1 324 ? 17.173 -9.850 -0.249 1.00 85.94 324 THR A CA 1
ATOM 2475 C C . THR A 1 324 ? 17.381 -11.256 -0.805 1.00 85.94 324 THR A C 1
ATOM 2477 O O . THR A 1 324 ? 18.510 -11.730 -0.959 1.00 85.94 324 THR A O 1
ATOM 2480 N N . ARG A 1 325 ? 16.280 -11.903 -1.209 1.00 83.38 325 ARG A N 1
ATOM 2481 C CA . ARG A 1 325 ? 16.293 -13.204 -1.901 1.00 83.38 325 ARG A CA 1
ATOM 2482 C C . ARG A 1 325 ? 17.116 -13.225 -3.194 1.00 83.38 325 ARG A C 1
ATOM 2484 O O . ARG A 1 325 ? 17.551 -14.289 -3.614 1.00 83.38 325 ARG A O 1
ATOM 2491 N N . LEU A 1 326 ? 17.343 -12.061 -3.800 1.00 85.31 326 LEU A N 1
ATOM 2492 C CA . LEU A 1 326 ? 18.084 -11.905 -5.049 1.00 85.31 326 LEU A CA 1
ATOM 2493 C C . LEU A 1 326 ? 19.613 -11.877 -4.845 1.00 85.31 326 LEU A C 1
ATOM 2495 O O . LEU A 1 326 ? 20.358 -11.876 -5.822 1.00 85.31 326 LEU A O 1
ATOM 2499 N N . SER A 1 327 ? 20.101 -11.905 -3.597 1.00 88.88 327 SER A N 1
ATOM 2500 C CA . SER A 1 327 ? 21.533 -11.934 -3.254 1.00 88.88 327 SER A CA 1
ATOM 2501 C C . SER A 1 327 ? 22.373 -12.949 -4.064 1.00 88.88 327 SER A C 1
ATOM 2503 O O . SER A 1 327 ? 23.438 -12.560 -4.558 1.00 88.88 327 SER A O 1
ATOM 2505 N N . PRO A 1 328 ? 21.920 -14.202 -4.317 1.00 89.31 328 PRO A N 1
ATOM 2506 C CA . PRO A 1 328 ? 22.689 -15.175 -5.101 1.00 89.31 328 PRO A CA 1
ATOM 2507 C C . PRO A 1 328 ? 23.019 -14.731 -6.531 1.00 89.31 328 PRO A C 1
ATOM 2509 O O . PRO A 1 328 ? 24.033 -15.161 -7.072 1.00 89.31 328 PRO A O 1
ATOM 2512 N N . LEU A 1 329 ? 22.211 -13.851 -7.135 1.00 88.25 329 LEU A N 1
ATOM 2513 C CA . LEU A 1 329 ? 22.456 -13.332 -8.484 1.00 88.25 329 LEU A CA 1
ATOM 2514 C C . LEU A 1 329 ? 23.702 -12.424 -8.546 1.00 88.25 329 LEU A C 1
ATOM 2516 O O . LEU A 1 329 ? 24.292 -12.253 -9.610 1.00 88.25 329 LEU A O 1
ATOM 2520 N N . PHE A 1 330 ? 24.130 -11.871 -7.405 1.00 87.62 330 PHE A N 1
ATOM 2521 C CA . PHE A 1 330 ? 25.206 -10.880 -7.312 1.00 87.62 330 PHE A CA 1
ATOM 2522 C C . PHE A 1 330 ? 26.399 -11.355 -6.474 1.00 87.62 330 PHE A C 1
ATOM 2524 O O . PHE A 1 330 ? 27.514 -10.869 -6.674 1.00 87.62 330 PHE A O 1
ATOM 2531 N N . ALA A 1 331 ? 26.190 -12.303 -5.554 1.00 73.94 331 ALA A N 1
ATOM 2532 C CA . ALA A 1 331 ? 27.140 -12.669 -4.501 1.00 73.94 331 ALA A CA 1
ATOM 2533 C C . ALA A 1 331 ? 28.559 -12.994 -5.007 1.00 73.94 331 ALA A C 1
ATOM 2535 O O . ALA A 1 331 ? 29.539 -12.541 -4.412 1.00 73.94 331 ALA A O 1
ATOM 2536 N N . ASP A 1 332 ? 28.682 -13.696 -6.137 1.00 77.12 332 ASP A N 1
ATOM 2537 C CA . ASP A 1 332 ? 29.980 -14.098 -6.700 1.00 77.12 332 ASP A CA 1
ATOM 2538 C C . ASP A 1 332 ? 30.794 -12.926 -7.277 1.00 77.12 332 ASP A C 1
ATOM 2540 O O . ASP A 1 332 ? 32.000 -13.046 -7.499 1.00 77.12 332 ASP A O 1
ATOM 2544 N N . THR A 1 333 ? 30.154 -11.775 -7.501 1.00 82.25 333 THR A N 1
ATOM 2545 C CA . THR A 1 333 ? 30.776 -10.587 -8.106 1.00 82.25 333 THR A CA 1
ATOM 2546 C C . THR A 1 333 ? 31.010 -9.448 -7.112 1.00 82.25 333 THR A C 1
ATOM 2548 O O . THR A 1 333 ? 31.599 -8.434 -7.482 1.00 82.25 333 THR A O 1
ATOM 2551 N N . ALA A 1 334 ? 30.608 -9.617 -5.845 1.00 84.94 334 ALA A N 1
ATOM 2552 C CA . ALA A 1 334 ? 30.663 -8.572 -4.826 1.00 84.94 334 ALA A CA 1
ATOM 2553 C C . ALA A 1 334 ? 32.106 -8.161 -4.470 1.00 84.94 334 ALA A C 1
ATOM 2555 O O . ALA A 1 334 ? 32.847 -8.948 -3.855 1.00 84.94 334 ALA A O 1
ATOM 2556 N N . PRO A 1 335 ? 32.529 -6.917 -4.774 1.00 89.06 335 PRO A N 1
ATOM 2557 C CA . PRO A 1 335 ? 33.838 -6.433 -4.377 1.00 89.06 335 PRO A CA 1
ATOM 2558 C C . PRO A 1 335 ? 33.891 -6.230 -2.858 1.00 89.06 335 PRO A C 1
ATOM 2560 O O . PRO A 1 335 ? 32.884 -5.971 -2.201 1.00 89.06 335 PRO A O 1
ATOM 2563 N N . ALA A 1 336 ? 35.092 -6.303 -2.279 1.00 85.00 336 ALA A N 1
ATOM 2564 C CA . ALA A 1 336 ? 35.269 -6.256 -0.824 1.00 85.00 336 ALA A CA 1
ATOM 2565 C C . ALA A 1 336 ? 34.658 -5.004 -0.161 1.00 85.00 336 ALA A C 1
ATOM 2567 O O . ALA A 1 336 ? 34.136 -5.102 0.944 1.00 85.00 336 ALA A O 1
ATOM 2568 N N . HIS A 1 337 ? 34.686 -3.852 -0.840 1.00 81.94 337 HIS A N 1
ATOM 2569 C CA . HIS A 1 337 ? 34.129 -2.593 -0.331 1.00 81.94 337 HIS A CA 1
ATOM 2570 C C . HIS A 1 337 ? 32.591 -2.542 -0.359 1.00 81.94 337 HIS A C 1
ATOM 2572 O O . HIS A 1 337 ? 31.998 -1.732 0.347 1.00 81.94 337 HIS A O 1
ATOM 2578 N N . ALA A 1 338 ? 31.940 -3.391 -1.159 1.00 84.44 338 ALA A N 1
ATOM 2579 C CA . ALA A 1 338 ? 30.484 -3.437 -1.273 1.00 84.44 338 ALA A CA 1
ATOM 2580 C C . ALA A 1 338 ? 29.835 -4.435 -0.303 1.00 84.44 338 ALA A C 1
ATOM 2582 O O . ALA A 1 338 ? 28.614 -4.500 -0.231 1.00 84.44 338 ALA A O 1
ATOM 2583 N N . ARG A 1 339 ? 30.626 -5.199 0.460 1.00 85.06 339 ARG A N 1
ATOM 2584 C CA . ARG A 1 339 ? 30.098 -6.140 1.454 1.00 85.06 339 ARG A CA 1
ATOM 2585 C C . ARG A 1 339 ? 29.456 -5.395 2.622 1.00 85.06 339 ARG A C 1
ATOM 2587 O O . ARG A 1 339 ? 29.956 -4.351 3.051 1.00 85.06 339 ARG A O 1
ATOM 2594 N N . LEU A 1 340 ? 28.367 -5.962 3.129 1.00 87.81 340 LEU A N 1
ATOM 2595 C CA . LEU A 1 340 ? 27.725 -5.515 4.359 1.00 87.81 340 LEU A CA 1
ATOM 2596 C C . LEU A 1 340 ? 28.570 -5.941 5.561 1.00 87.81 340 LEU A C 1
ATOM 2598 O O . LEU A 1 340 ? 29.159 -7.025 5.580 1.00 87.81 340 LEU A O 1
ATOM 2602 N N . THR A 1 341 ? 28.657 -5.061 6.548 1.00 90.88 341 THR A N 1
ATOM 2603 C CA . THR A 1 341 ? 29.262 -5.348 7.848 1.00 90.88 341 THR A CA 1
ATOM 2604 C C . THR A 1 341 ? 28.367 -6.286 8.660 1.00 90.88 341 THR A C 1
ATOM 2606 O O . THR A 1 341 ? 27.161 -6.359 8.431 1.00 90.88 341 THR A O 1
ATOM 2609 N N . GLU A 1 342 ? 28.938 -6.974 9.653 1.00 91.69 342 GLU A N 1
ATOM 2610 C CA . GLU A 1 342 ? 28.159 -7.807 10.586 1.00 91.69 342 GLU A CA 1
ATOM 2611 C C . GLU A 1 342 ? 27.074 -6.993 11.311 1.00 91.69 342 GLU A C 1
ATOM 2613 O O . GLU A 1 342 ? 25.975 -7.488 11.527 1.00 91.69 342 GLU A O 1
ATOM 2618 N N . ALA A 1 343 ? 27.360 -5.726 11.634 1.00 92.56 343 ALA A N 1
ATOM 2619 C CA . ALA A 1 343 ? 26.399 -4.828 12.269 1.00 92.56 343 ALA A CA 1
ATOM 2620 C C . ALA A 1 343 ? 25.246 -4.432 11.331 1.00 92.56 343 ALA A C 1
ATOM 2622 O O . ALA A 1 343 ? 24.103 -4.397 11.771 1.00 92.56 343 ALA A O 1
ATOM 2623 N N . GLU A 1 344 ? 25.528 -4.159 10.050 1.00 91.56 344 GLU A N 1
ATOM 2624 C CA . GLU A 1 344 ? 24.478 -3.900 9.053 1.00 91.56 344 GLU A CA 1
ATOM 2625 C C . GLU A 1 344 ? 23.588 -5.136 8.881 1.00 91.56 344 GLU A C 1
ATOM 2627 O O . GLU A 1 344 ? 22.371 -5.016 8.954 1.00 91.56 344 GLU A O 1
ATOM 2632 N N . LEU A 1 345 ? 24.179 -6.324 8.710 1.00 90.62 345 LEU A N 1
ATOM 2633 C CA . LEU A 1 345 ? 23.425 -7.577 8.576 1.00 90.62 345 LEU A CA 1
ATOM 2634 C C . LEU A 1 345 ? 22.526 -7.831 9.789 1.00 90.62 345 LEU A C 1
ATOM 2636 O O . LEU A 1 345 ? 21.336 -8.076 9.617 1.00 90.62 345 LEU A O 1
ATOM 2640 N N . ALA A 1 346 ? 23.065 -7.677 11.000 1.00 92.81 346 ALA A N 1
ATOM 2641 C CA . ALA A 1 346 ? 22.288 -7.818 12.227 1.00 92.81 346 ALA A CA 1
ATOM 2642 C C . ALA A 1 346 ? 21.136 -6.800 12.317 1.00 92.81 346 ALA A C 1
ATOM 2644 O O . ALA A 1 346 ? 20.078 -7.128 12.844 1.00 92.81 346 ALA A O 1
ATOM 2645 N N . ALA A 1 347 ? 21.307 -5.580 11.793 1.00 92.94 347 ALA A N 1
ATOM 2646 C CA . ALA A 1 347 ? 20.235 -4.585 11.750 1.00 92.94 347 ALA A CA 1
ATOM 2647 C C . ALA A 1 347 ? 19.113 -4.985 10.776 1.00 92.94 347 ALA A C 1
ATOM 2649 O O . ALA A 1 347 ? 17.940 -4.861 11.118 1.00 92.94 347 ALA A O 1
ATOM 2650 N N . PHE A 1 348 ? 19.458 -5.508 9.593 1.00 92.38 348 PHE A N 1
ATOM 2651 C CA . PHE A 1 348 ? 18.477 -6.046 8.642 1.00 92.38 348 PHE A CA 1
ATOM 2652 C C . PHE A 1 348 ? 17.718 -7.248 9.214 1.00 92.38 348 PHE A C 1
ATOM 2654 O O . PHE A 1 348 ? 16.501 -7.319 9.065 1.00 92.38 348 PHE A O 1
ATOM 2661 N N . GLU A 1 349 ? 18.424 -8.169 9.873 1.00 91.62 349 GLU A N 1
ATOM 2662 C CA . GLU A 1 349 ? 17.822 -9.333 10.533 1.00 91.62 349 GLU A CA 1
ATOM 2663 C C . GLU A 1 349 ? 16.885 -8.899 11.666 1.00 91.62 349 GLU A C 1
ATOM 2665 O O . GLU A 1 349 ? 15.743 -9.344 11.716 1.00 91.62 349 GLU A O 1
ATOM 2670 N N . ALA A 1 350 ? 17.311 -7.961 12.517 1.00 93.44 350 ALA A N 1
ATOM 2671 C CA . ALA A 1 350 ? 16.474 -7.428 13.589 1.00 93.44 350 ALA A CA 1
ATOM 2672 C C . ALA A 1 350 ? 15.216 -6.718 13.057 1.00 93.44 350 ALA A C 1
ATOM 2674 O O . ALA A 1 350 ? 14.141 -6.853 13.642 1.00 93.44 350 ALA A O 1
ATOM 2675 N N . ALA A 1 351 ? 15.325 -5.983 11.945 1.00 92.50 351 ALA A N 1
ATOM 2676 C CA . ALA A 1 351 ? 14.174 -5.358 11.297 1.00 92.50 351 ALA A CA 1
ATOM 2677 C C . ALA A 1 351 ? 13.179 -6.403 10.763 1.00 92.50 351 ALA A C 1
ATOM 2679 O O . ALA A 1 351 ? 11.973 -6.242 10.961 1.00 92.50 351 ALA A O 1
ATOM 2680 N N . ASP A 1 352 ? 13.671 -7.482 10.146 1.00 90.31 352 ASP A N 1
ATOM 2681 C CA . ASP A 1 352 ? 12.842 -8.586 9.644 1.00 90.31 352 ASP A CA 1
ATOM 2682 C C . ASP A 1 352 ? 12.164 -9.354 10.784 1.00 90.31 352 ASP A C 1
ATOM 2684 O O . ASP A 1 352 ? 10.962 -9.621 10.725 1.00 90.31 352 ASP A O 1
ATOM 2688 N N . GLU A 1 353 ? 12.904 -9.665 11.850 1.00 92.25 353 GLU A N 1
ATOM 2689 C CA . GLU A 1 353 ? 12.370 -10.317 13.048 1.00 92.25 353 GLU A CA 1
ATOM 2690 C C . GLU A 1 353 ? 11.269 -9.472 13.694 1.00 92.25 353 GLU A C 1
ATOM 2692 O O . GLU A 1 353 ? 10.195 -9.985 14.015 1.00 92.25 353 GLU A O 1
ATOM 2697 N N . GLN A 1 354 ? 11.502 -8.164 13.834 1.00 93.44 354 GLN A N 1
ATOM 2698 C CA . GLN A 1 354 ? 10.533 -7.242 14.414 1.00 93.44 354 GLN A CA 1
ATOM 2699 C C . GLN A 1 354 ? 9.293 -7.070 13.522 1.00 93.44 354 GLN A C 1
ATOM 2701 O O . GLN A 1 354 ? 8.179 -6.999 14.041 1.00 93.44 354 GLN A O 1
ATOM 2706 N N . ALA A 1 355 ? 9.446 -7.040 12.194 1.00 90.69 355 ALA A N 1
ATOM 2707 C CA . ALA A 1 355 ? 8.316 -6.993 11.263 1.00 90.69 355 ALA A CA 1
ATOM 2708 C C . ALA A 1 355 ? 7.480 -8.283 11.320 1.00 90.69 355 ALA A C 1
ATOM 2710 O O . ALA A 1 355 ? 6.247 -8.226 11.352 1.00 90.69 355 ALA A O 1
ATOM 2711 N N . ALA A 1 356 ? 8.140 -9.441 11.420 1.00 89.31 356 ALA A N 1
ATOM 2712 C CA . ALA A 1 356 ? 7.489 -10.745 11.509 1.00 89.31 356 ALA A CA 1
ATOM 2713 C C . ALA A 1 356 ? 6.613 -10.905 12.763 1.00 89.31 356 ALA A C 1
ATOM 2715 O O . ALA A 1 356 ? 5.635 -11.654 12.724 1.00 89.31 356 ALA A O 1
ATOM 2716 N N . VAL A 1 357 ? 6.905 -10.179 13.854 1.00 91.25 357 VAL A N 1
ATOM 2717 C CA . VAL A 1 357 ? 6.047 -10.158 15.053 1.00 91.25 357 VAL A CA 1
ATOM 2718 C C . VAL A 1 357 ? 4.622 -9.731 14.704 1.00 91.25 357 VAL A C 1
ATOM 2720 O O . VAL A 1 357 ? 3.677 -10.337 15.207 1.00 91.25 357 VAL A O 1
ATOM 2723 N N . PHE A 1 358 ? 4.450 -8.720 13.846 1.00 87.50 358 PHE A N 1
ATOM 2724 C CA . PHE A 1 358 ? 3.136 -8.167 13.493 1.00 87.50 358 PHE A CA 1
ATOM 2725 C C . PHE A 1 358 ? 2.351 -9.060 12.519 1.00 87.50 358 PHE A C 1
ATOM 2727 O O . PHE A 1 358 ? 1.121 -9.127 12.608 1.00 87.50 358 PHE A O 1
ATOM 2734 N N . GLY A 1 359 ? 3.061 -9.830 11.692 1.00 74.44 359 GLY A N 1
ATOM 2735 C CA . GLY A 1 359 ? 2.499 -10.817 10.771 1.00 74.44 359 GLY A CA 1
ATOM 2736 C C . GLY A 1 359 ? 1.798 -10.221 9.546 1.00 74.44 359 GLY A C 1
ATOM 2737 O O . GLY A 1 359 ? 1.599 -9.017 9.433 1.00 74.44 359 GLY A O 1
ATOM 2738 N N . GLU A 1 360 ? 1.392 -11.107 8.638 1.00 64.44 360 GLU A N 1
ATOM 2739 C CA . GLU A 1 360 ? 0.872 -10.783 7.299 1.00 64.44 360 GLU A CA 1
ATOM 2740 C C . GLU A 1 360 ? -0.660 -10.631 7.230 1.00 64.44 360 GLU A C 1
ATOM 2742 O O . GLU A 1 360 ? -1.226 -10.678 6.149 1.00 64.44 360 GLU A O 1
ATOM 2747 N N . ASP A 1 361 ? -1.367 -10.489 8.350 1.00 65.88 361 ASP A N 1
ATOM 2748 C CA . ASP A 1 361 ? -2.841 -10.369 8.357 1.00 65.88 361 ASP A CA 1
ATOM 2749 C C . ASP A 1 361 ? -3.321 -9.136 9.143 1.00 65.88 361 ASP A C 1
ATOM 2751 O O . ASP A 1 361 ? -4.507 -8.999 9.462 1.00 65.88 361 ASP A O 1
ATOM 2755 N N . LEU A 1 362 ? -2.401 -8.245 9.526 1.00 72.75 362 LEU A N 1
ATOM 2756 C CA . LEU A 1 362 ? -2.733 -7.100 10.361 1.00 72.75 362 LEU A CA 1
ATOM 2757 C C . LEU A 1 362 ? -3.350 -5.972 9.528 1.00 72.75 362 LEU A C 1
ATOM 2759 O O . LEU A 1 362 ? -2.660 -5.217 8.842 1.00 72.75 362 LEU A O 1
ATOM 2763 N N . TYR A 1 363 ? -4.664 -5.806 9.652 1.00 74.19 363 TYR A N 1
ATOM 2764 C CA . TYR A 1 363 ? -5.351 -4.651 9.089 1.00 74.19 363 TYR A CA 1
ATOM 2765 C C . TYR A 1 363 ? -4.961 -3.379 9.851 1.00 74.19 363 TYR A C 1
ATOM 2767 O O . TYR A 1 363 ? -5.256 -3.234 11.037 1.00 74.19 363 TYR A O 1
ATOM 2775 N N . THR A 1 364 ? -4.279 -2.468 9.163 1.00 79.62 364 THR A N 1
ATOM 2776 C CA . THR A 1 364 ? -3.709 -1.242 9.745 1.00 79.62 364 THR A CA 1
ATOM 2777 C C . THR A 1 364 ? -4.391 0.029 9.253 1.00 79.62 364 THR A C 1
ATOM 2779 O O . THR A 1 364 ? -4.217 1.075 9.857 1.00 79.62 364 THR A O 1
ATOM 2782 N N . GLU A 1 365 ? -5.197 -0.020 8.199 1.00 79.81 365 GLU A N 1
ATOM 2783 C CA . GLU A 1 365 ? -5.856 1.177 7.667 1.00 79.81 365 GLU A CA 1
ATOM 2784 C C . GLU A 1 365 ? -6.731 1.871 8.721 1.00 79.81 365 GLU A C 1
ATOM 2786 O O . GLU A 1 365 ? -7.600 1.254 9.339 1.00 79.81 365 GLU A O 1
ATOM 2791 N N . GLY A 1 366 ? -6.511 3.173 8.909 1.00 79.88 366 GLY A N 1
ATOM 2792 C CA . GLY A 1 366 ? -7.255 4.011 9.851 1.00 79.88 366 GLY A CA 1
ATOM 2793 C C . GLY A 1 366 ? -6.756 3.967 11.292 1.00 79.88 366 GLY A C 1
ATOM 2794 O O . GLY A 1 366 ? -7.226 4.772 12.098 1.00 79.88 366 GLY A O 1
ATOM 2795 N N . ILE A 1 367 ? -5.795 3.096 11.620 1.00 86.88 367 ILE A N 1
ATOM 2796 C CA . ILE A 1 367 ? -5.244 3.024 12.975 1.00 86.88 367 ILE A CA 1
ATOM 2797 C C . ILE A 1 367 ? -4.086 4.007 13.144 1.00 86.88 367 ILE A C 1
ATOM 2799 O O . ILE A 1 367 ? -3.278 4.229 12.236 1.00 86.88 367 ILE A O 1
ATOM 2803 N N . SER A 1 368 ? -3.958 4.541 14.354 1.00 93.94 368 SER A N 1
ATOM 2804 C CA . SER A 1 368 ? -2.755 5.219 14.812 1.00 93.94 368 SER A CA 1
ATOM 2805 C C . SER A 1 368 ? -2.132 4.474 15.978 1.00 93.94 368 SER A C 1
ATOM 2807 O O . SER A 1 368 ? -2.826 4.039 16.895 1.00 93.94 368 SER A O 1
ATOM 2809 N N . VAL A 1 369 ? -0.814 4.315 15.938 1.00 97.06 369 VAL A N 1
ATOM 2810 C CA . VAL A 1 369 ? -0.047 3.578 16.943 1.00 97.06 369 VAL A CA 1
ATOM 2811 C C . VAL A 1 369 ? 1.098 4.454 17.421 1.00 97.06 369 VAL A C 1
ATOM 2813 O O . VAL A 1 369 ? 1.802 5.025 16.595 1.00 97.06 369 VAL A O 1
ATOM 2816 N N . ALA A 1 370 ? 1.322 4.536 18.732 1.00 98.31 370 ALA A N 1
ATOM 2817 C CA . ALA A 1 370 ? 2.532 5.130 19.292 1.00 98.31 370 ALA A CA 1
ATOM 2818 C C . ALA A 1 370 ? 3.331 4.086 20.065 1.00 98.31 370 ALA A C 1
ATOM 2820 O O . ALA A 1 370 ? 2.831 3.476 21.011 1.00 98.31 370 ALA A O 1
ATOM 2821 N N . PHE A 1 371 ? 4.597 3.929 19.694 1.00 98.50 371 PHE A N 1
ATOM 2822 C CA . PHE A 1 371 ? 5.576 3.151 20.443 1.00 98.50 371 PHE A CA 1
ATOM 2823 C C . PHE A 1 371 ? 6.339 4.110 21.346 1.00 98.50 371 PHE A C 1
ATOM 2825 O O . PHE A 1 371 ? 6.920 5.072 20.850 1.00 98.50 371 PHE A O 1
ATOM 2832 N N . VAL A 1 372 ? 6.315 3.884 22.660 1.00 98.50 372 VAL A N 1
ATOM 2833 C CA . VAL A 1 372 ? 6.880 4.806 23.653 1.00 98.50 372 VAL A CA 1
ATOM 2834 C C . VAL A 1 372 ? 7.872 4.066 24.545 1.00 98.50 372 VAL A C 1
ATOM 2836 O O . VAL A 1 372 ? 7.488 3.174 25.298 1.00 98.50 372 VAL A O 1
ATOM 2839 N N . SER A 1 373 ? 9.146 4.450 24.496 1.00 98.31 373 SER A N 1
ATOM 2840 C CA . SER A 1 373 ? 10.216 3.889 25.325 1.00 98.31 373 SER A CA 1
ATOM 2841 C C . SER A 1 373 ? 10.552 4.783 26.521 1.00 98.31 373 SER A C 1
ATOM 2843 O O . SER A 1 373 ? 10.462 6.015 26.477 1.00 98.31 373 SER A O 1
ATOM 2845 N N . GLY A 1 374 ? 10.932 4.147 27.632 1.00 97.19 374 GLY A N 1
ATOM 2846 C CA . GLY A 1 374 ? 11.286 4.819 28.884 1.00 97.19 374 GLY A CA 1
ATOM 2847 C C . GLY A 1 374 ? 10.096 5.409 29.648 1.00 97.19 374 GLY A C 1
ATOM 2848 O O . GLY A 1 374 ? 10.303 6.180 30.586 1.00 97.19 374 GLY A O 1
ATOM 2849 N N . VAL A 1 375 ? 8.863 5.067 29.260 1.00 97.56 375 VAL A N 1
ATOM 2850 C CA . VAL A 1 375 ? 7.630 5.555 29.889 1.00 97.56 375 VAL A CA 1
ATOM 2851 C C . VAL A 1 375 ? 6.731 4.377 30.232 1.00 97.56 375 VAL A C 1
ATOM 2853 O O . VAL A 1 375 ? 6.293 3.632 29.358 1.00 97.56 375 VAL A O 1
ATOM 2856 N N . GLU A 1 376 ? 6.439 4.229 31.521 1.00 96.06 376 GLU A N 1
ATOM 2857 C CA . GLU A 1 376 ? 5.518 3.208 32.019 1.00 96.06 376 GLU A CA 1
ATOM 2858 C C . GLU A 1 376 ? 4.066 3.516 31.603 1.00 96.06 376 GLU A C 1
ATOM 2860 O O . GLU A 1 376 ? 3.674 4.689 31.597 1.00 96.06 376 GLU A O 1
ATOM 2865 N N . PRO A 1 377 ? 3.215 2.499 31.359 1.00 95.75 377 PRO A N 1
ATOM 2866 C CA . PRO A 1 377 ? 1.831 2.687 30.914 1.00 95.75 377 PRO A CA 1
ATOM 2867 C C . PRO A 1 377 ? 1.028 3.702 31.742 1.00 95.75 377 PRO A C 1
ATOM 2869 O O . PRO A 1 377 ? 0.375 4.588 31.201 1.00 95.75 377 PRO A O 1
ATOM 2872 N N . ALA A 1 378 ? 1.098 3.625 33.075 1.00 95.12 378 ALA A N 1
ATOM 2873 C CA . ALA A 1 378 ? 0.356 4.527 33.963 1.00 95.12 378 ALA A CA 1
ATOM 2874 C C . ALA A 1 378 ? 0.874 5.978 33.937 1.00 95.12 378 ALA A C 1
ATOM 2876 O O . ALA A 1 378 ? 0.152 6.905 34.301 1.00 95.12 378 ALA A O 1
ATOM 2877 N N . GLU A 1 379 ? 2.135 6.190 33.562 1.00 96.50 379 GLU A N 1
ATOM 2878 C CA . GLU A 1 379 ? 2.685 7.525 33.327 1.00 96.50 379 GLU A CA 1
ATOM 2879 C C . GLU A 1 379 ? 2.247 8.050 31.955 1.00 96.50 379 GLU A C 1
ATOM 2881 O O . GLU A 1 379 ? 1.829 9.201 31.873 1.00 96.50 379 GLU A O 1
ATOM 2886 N N . ALA A 1 380 ? 2.243 7.210 30.913 1.00 96.56 380 ALA A N 1
ATOM 2887 C CA . ALA A 1 380 ? 1.729 7.579 29.593 1.00 96.56 380 ALA A CA 1
ATOM 2888 C C . ALA A 1 380 ? 0.263 8.045 29.663 1.00 96.56 380 ALA A C 1
ATOM 2890 O O . ALA A 1 380 ? -0.069 9.115 29.159 1.00 96.56 380 ALA A O 1
ATOM 2891 N N . VAL A 1 381 ? -0.588 7.309 30.388 1.00 95.44 381 VAL A N 1
ATOM 2892 C CA . VAL A 1 381 ? -1.995 7.681 30.634 1.00 95.44 381 VAL A CA 1
ATOM 2893 C C . VAL A 1 381 ? -2.108 9.043 31.331 1.00 95.44 381 VAL A C 1
ATOM 2895 O O . VAL A 1 381 ? -2.855 9.906 30.873 1.00 95.44 381 VAL A O 1
ATOM 2898 N N . ARG A 1 382 ? -1.309 9.286 32.382 1.00 95.25 382 ARG A N 1
ATOM 2899 C CA . ARG A 1 382 ? -1.285 10.588 33.078 1.00 95.25 382 ARG A CA 1
ATOM 2900 C C . ARG A 1 382 ? -0.849 11.731 32.170 1.00 95.25 382 ARG A C 1
ATOM 2902 O O . ARG A 1 382 ? -1.400 12.823 32.266 1.00 95.25 382 ARG A O 1
ATOM 2909 N N . ARG A 1 383 ? 0.129 11.494 31.294 1.00 96.12 383 ARG A N 1
ATOM 2910 C CA . ARG A 1 383 ? 0.627 12.495 30.340 1.00 96.12 383 ARG A CA 1
ATOM 2911 C C . ARG A 1 383 ? -0.402 12.859 29.272 1.00 96.12 383 ARG A C 1
ATOM 2913 O O . ARG A 1 383 ? -0.408 14.000 28.825 1.00 96.12 383 ARG A O 1
ATOM 2920 N N . LEU A 1 384 ? -1.302 11.938 28.928 1.00 94.62 384 LEU A N 1
ATOM 2921 C CA . LEU A 1 384 ? -2.465 12.213 28.077 1.00 94.62 384 LEU A CA 1
ATOM 2922 C C . LEU A 1 384 ? -3.617 12.920 28.822 1.00 94.62 384 LEU A C 1
ATOM 2924 O O . LEU A 1 384 ? -4.634 13.246 28.215 1.00 94.62 384 LEU A O 1
ATOM 2928 N N . GLY A 1 385 ? -3.472 13.176 30.128 1.00 92.25 385 GLY A N 1
ATOM 2929 C CA . GLY A 1 385 ? -4.493 13.822 30.957 1.00 92.25 385 GLY A CA 1
ATOM 2930 C C . GLY A 1 385 ? -5.598 12.885 31.453 1.00 92.25 385 GLY A C 1
ATOM 2931 O O . GLY A 1 385 ? -6.553 13.360 32.061 1.00 92.25 385 GLY A O 1
ATOM 2932 N N . ALA A 1 386 ? -5.473 11.577 31.222 1.00 90.31 386 ALA A N 1
ATOM 2933 C CA . ALA A 1 386 ? -6.422 10.564 31.676 1.00 90.31 386 ALA A CA 1
ATOM 2934 C C . ALA A 1 386 ? -6.066 10.031 33.081 1.00 90.31 386 ALA A C 1
ATOM 2936 O O . ALA A 1 386 ? -4.911 10.097 33.520 1.00 90.31 386 ALA A O 1
ATOM 2937 N N . ASP A 1 387 ? -7.056 9.488 33.798 1.00 85.56 387 ASP A N 1
ATOM 2938 C CA . ASP A 1 387 ? -6.853 8.907 35.131 1.00 85.56 387 ASP A CA 1
ATOM 2939 C C . ASP A 1 387 ? -6.298 7.469 35.027 1.00 85.56 387 ASP A C 1
ATOM 2941 O O . ASP A 1 387 ? -6.985 6.573 34.537 1.00 85.56 387 ASP A O 1
ATOM 2945 N N . PRO A 1 388 ? -5.076 7.182 35.521 1.00 82.19 388 PRO A N 1
ATOM 2946 C CA . PRO A 1 388 ? -4.509 5.835 35.514 1.00 82.19 388 PRO A CA 1
ATOM 2947 C C . PRO A 1 388 ? -5.165 4.882 36.525 1.00 82.19 388 PRO A C 1
ATOM 2949 O O . PRO A 1 388 ? -4.742 3.727 36.618 1.00 82.19 388 PRO A O 1
ATOM 2952 N N . LEU A 1 389 ? -6.136 5.314 37.323 1.00 78.94 389 LEU A N 1
ATOM 2953 C CA . LEU A 1 389 ? -6.944 4.436 38.174 1.00 78.94 389 LEU A CA 1
ATOM 2954 C C . LEU A 1 389 ? -8.300 4.105 37.552 1.00 78.94 389 LEU A C 1
ATOM 2956 O O . LEU A 1 389 ? -8.926 3.134 37.978 1.00 78.94 389 LEU A O 1
ATOM 2960 N N . ASP A 1 390 ? -8.713 4.847 36.526 1.00 76.12 390 ASP A N 1
ATOM 2961 C CA . ASP A 1 390 ? -9.877 4.512 35.722 1.00 76.12 390 ASP A CA 1
ATOM 2962 C C . ASP A 1 390 ? -9.490 3.392 34.733 1.00 76.12 390 ASP A C 1
ATOM 2964 O O . ASP A 1 390 ? -8.514 3.532 33.981 1.00 76.12 390 ASP A O 1
ATOM 2968 N N . PRO A 1 391 ? -10.157 2.223 34.763 1.00 61.53 391 PRO A N 1
ATOM 2969 C CA . PRO A 1 391 ? -9.908 1.167 33.785 1.00 61.53 391 PRO A CA 1
ATOM 2970 C C . PRO A 1 391 ? -10.365 1.547 32.366 1.00 61.53 391 PRO A C 1
ATOM 2972 O O . PRO A 1 391 ? -9.998 0.842 31.421 1.00 61.53 391 PRO A O 1
ATOM 2975 N N . GLY A 1 392 ? -11.131 2.635 32.215 1.00 65.69 392 GLY A N 1
ATOM 2976 C CA . GLY A 1 392 ? -11.796 3.001 30.973 1.00 65.69 392 GLY A CA 1
ATOM 2977 C C . GLY A 1 392 ? -12.959 2.052 30.652 1.00 65.69 392 GLY A C 1
ATOM 2978 O O . GLY A 1 392 ? -13.407 1.288 31.518 1.00 65.69 392 GLY A O 1
ATOM 2979 N N . PRO A 1 393 ? -13.480 2.077 29.415 1.00 63.94 393 PRO A N 1
ATOM 2980 C CA . PRO A 1 393 ? -14.553 1.178 29.011 1.00 63.94 393 PRO A CA 1
ATOM 2981 C C . PRO A 1 393 ? -14.112 -0.294 29.093 1.00 63.94 393 PRO A C 1
ATOM 2983 O O . PRO A 1 393 ? -13.061 -0.682 28.589 1.00 63.94 393 PRO A O 1
ATOM 2986 N N . MET A 1 394 ? -14.941 -1.138 29.720 1.00 55.56 394 MET A N 1
ATOM 2987 C CA . MET A 1 394 ? -14.739 -2.598 29.767 1.00 55.56 394 MET A CA 1
ATOM 2988 C C . MET A 1 394 ? -14.864 -3.253 28.382 1.00 55.56 394 MET A C 1
ATOM 2990 O O . MET A 1 394 ? -14.286 -4.310 28.142 1.00 55.56 394 MET A O 1
ATOM 2994 N N . GLU A 1 395 ? -15.640 -2.630 27.497 1.00 59.97 395 GLU A N 1
ATOM 2995 C CA . GLU A 1 395 ? -15.908 -3.054 26.128 1.00 59.97 395 GLU A CA 1
ATOM 2996 C C . GLU A 1 395 ? -15.972 -1.777 25.280 1.00 59.97 395 GLU A C 1
ATOM 2998 O O . GLU A 1 395 ? -16.690 -0.842 25.636 1.00 59.97 395 GLU A O 1
ATOM 3003 N N . TYR A 1 396 ? -15.160 -1.702 24.227 1.00 59.81 396 TYR A N 1
ATOM 3004 C CA . TYR A 1 396 ? -15.043 -0.530 23.360 1.00 59.81 396 TYR A CA 1
ATOM 3005 C C . TYR A 1 396 ? -15.334 -0.948 21.921 1.00 59.81 396 TYR A C 1
ATOM 3007 O O . TYR A 1 396 ? -14.672 -1.844 21.392 1.00 59.81 396 TYR A O 1
ATOM 3015 N N . ASP A 1 397 ? -16.327 -0.300 21.313 1.00 65.81 397 ASP A N 1
ATOM 3016 C CA . ASP A 1 397 ? -16.601 -0.377 19.882 1.00 65.81 397 ASP A CA 1
ATOM 3017 C C . ASP A 1 397 ? -16.193 0.965 19.244 1.00 65.81 397 ASP A C 1
ATOM 3019 O O . ASP A 1 397 ? -16.836 1.985 19.513 1.00 65.81 397 ASP A O 1
ATOM 3023 N N . PRO A 1 398 ? -15.140 0.995 18.405 1.00 57.91 398 PRO A N 1
ATOM 3024 C CA . PRO A 1 398 ? -14.623 2.227 17.804 1.00 57.91 398 PRO A CA 1
ATOM 3025 C C . PRO A 1 398 ? -15.571 2.880 16.786 1.00 57.91 398 PRO A C 1
ATOM 3027 O O . PRO A 1 398 ? -15.230 3.919 16.216 1.00 57.91 398 PRO A O 1
ATOM 3030 N N . TYR A 1 399 ? -16.723 2.260 16.512 1.00 63.97 399 TYR A N 1
ATOM 3031 C CA . TYR A 1 399 ? -17.723 2.741 15.563 1.00 63.97 399 TYR A CA 1
ATOM 3032 C C . TYR A 1 399 ? -19.043 3.172 16.220 1.00 63.97 399 TYR A C 1
ATOM 3034 O O . TYR A 1 399 ? -19.950 3.591 15.499 1.00 63.97 399 TYR A O 1
ATOM 3042 N N . ASP A 1 400 ? -19.170 3.080 17.549 1.00 64.94 400 ASP A N 1
ATOM 3043 C CA . ASP A 1 400 ? -20.418 3.404 18.263 1.00 64.94 400 ASP A CA 1
ATOM 3044 C C . ASP A 1 400 ? -20.601 4.921 18.461 1.00 64.94 400 ASP A C 1
ATOM 3046 O O . ASP A 1 400 ? -21.661 5.478 18.174 1.00 64.94 400 ASP A O 1
ATOM 3050 N N . ASP A 1 401 ? -19.537 5.620 18.871 1.00 73.44 401 ASP A N 1
ATOM 3051 C CA . ASP A 1 401 ? -19.526 7.075 19.058 1.00 73.44 401 ASP A CA 1
ATOM 3052 C C . ASP A 1 401 ? -18.190 7.660 18.581 1.00 73.44 401 ASP A C 1
ATOM 3054 O O . ASP A 1 401 ? -17.122 7.348 19.112 1.00 73.44 401 ASP A O 1
ATOM 3058 N N . TRP A 1 402 ? -18.254 8.515 17.560 1.00 71.38 402 TRP A N 1
ATOM 3059 C CA . TRP A 1 402 ? -17.089 9.126 16.918 1.00 71.38 402 TRP A CA 1
ATOM 3060 C C . TRP A 1 402 ? -16.357 10.112 17.839 1.00 71.38 402 TRP A C 1
ATOM 3062 O O . TRP A 1 402 ? -15.127 10.106 17.894 1.00 71.38 402 TRP A O 1
ATOM 3072 N N . ASP A 1 403 ? -17.100 10.919 18.603 1.00 75.88 403 ASP A N 1
ATOM 3073 C CA . ASP A 1 403 ? -16.529 11.903 19.528 1.00 75.88 403 ASP A CA 1
ATOM 3074 C C . ASP A 1 403 ? -15.884 11.202 20.727 1.00 75.88 403 ASP A C 1
ATOM 3076 O O . ASP A 1 403 ? -14.836 11.628 21.215 1.00 75.88 403 ASP A O 1
ATOM 3080 N N . HIS A 1 404 ? -16.478 10.099 21.187 1.00 77.44 404 HIS A N 1
ATOM 3081 C CA . HIS A 1 404 ? -15.868 9.243 22.202 1.00 77.44 404 HIS A CA 1
ATOM 3082 C C . HIS A 1 404 ? -14.616 8.535 21.658 1.00 77.44 404 HIS A C 1
ATOM 3084 O O . HIS A 1 404 ? -13.564 8.574 22.297 1.00 77.44 404 HIS A O 1
ATOM 3090 N N . SER A 1 405 ? -14.681 7.966 20.452 1.00 77.88 405 SER A N 1
ATOM 3091 C CA . SER A 1 405 ? -13.579 7.213 19.830 1.00 77.88 405 SER A CA 1
ATOM 3092 C C . SER A 1 405 ? -12.328 8.061 19.579 1.00 77.88 405 SER A C 1
ATOM 3094 O O . SER A 1 405 ? -11.204 7.572 19.708 1.00 77.88 405 SER A O 1
ATOM 3096 N N . ALA A 1 406 ? -12.494 9.363 19.321 1.00 82.88 406 ALA A N 1
ATOM 3097 C CA . ALA A 1 406 ? -11.386 10.317 19.213 1.00 82.88 406 ALA A CA 1
ATOM 3098 C C . ALA A 1 406 ? -10.564 10.454 20.509 1.00 82.88 406 ALA A C 1
ATOM 3100 O O . ALA A 1 406 ? -9.425 10.925 20.482 1.00 82.88 406 ALA A O 1
ATOM 3101 N N . ARG A 1 407 ? -11.133 10.052 21.651 1.00 88.19 407 ARG A N 1
ATOM 3102 C CA . ARG A 1 407 ? -10.557 10.232 22.990 1.00 88.19 407 ARG A CA 1
ATOM 3103 C C . ARG A 1 407 ? -10.082 8.935 23.626 1.00 88.19 407 ARG A C 1
ATOM 3105 O O . ARG A 1 407 ? -9.408 8.994 24.651 1.00 88.19 407 ARG A O 1
ATOM 3112 N N . VAL A 1 408 ? -10.443 7.784 23.067 1.00 86.94 408 VAL A N 1
ATOM 3113 C CA . VAL A 1 408 ? -10.126 6.480 23.650 1.00 86.94 408 VAL A CA 1
ATOM 3114 C C . VAL A 1 408 ? -8.836 5.930 23.057 1.00 86.94 408 VAL A C 1
ATOM 3116 O O . VAL A 1 408 ? -8.631 5.912 21.843 1.00 86.94 408 VAL A O 1
ATOM 3119 N N . VAL A 1 409 ? -7.960 5.465 23.944 1.00 92.12 409 VAL A N 1
ATOM 3120 C CA . VAL A 1 409 ? -6.654 4.912 23.599 1.00 92.12 409 VAL A CA 1
ATOM 3121 C C . VAL A 1 409 ? -6.451 3.591 24.323 1.00 92.12 409 VAL A C 1
ATOM 3123 O O . VAL A 1 409 ? -6.599 3.502 25.543 1.00 92.12 409 VAL A O 1
ATOM 3126 N N . ALA A 1 410 ? -6.092 2.558 23.572 1.00 90.94 410 ALA A N 1
ATOM 3127 C CA . ALA A 1 410 ? -5.674 1.274 24.108 1.00 90.94 410 ALA A CA 1
ATOM 3128 C C . ALA A 1 410 ? -4.216 1.389 24.573 1.00 90.94 410 ALA A C 1
ATOM 3130 O O . ALA A 1 410 ? -3.392 1.921 23.832 1.00 90.94 410 ALA A O 1
ATOM 3131 N N . VAL A 1 411 ? -3.876 0.898 25.766 1.00 94.31 411 VAL A N 1
ATOM 3132 C CA . VAL A 1 411 ? -2.503 0.948 26.294 1.00 94.31 411 VAL A CA 1
ATOM 3133 C C . VAL A 1 411 ? -2.046 -0.451 26.696 1.00 94.31 411 VAL A C 1
ATOM 3135 O O . VAL A 1 411 ? -2.669 -1.104 27.537 1.00 94.31 411 VAL A O 1
ATOM 3138 N N . THR A 1 412 ? -0.925 -0.890 26.126 1.00 95.56 412 THR A N 1
ATOM 3139 C CA . THR A 1 412 ? -0.318 -2.198 26.401 1.00 95.56 412 THR A CA 1
ATOM 3140 C C . THR A 1 412 ? 1.122 -2.026 26.869 1.00 95.56 412 THR A C 1
ATOM 3142 O O . THR A 1 412 ? 1.915 -1.325 26.237 1.00 95.56 412 THR A O 1
ATOM 3145 N N . ALA A 1 413 ? 1.474 -2.658 27.985 1.00 96.62 413 ALA A N 1
ATOM 3146 C CA . ALA A 1 413 ? 2.839 -2.682 28.486 1.00 96.62 413 ALA A CA 1
ATOM 3147 C C . ALA A 1 413 ? 3.713 -3.582 27.607 1.00 96.62 413 ALA A C 1
ATOM 3149 O O . ALA A 1 413 ? 3.321 -4.692 27.242 1.00 96.62 413 ALA A O 1
ATOM 3150 N N . VAL A 1 414 ? 4.928 -3.130 27.312 1.00 97.00 414 VAL A N 1
ATOM 3151 C CA . VAL A 1 414 ? 5.950 -3.941 26.640 1.00 97.00 414 VAL A CA 1
ATOM 3152 C C . VAL A 1 414 ? 7.298 -3.737 27.336 1.00 97.00 414 VAL A C 1
ATOM 3154 O O . VAL A 1 414 ? 7.478 -2.746 28.048 1.00 97.00 414 VAL A O 1
ATOM 3157 N N . PRO A 1 415 ? 8.272 -4.650 27.185 1.00 96.88 415 PRO A N 1
ATOM 3158 C CA . PRO A 1 415 ? 9.594 -4.454 27.767 1.00 96.88 415 PRO A CA 1
ATOM 3159 C C . PRO A 1 415 ? 10.200 -3.098 27.368 1.00 96.88 415 PRO A C 1
ATOM 3161 O O . PRO A 1 415 ? 10.355 -2.800 26.189 1.00 96.88 415 PRO A O 1
ATOM 3164 N N . GLY A 1 416 ? 10.543 -2.275 28.363 1.00 96.12 416 GLY A N 1
ATOM 3165 C CA . GLY A 1 416 ? 11.155 -0.960 28.149 1.00 96.12 416 GLY A CA 1
ATOM 3166 C C . GLY A 1 416 ? 10.181 0.203 27.925 1.00 96.12 416 GLY A C 1
ATOM 3167 O O . GLY A 1 416 ? 10.649 1.333 27.777 1.00 96.12 416 GLY A O 1
ATOM 3168 N N . GLY A 1 417 ? 8.862 -0.020 27.939 1.00 97.69 417 GLY A N 1
ATOM 3169 C CA . GLY A 1 417 ? 7.882 1.060 27.820 1.00 97.69 417 GLY A CA 1
ATOM 3170 C C . GLY A 1 417 ? 6.452 0.587 27.559 1.00 97.69 417 GLY A C 1
ATOM 3171 O O . GLY A 1 417 ? 5.947 -0.329 28.211 1.00 97.69 417 GLY A O 1
ATOM 3172 N N . CYS A 1 418 ? 5.767 1.230 26.616 1.00 97.75 418 CYS A N 1
ATOM 3173 C CA . CYS A 1 418 ? 4.391 0.891 26.263 1.00 97.75 418 CYS A CA 1
ATOM 3174 C C . CYS A 1 418 ? 4.071 1.161 24.790 1.00 97.75 418 CYS A C 1
ATOM 3176 O O . CYS A 1 418 ? 4.738 1.943 24.112 1.00 97.75 418 CYS A O 1
ATOM 3178 N N . VAL A 1 419 ? 3.028 0.489 24.309 1.00 98.19 419 VAL A N 1
ATOM 3179 C CA . VAL A 1 419 ? 2.421 0.714 22.996 1.00 98.19 419 VAL A CA 1
ATOM 3180 C C . VAL A 1 419 ? 1.013 1.237 23.214 1.00 98.19 419 VAL A C 1
ATOM 3182 O O . VAL A 1 419 ? 0.252 0.682 24.012 1.00 98.19 419 VAL A O 1
ATOM 3185 N N . LEU A 1 420 ? 0.687 2.320 22.521 1.00 97.62 420 LEU A N 1
ATOM 3186 C CA . LEU A 1 420 ? -0.633 2.920 22.521 1.00 97.62 420 LEU A CA 1
ATOM 3187 C C . LEU A 1 420 ? -1.263 2.737 21.144 1.00 97.62 420 LEU A C 1
ATOM 3189 O O . LEU A 1 420 ? -0.572 2.878 20.136 1.00 97.62 420 LEU A O 1
ATOM 3193 N N . VAL A 1 421 ? -2.562 2.452 21.103 1.00 94.44 421 VAL A N 1
ATOM 3194 C CA . VAL A 1 421 ? -3.314 2.273 19.856 1.00 94.44 421 VAL A CA 1
ATOM 3195 C C . VAL A 1 421 ? -4.601 3.077 19.904 1.00 94.44 421 VAL A C 1
ATOM 3197 O O . VAL A 1 421 ? -5.368 3.000 20.862 1.00 94.44 421 VAL A O 1
ATOM 3200 N N . GLN A 1 422 ? -4.856 3.807 18.829 1.00 90.44 422 GLN A N 1
ATOM 3201 C CA . GLN A 1 422 ? -6.107 4.483 18.551 1.00 90.44 422 GLN A CA 1
ATOM 3202 C C . GLN A 1 422 ? -6.678 3.885 17.263 1.00 90.44 422 GLN A C 1
ATOM 3204 O O . GLN A 1 422 ? -6.042 3.929 16.214 1.00 90.44 422 GLN A O 1
ATOM 3209 N N . GLN A 1 423 ? -7.853 3.261 17.354 1.00 79.94 423 GLN A N 1
ATOM 3210 C CA . GLN A 1 423 ? -8.362 2.395 16.282 1.00 79.94 423 GLN A CA 1
ATOM 3211 C C . GLN A 1 423 ? -8.963 3.154 15.092 1.00 79.94 423 GLN A C 1
ATOM 3213 O O . GLN A 1 423 ? -8.974 2.615 13.992 1.00 79.94 423 GLN A O 1
ATOM 3218 N N . THR A 1 424 ? -9.477 4.368 15.303 1.00 70.94 424 THR A N 1
ATOM 3219 C CA . THR A 1 424 ? -10.247 5.111 14.284 1.00 70.94 424 THR A CA 1
ATOM 3220 C C . THR A 1 424 ? -9.836 6.579 14.134 1.00 70.94 424 THR A C 1
ATOM 3222 O O . THR A 1 424 ? -10.532 7.351 13.478 1.00 70.94 424 THR A O 1
ATOM 3225 N N . PHE A 1 425 ? -8.693 6.977 14.701 1.00 84.00 425 PHE A N 1
ATOM 3226 C CA . PHE A 1 425 ? -8.191 8.357 14.692 1.00 84.00 425 PHE A CA 1
ATOM 3227 C C . PHE A 1 425 ? -6.659 8.413 14.723 1.00 84.00 425 PHE A C 1
ATOM 3229 O O . PHE A 1 425 ? -5.991 7.402 14.924 1.00 84.00 425 PHE A O 1
ATOM 3236 N N . TYR A 1 426 ? -6.110 9.614 14.514 1.00 90.75 426 TYR A N 1
ATOM 3237 C CA . TYR A 1 426 ? -4.688 9.858 14.259 1.00 90.75 426 TYR A CA 1
ATOM 3238 C C . TYR A 1 426 ? -3.934 10.598 15.372 1.00 90.75 426 TYR A C 1
ATOM 3240 O O . TYR A 1 426 ? -2.789 10.999 15.160 1.00 90.75 426 TYR A O 1
ATOM 3248 N N . GLY A 1 427 ? -4.533 10.770 16.554 1.00 91.94 427 GLY A N 1
ATOM 3249 C CA . GLY A 1 427 ? -3.952 11.518 17.674 1.00 91.94 427 GLY A CA 1
ATOM 3250 C C . GLY A 1 427 ? -2.559 11.017 18.049 1.00 91.94 427 GLY A C 1
ATOM 3251 O O . GLY A 1 427 ? -1.629 11.800 18.185 1.00 91.94 427 GLY A O 1
ATOM 3252 N N . LEU A 1 428 ? -2.351 9.700 18.071 1.00 95.38 428 LEU A N 1
ATOM 3253 C CA . LEU A 1 428 ? -1.052 9.089 18.381 1.00 95.38 428 LEU A CA 1
ATOM 3254 C C . LEU A 1 428 ? 0.053 9.329 17.336 1.00 95.38 428 LEU A C 1
ATOM 3256 O O . LEU A 1 428 ? 1.183 8.909 17.564 1.00 95.38 428 LEU A O 1
ATOM 3260 N N . SER A 1 429 ? -0.230 10.027 16.236 1.00 92.62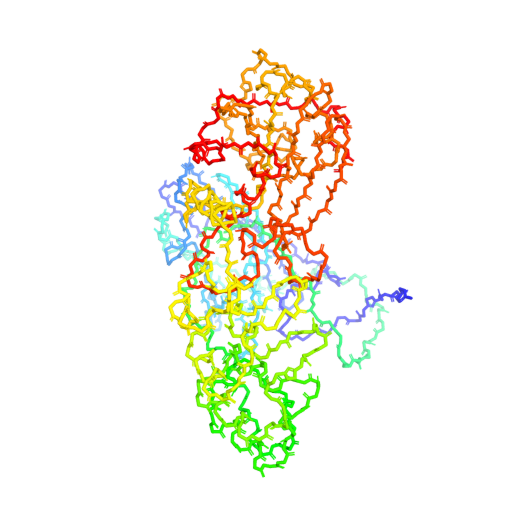 429 SER A N 1
ATOM 3261 C CA . SER A 1 429 ? 0.762 10.477 15.251 1.00 92.62 429 SER A CA 1
ATOM 3262 C C . SER A 1 429 ? 0.964 11.998 15.235 1.00 92.62 429 SER A C 1
ATOM 3264 O O . SER A 1 429 ? 1.804 12.495 14.478 1.00 92.62 429 SER A O 1
ATOM 3266 N N . THR A 1 430 ? 0.222 12.755 16.054 1.00 94.06 430 THR A N 1
ATOM 3267 C CA . THR A 1 430 ? 0.309 14.220 16.097 1.00 94.06 430 THR A CA 1
ATOM 3268 C C . THR A 1 430 ? 1.400 14.717 17.041 1.00 94.06 430 THR A C 1
ATOM 3270 O O . THR A 1 430 ? 1.885 14.023 17.942 1.00 94.06 430 THR A O 1
ATOM 3273 N N . ASP A 1 431 ? 1.797 15.970 16.827 1.00 94.00 431 ASP A N 1
ATOM 3274 C CA . ASP A 1 431 ? 2.861 16.613 17.587 1.00 94.00 431 ASP A CA 1
ATOM 3275 C C . ASP A 1 431 ? 2.466 16.793 19.057 1.00 94.00 431 ASP A C 1
ATOM 3277 O O . ASP A 1 431 ? 3.270 16.496 19.945 1.00 94.00 431 ASP A O 1
ATOM 3281 N N . SER A 1 432 ? 1.247 17.268 19.337 1.00 93.88 432 SER A N 1
ATOM 3282 C CA . SER A 1 432 ? 0.792 17.522 20.710 1.00 93.88 432 SER A CA 1
ATOM 3283 C C . SER A 1 432 ? 0.747 16.248 21.553 1.00 93.88 432 SER A C 1
ATOM 3285 O O . SER A 1 432 ? 1.224 16.244 22.689 1.00 93.88 432 SER A O 1
ATOM 3287 N N . TRP A 1 433 ? 0.268 15.139 20.992 1.00 96.25 433 TRP A N 1
ATOM 3288 C CA . TRP A 1 433 ? 0.170 13.871 21.709 1.00 96.25 433 TRP A CA 1
ATOM 3289 C C . TRP A 1 433 ? 1.538 13.253 21.975 1.00 96.25 433 TRP A C 1
ATOM 3291 O O . TRP A 1 433 ? 1.827 12.862 23.106 1.00 96.25 433 TRP A O 1
ATOM 3301 N N . LEU A 1 434 ? 2.417 13.192 20.971 1.00 97.06 434 LEU A N 1
ATOM 3302 C CA . LEU A 1 434 ? 3.741 12.594 21.157 1.00 97.06 434 LEU A CA 1
ATOM 3303 C C . LEU A 1 434 ? 4.653 13.441 22.050 1.00 97.06 434 LEU A C 1
ATOM 3305 O O . LEU A 1 434 ? 5.443 12.903 22.834 1.00 97.06 434 LEU A O 1
ATOM 3309 N N . THR A 1 435 ? 4.542 14.770 21.986 1.00 96.62 435 THR A N 1
ATOM 3310 C CA . THR A 1 435 ? 5.246 15.642 22.938 1.00 96.62 435 THR A CA 1
ATOM 3311 C C . THR A 1 435 ? 4.700 15.477 24.351 1.00 96.62 435 THR A C 1
ATOM 3313 O O . THR A 1 435 ? 5.493 15.360 25.286 1.00 96.62 435 THR A O 1
ATOM 3316 N N . ALA A 1 436 ? 3.383 15.360 24.536 1.00 97.00 436 ALA A N 1
ATOM 3317 C CA . ALA A 1 436 ? 2.809 15.046 25.841 1.00 97.00 436 ALA A CA 1
ATOM 3318 C C . ALA A 1 436 ? 3.335 13.704 26.377 1.00 97.00 436 ALA A C 1
ATOM 3320 O O . ALA A 1 436 ? 3.903 13.664 27.469 1.00 97.00 436 ALA A O 1
ATOM 3321 N N . LEU A 1 437 ? 3.270 12.631 25.579 1.00 97.56 437 LEU A N 1
ATOM 3322 C CA . LEU A 1 437 ? 3.733 11.289 25.955 1.00 97.56 437 LEU A CA 1
ATOM 3323 C C . LEU A 1 437 ? 5.211 11.239 26.357 1.00 97.56 437 LEU A C 1
ATOM 3325 O O . LEU A 1 437 ? 5.577 10.457 27.232 1.00 97.56 437 LEU A O 1
ATOM 3329 N N . THR A 1 438 ? 6.058 12.087 25.775 1.00 97.69 438 THR A N 1
ATOM 3330 C CA . THR A 1 438 ? 7.507 12.122 26.052 1.00 97.69 438 THR A CA 1
ATOM 3331 C C . THR A 1 438 ? 7.922 13.217 27.041 1.00 97.69 438 THR A C 1
ATOM 3333 O O . THR A 1 438 ? 9.107 13.359 27.358 1.00 97.69 438 THR A O 1
ATOM 3336 N N . THR A 1 439 ? 6.975 14.007 27.558 1.00 96.25 439 THR A N 1
ATOM 3337 C CA . THR A 1 439 ? 7.266 15.094 28.502 1.00 96.25 439 THR A CA 1
ATOM 3338 C C . THR A 1 439 ? 7.836 14.546 29.807 1.00 96.25 439 THR A C 1
ATOM 3340 O O . THR A 1 439 ? 7.262 13.663 30.429 1.00 96.25 439 THR A O 1
ATOM 3343 N N . GLY A 1 440 ? 8.966 15.092 30.261 1.00 91.31 440 GLY A N 1
ATOM 3344 C CA . GLY A 1 440 ? 9.625 14.628 31.488 1.00 91.31 440 GLY A CA 1
ATOM 3345 C C . GLY A 1 440 ? 10.479 13.366 31.317 1.00 91.31 440 GLY A C 1
ATOM 3346 O O . GLY A 1 440 ? 10.992 12.857 32.310 1.00 91.31 440 GLY A O 1
ATOM 3347 N N . GLY A 1 441 ? 10.664 12.886 30.084 1.00 93.69 441 GLY A N 1
ATOM 3348 C CA . GLY A 1 441 ? 11.580 11.795 29.751 1.00 93.69 441 GLY A CA 1
ATOM 3349 C C . GLY A 1 441 ? 10.944 10.752 28.838 1.00 93.69 441 GLY A C 1
ATOM 3350 O O . GLY A 1 441 ? 9.746 10.490 28.943 1.00 93.69 441 GLY A O 1
ATOM 3351 N N . GLY A 1 442 ? 11.759 10.140 27.983 1.00 96.00 442 GLY A N 1
ATOM 3352 C CA . GLY A 1 442 ? 11.350 9.069 27.073 1.00 96.00 442 GLY A CA 1
ATOM 3353 C C . GLY A 1 442 ? 11.347 9.496 25.608 1.00 96.00 442 GLY A C 1
ATOM 3354 O O . GLY A 1 442 ? 11.552 10.669 25.274 1.00 96.00 442 GLY A O 1
ATOM 3355 N N . ARG A 1 443 ? 11.112 8.517 24.740 1.00 98.19 443 ARG A N 1
ATOM 3356 C CA . ARG A 1 443 ? 11.123 8.664 23.284 1.00 98.19 443 ARG A CA 1
ATOM 3357 C C . ARG A 1 443 ? 9.905 7.966 22.705 1.00 98.19 443 ARG A C 1
ATOM 3359 O O . ARG A 1 443 ? 9.520 6.909 23.193 1.00 98.19 443 ARG A O 1
ATOM 3366 N N . ALA A 1 444 ? 9.282 8.567 21.701 1.00 98.25 444 ALA A N 1
ATOM 3367 C CA . ALA A 1 444 ? 8.097 8.011 21.077 1.00 98.25 444 ALA A CA 1
ATOM 3368 C C . ALA A 1 444 ? 8.124 8.186 19.568 1.00 98.25 444 ALA A C 1
ATOM 3370 O O . ALA A 1 444 ? 8.473 9.261 19.076 1.00 98.25 444 ALA A O 1
ATOM 3371 N N . TYR A 1 445 ? 7.691 7.151 18.859 1.00 98.06 445 TYR A N 1
ATOM 3372 C CA . TYR A 1 445 ? 7.381 7.240 17.443 1.00 98.06 445 TYR A CA 1
ATOM 3373 C C . TYR A 1 445 ? 5.919 6.875 17.222 1.00 98.06 445 TYR A C 1
ATOM 3375 O O . TYR A 1 445 ? 5.475 5.782 17.582 1.00 98.06 445 TYR A O 1
ATOM 3383 N N . GLY A 1 446 ? 5.178 7.824 16.664 1.00 97.62 446 GLY A N 1
ATOM 3384 C CA . GLY A 1 446 ? 3.779 7.673 16.305 1.00 97.62 446 GLY A CA 1
ATOM 3385 C C . GLY A 1 446 ? 3.626 7.449 14.816 1.00 97.62 446 GLY A C 1
ATOM 3386 O O . GLY A 1 446 ? 4.209 8.194 14.034 1.00 97.62 446 GLY A O 1
ATOM 3387 N N . VAL A 1 447 ? 2.829 6.464 14.426 1.00 95.94 447 VAL A N 1
ATOM 3388 C CA . VAL A 1 447 ? 2.500 6.160 13.034 1.00 95.94 447 VAL A CA 1
ATOM 3389 C C . VAL A 1 447 ? 0.989 6.209 12.831 1.00 95.94 447 VAL A C 1
ATOM 3391 O O . VAL A 1 447 ? 0.221 5.784 13.696 1.00 95.94 447 VAL A O 1
ATOM 3394 N N . TYR A 1 448 ? 0.556 6.754 11.698 1.00 94.31 448 TYR A N 1
ATOM 3395 C CA . TYR A 1 448 ? -0.833 6.743 11.252 1.00 94.31 448 TYR A CA 1
ATOM 3396 C C . TYR A 1 448 ? -0.936 6.240 9.815 1.00 94.31 448 TYR A C 1
ATOM 3398 O O . TYR A 1 448 ? -0.286 6.759 8.904 1.00 94.31 448 TYR A O 1
ATOM 3406 N N . PHE A 1 449 ? -1.784 5.236 9.625 1.00 87.06 449 PHE A N 1
ATOM 3407 C CA . PHE A 1 449 ? -2.095 4.652 8.326 1.00 87.06 449 PHE A CA 1
ATOM 3408 C C . PHE A 1 449 ? -3.350 5.329 7.784 1.00 87.06 449 PHE A C 1
ATOM 3410 O O . PHE A 1 449 ? -4.464 5.028 8.209 1.00 87.06 449 PHE A O 1
ATOM 3417 N N . ASN A 1 450 ? -3.170 6.308 6.899 1.00 82.31 450 ASN A N 1
ATOM 3418 C CA . ASN A 1 450 ? -4.262 7.156 6.451 1.00 82.31 450 ASN A CA 1
ATOM 3419 C C . ASN A 1 450 ? -5.123 6.436 5.397 1.00 82.31 450 ASN A C 1
ATOM 3421 O O . ASN A 1 450 ? -4.628 6.217 4.290 1.00 82.31 450 ASN A O 1
ATOM 3425 N N . PRO A 1 451 ? -6.433 6.220 5.640 1.00 73.12 451 PRO A N 1
ATOM 3426 C CA . PRO A 1 451 ? -7.324 5.585 4.663 1.00 73.12 451 PRO A CA 1
ATOM 3427 C C . PRO A 1 451 ? -7.459 6.351 3.341 1.00 73.12 451 PRO A C 1
ATOM 3429 O O . PRO A 1 451 ? -7.960 5.820 2.353 1.00 73.12 451 PRO A O 1
ATOM 3432 N N . LYS A 1 452 ? -7.062 7.632 3.316 1.00 64.56 452 LYS A N 1
ATOM 3433 C CA . LYS A 1 452 ? -7.042 8.471 2.106 1.00 64.56 452 LYS A CA 1
ATOM 3434 C C . LYS A 1 452 ? -5.744 8.337 1.296 1.00 64.56 452 LYS A C 1
ATOM 3436 O O . LYS A 1 452 ? -5.623 9.000 0.269 1.00 64.56 452 LYS A O 1
ATOM 3441 N N . GLY A 1 453 ? -4.801 7.515 1.753 1.00 72.44 453 GLY A N 1
ATOM 3442 C CA . GLY A 1 453 ? -3.477 7.324 1.168 1.00 72.44 453 GLY A CA 1
ATOM 3443 C C . GLY A 1 453 ? -2.350 7.891 2.036 1.00 72.44 453 GLY A C 1
ATOM 3444 O O . GLY A 1 453 ? -2.518 8.912 2.715 1.00 72.44 453 GLY A O 1
ATOM 3445 N N . GLY A 1 454 ? -1.198 7.220 1.975 1.00 78.25 454 GLY A N 1
ATOM 3446 C CA . GLY A 1 454 ? 0.023 7.571 2.702 1.00 78.25 454 GLY A CA 1
ATOM 3447 C C . GLY A 1 454 ? 0.105 6.960 4.105 1.00 78.25 454 GLY A C 1
ATOM 3448 O O . GLY A 1 454 ? -0.895 6.601 4.731 1.00 78.25 454 GLY A O 1
ATOM 3449 N N . THR A 1 455 ? 1.326 6.830 4.619 1.00 88.94 455 THR A N 1
ATOM 3450 C CA . THR A 1 455 ? 1.581 6.453 6.016 1.00 88.94 455 THR A CA 1
ATOM 3451 C C . THR A 1 455 ? 2.455 7.521 6.647 1.00 88.94 455 THR A C 1
ATOM 3453 O O . THR A 1 455 ? 3.538 7.792 6.146 1.00 88.94 455 THR A O 1
ATOM 3456 N N . PHE A 1 456 ? 2.002 8.129 7.738 1.00 91.44 456 PHE A N 1
ATOM 3457 C CA . PHE A 1 456 ? 2.664 9.293 8.325 1.00 91.44 456 PHE A CA 1
ATOM 3458 C C . PHE A 1 456 ? 3.274 8.945 9.671 1.00 91.44 456 PHE A C 1
ATOM 3460 O O . PHE A 1 456 ? 2.615 8.335 10.513 1.00 91.44 456 PHE A O 1
ATOM 3467 N N . GLY A 1 457 ? 4.526 9.345 9.861 1.00 93.62 457 GLY A N 1
ATOM 3468 C CA . GLY A 1 457 ? 5.294 9.094 11.069 1.00 93.62 457 GLY A CA 1
ATOM 3469 C C . GLY A 1 457 ? 5.728 10.386 11.748 1.00 93.62 457 GLY A C 1
ATOM 3470 O O . GLY A 1 457 ? 6.101 11.346 11.075 1.00 93.62 457 GLY A O 1
ATOM 3471 N N . THR A 1 458 ? 5.712 10.416 13.078 1.00 96.38 458 THR A N 1
ATOM 3472 C CA . THR A 1 458 ? 6.234 11.531 13.878 1.00 96.38 458 THR A CA 1
ATOM 3473 C C . THR A 1 458 ? 7.128 10.986 14.989 1.00 96.38 458 THR A C 1
ATOM 3475 O O . THR A 1 458 ? 6.727 10.103 15.744 1.00 96.38 458 THR A O 1
ATOM 3478 N N . LEU A 1 459 ? 8.330 11.550 15.126 1.00 96.44 459 LEU A N 1
ATOM 3479 C CA . LEU A 1 459 ? 9.278 11.236 16.195 1.00 96.44 459 LEU A CA 1
ATOM 3480 C C . LEU A 1 459 ? 9.295 12.359 17.237 1.00 96.44 459 LEU A C 1
ATOM 3482 O O . LEU A 1 459 ? 9.515 13.530 16.902 1.00 96.44 459 LEU A O 1
ATOM 3486 N N . ALA A 1 460 ? 9.151 12.005 18.511 1.00 97.81 460 ALA A N 1
ATOM 3487 C CA . ALA A 1 460 ? 9.314 12.917 19.636 1.00 97.81 460 ALA A CA 1
ATOM 3488 C C . ALA A 1 460 ? 10.232 12.336 20.714 1.00 97.81 460 ALA A C 1
ATOM 3490 O O . ALA A 1 460 ? 10.276 11.131 20.952 1.00 97.81 460 ALA A O 1
ATOM 3491 N N . GLU A 1 461 ? 10.954 13.212 21.403 1.00 97.94 461 GLU A N 1
ATOM 3492 C CA . GLU A 1 461 ? 11.827 12.840 22.511 1.00 97.94 461 GLU A CA 1
ATOM 3493 C C . GLU A 1 461 ? 11.861 13.971 23.540 1.00 97.94 461 GLU A C 1
ATOM 3495 O O . GLU A 1 461 ? 11.969 15.149 23.186 1.00 97.94 461 GLU A O 1
ATOM 3500 N N . ASN A 1 462 ? 11.759 13.624 24.826 1.00 96.62 462 ASN A N 1
ATOM 3501 C CA . ASN A 1 462 ? 11.823 14.572 25.943 1.00 96.62 462 ASN A CA 1
ATOM 3502 C C . ASN A 1 462 ? 10.891 15.797 25.790 1.00 96.62 462 ASN A C 1
ATOM 3504 O O . ASN A 1 462 ? 11.284 16.932 26.074 1.00 96.62 462 ASN A O 1
ATOM 3508 N N . GLY A 1 463 ? 9.659 15.582 25.319 1.00 96.25 463 GLY A N 1
ATOM 3509 C CA . GLY A 1 463 ? 8.651 16.631 25.152 1.00 96.25 463 GLY A CA 1
ATOM 3510 C C . GLY A 1 463 ? 8.840 17.507 23.915 1.00 96.25 463 GLY A C 1
ATOM 3511 O O . GLY A 1 463 ? 8.242 18.578 23.823 1.00 96.25 463 GLY A O 1
ATOM 3512 N N . ARG A 1 464 ? 9.683 17.096 22.960 1.00 96.38 464 ARG A N 1
ATOM 3513 C CA . ARG A 1 464 ? 9.957 17.850 21.730 1.00 96.38 464 ARG A CA 1
ATOM 3514 C C . ARG A 1 464 ? 9.787 16.970 20.500 1.00 96.38 464 ARG A C 1
ATOM 3516 O O . ARG A 1 464 ? 10.398 15.911 20.413 1.00 96.38 464 ARG A O 1
ATOM 3523 N N . ARG A 1 465 ? 9.022 17.450 19.516 1.00 96.19 465 ARG A N 1
ATOM 3524 C CA . ARG A 1 465 ? 8.941 16.827 18.188 1.00 96.19 465 ARG A CA 1
ATOM 3525 C C . ARG A 1 465 ? 10.245 17.065 17.429 1.00 96.19 465 ARG A C 1
ATOM 3527 O O . ARG A 1 465 ? 10.623 18.218 17.195 1.00 96.19 465 ARG A O 1
ATOM 3534 N N . LEU A 1 466 ? 10.909 15.973 17.059 1.00 94.56 466 LEU A N 1
ATOM 3535 C CA . LEU A 1 466 ? 12.184 15.965 16.347 1.00 94.56 466 LEU A CA 1
ATOM 3536 C C . LEU A 1 466 ? 11.980 15.990 14.830 1.00 94.56 466 LEU A C 1
ATOM 3538 O O . LEU A 1 466 ? 12.602 16.807 14.156 1.00 94.56 466 LEU A O 1
ATOM 3542 N N . HIS A 1 467 ? 11.093 15.142 14.304 1.00 89.88 467 HIS A N 1
ATOM 3543 C CA . HIS A 1 467 ? 10.850 15.016 12.866 1.00 89.88 467 HIS A CA 1
ATOM 3544 C C . HIS A 1 467 ? 9.444 14.472 12.566 1.00 89.88 467 HIS A C 1
ATOM 3546 O O . HIS A 1 467 ? 8.810 13.884 13.444 1.00 89.88 467 HIS A O 1
ATOM 3552 N N . ARG A 1 468 ? 8.974 14.695 11.333 1.00 91.38 468 ARG A N 1
ATOM 3553 C CA . ARG A 1 468 ? 7.759 14.119 10.750 1.00 91.38 468 ARG A CA 1
ATOM 3554 C C . ARG A 1 468 ? 8.046 13.730 9.301 1.00 91.38 468 ARG A C 1
ATOM 3556 O O . ARG A 1 468 ? 8.623 14.537 8.575 1.00 91.38 468 ARG A O 1
ATOM 3563 N N . GLU A 1 469 ? 7.578 12.558 8.898 1.00 90.38 469 GLU A N 1
ATOM 3564 C CA . GLU A 1 469 ? 7.817 11.967 7.581 1.00 90.38 469 GLU A CA 1
ATOM 3565 C C . GLU A 1 469 ? 6.567 11.306 6.992 1.00 90.38 469 GLU A C 1
ATOM 3567 O O . GLU A 1 469 ? 5.607 10.993 7.704 1.00 90.38 469 GLU A O 1
ATOM 3572 N N . GLU A 1 470 ? 6.611 11.073 5.682 1.00 88.81 470 GLU A N 1
ATOM 3573 C CA . GLU A 1 470 ? 5.762 10.099 5.002 1.00 88.81 470 GLU A CA 1
ATOM 3574 C C . GLU A 1 470 ? 6.598 8.844 4.722 1.00 88.81 470 GLU A C 1
ATOM 3576 O O . GLU A 1 470 ? 7.614 8.893 4.031 1.00 88.81 470 GLU A O 1
ATOM 3581 N N . ILE A 1 471 ? 6.184 7.723 5.304 1.00 86.88 471 ILE A N 1
ATOM 3582 C CA . ILE A 1 471 ? 6.905 6.454 5.286 1.00 86.88 471 ILE A CA 1
ATOM 3583 C C . ILE A 1 471 ? 6.618 5.725 3.972 1.00 86.88 471 ILE A C 1
ATOM 3585 O O . ILE A 1 471 ? 5.459 5.557 3.587 1.00 86.88 471 ILE A O 1
ATOM 3589 N N . GLY A 1 472 ? 7.665 5.199 3.337 1.00 75.88 472 GLY A N 1
ATOM 3590 C CA . GLY A 1 472 ? 7.534 4.390 2.122 1.00 75.88 472 GLY A CA 1
ATOM 3591 C C . GLY A 1 472 ? 7.550 5.189 0.819 1.00 75.88 472 GLY A C 1
ATOM 3592 O O . GLY A 1 472 ? 7.114 4.674 -0.207 1.00 75.88 472 GLY A O 1
ATOM 3593 N N . MET A 1 473 ? 8.021 6.438 0.850 1.00 75.75 473 MET A N 1
ATOM 3594 C CA . MET A 1 473 ? 8.275 7.222 -0.362 1.00 75.75 473 MET A CA 1
ATOM 3595 C C . MET A 1 473 ? 9.478 6.681 -1.149 1.00 75.75 473 MET A C 1
ATOM 3597 O O . MET A 1 473 ? 10.307 5.980 -0.569 1.00 75.75 473 MET A O 1
ATOM 3601 N N . PRO A 1 474 ? 9.589 6.966 -2.462 1.00 68.50 474 PRO A N 1
ATOM 3602 C CA . PRO A 1 474 ? 10.737 6.536 -3.252 1.00 68.50 474 PRO A CA 1
ATOM 3603 C C . PRO A 1 474 ? 12.075 7.055 -2.706 1.00 68.50 474 PRO A C 1
ATOM 3605 O O . PRO A 1 474 ? 12.119 8.176 -2.198 1.00 68.50 474 PRO A O 1
ATOM 3608 N N . PRO A 1 475 ? 13.162 6.270 -2.809 1.00 71.50 475 PRO A N 1
ATOM 3609 C CA . PRO A 1 475 ? 14.424 6.593 -2.161 1.00 71.50 475 PRO A CA 1
ATOM 3610 C C . PRO A 1 475 ? 15.101 7.832 -2.763 1.00 71.50 475 PRO A C 1
ATOM 3612 O O . PRO A 1 475 ? 15.369 7.892 -3.960 1.00 71.50 475 PRO A O 1
ATOM 3615 N N . GLY A 1 476 ? 15.470 8.788 -1.911 1.00 73.81 476 GLY A N 1
ATOM 3616 C CA . GLY A 1 476 ? 16.404 9.872 -2.217 1.00 73.81 476 GLY A CA 1
ATOM 3617 C C . GLY A 1 476 ? 17.800 9.686 -1.601 1.00 73.81 476 GLY A C 1
ATOM 3618 O O . GLY A 1 476 ? 18.056 8.808 -0.778 1.00 73.81 476 GLY A O 1
ATOM 3619 N N . ALA A 1 477 ? 18.743 10.563 -1.962 1.00 71.50 477 ALA A N 1
ATOM 3620 C CA . ALA A 1 477 ? 20.101 10.544 -1.396 1.00 71.50 477 ALA A CA 1
ATOM 3621 C C . ALA A 1 477 ? 20.157 10.919 0.101 1.00 71.50 477 ALA A C 1
ATOM 3623 O O . ALA A 1 477 ? 21.157 10.641 0.763 1.00 71.50 477 ALA A O 1
ATOM 3624 N N . GLU A 1 478 ? 19.102 11.554 0.618 1.00 78.62 478 GLU A N 1
ATOM 3625 C CA . GLU A 1 478 ? 18.997 12.054 1.995 1.00 78.62 478 GLU A CA 1
ATOM 3626 C C . GLU A 1 478 ? 18.110 11.171 2.892 1.00 78.62 478 GLU A C 1
ATOM 3628 O O . GLU A 1 478 ? 17.800 11.561 4.017 1.00 78.62 478 GLU A O 1
ATOM 3633 N N . GLU A 1 479 ? 17.715 9.980 2.424 1.00 82.19 479 GLU A N 1
ATOM 3634 C CA . GLU A 1 479 ? 16.865 9.072 3.203 1.00 82.19 479 GLU A CA 1
ATOM 3635 C C . GLU A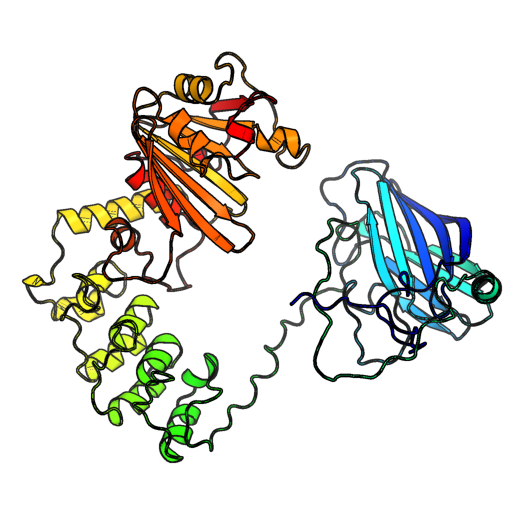 1 479 ? 17.547 8.609 4.501 1.00 82.19 479 GLU A C 1
ATOM 3637 O O . GLU A 1 479 ? 18.741 8.267 4.490 1.00 82.19 479 GLU A O 1
ATOM 3642 N N . PRO A 1 480 ? 16.803 8.542 5.623 1.00 83.31 480 PRO A N 1
ATOM 3643 C CA . PRO A 1 480 ? 17.332 8.056 6.889 1.00 83.31 480 PRO A CA 1
ATOM 3644 C C . PRO A 1 480 ? 17.736 6.581 6.794 1.00 83.31 480 PRO A C 1
ATOM 3646 O O . PRO A 1 480 ? 17.228 5.818 5.978 1.00 83.31 480 PRO A O 1
ATOM 3649 N N . GLU A 1 481 ? 18.628 6.144 7.686 1.00 84.81 481 GLU A N 1
ATOM 3650 C CA . GLU A 1 481 ? 19.141 4.767 7.690 1.00 84.81 481 GLU A CA 1
ATOM 3651 C C . GLU A 1 481 ? 18.026 3.710 7.722 1.00 84.81 481 GLU A C 1
ATOM 3653 O O . GLU A 1 481 ? 18.087 2.720 6.994 1.00 84.81 481 GLU A O 1
ATOM 3658 N N . GLY A 1 482 ? 16.973 3.956 8.507 1.00 87.19 482 GLY A N 1
ATOM 3659 C CA . GLY A 1 482 ? 15.844 3.038 8.632 1.00 87.19 482 GLY A CA 1
ATOM 3660 C C . GLY A 1 482 ? 15.072 2.820 7.329 1.00 87.19 482 GLY A C 1
ATOM 3661 O O . GLY A 1 482 ? 14.558 1.724 7.127 1.00 87.19 482 GLY A O 1
ATOM 3662 N N . HIS A 1 483 ? 15.078 3.778 6.393 1.00 87.00 483 HIS A N 1
ATOM 3663 C CA . HIS A 1 483 ? 14.512 3.572 5.056 1.00 87.00 483 HIS A CA 1
ATOM 3664 C C . HIS A 1 483 ? 15.137 2.347 4.375 1.00 87.00 483 HIS A C 1
ATOM 3666 O O . HIS A 1 483 ? 14.456 1.509 3.778 1.00 87.00 483 HIS A O 1
ATOM 3672 N N . TRP A 1 484 ? 16.461 2.237 4.484 1.00 88.69 484 TRP A N 1
ATOM 3673 C CA . TRP A 1 484 ? 17.234 1.175 3.861 1.00 88.69 484 TRP A CA 1
ATOM 3674 C C . TRP A 1 484 ? 17.071 -0.135 4.619 1.00 88.69 484 TRP A C 1
ATOM 3676 O O . TRP A 1 484 ? 16.751 -1.141 3.988 1.00 88.69 484 TRP A O 1
ATOM 3686 N N . THR A 1 485 ? 17.220 -0.106 5.948 1.00 91.25 485 THR A N 1
ATOM 3687 C CA . THR A 1 485 ? 17.153 -1.288 6.825 1.00 91.25 485 THR A CA 1
ATOM 3688 C C . THR A 1 485 ? 15.781 -1.963 6.803 1.00 91.25 485 THR A C 1
ATOM 3690 O O . THR A 1 485 ? 15.697 -3.183 6.688 1.00 91.25 485 THR A O 1
ATOM 3693 N N . HIS A 1 486 ? 14.699 -1.178 6.810 1.00 90.12 486 HIS A N 1
ATOM 3694 C CA . HIS A 1 486 ? 13.322 -1.678 6.681 1.00 90.12 486 HIS A CA 1
ATOM 3695 C C . HIS A 1 486 ? 12.903 -1.896 5.219 1.00 90.12 486 HIS A C 1
ATOM 3697 O O . HIS A 1 486 ? 11.785 -2.308 4.922 1.00 90.12 486 HIS A O 1
ATOM 3703 N N . ARG A 1 487 ? 13.843 -1.683 4.292 1.00 88.12 487 ARG A N 1
ATOM 3704 C CA . ARG A 1 487 ? 13.734 -1.944 2.861 1.00 88.12 487 ARG A CA 1
ATOM 3705 C C . ARG A 1 487 ? 12.565 -1.231 2.183 1.00 88.12 487 ARG A C 1
ATOM 3707 O O . ARG A 1 487 ? 11.986 -1.801 1.269 1.00 88.12 487 ARG A O 1
ATOM 3714 N N . PHE A 1 488 ? 12.218 -0.001 2.551 1.00 87.12 488 PHE A N 1
ATOM 3715 C CA . PHE A 1 488 ? 11.120 0.742 1.903 1.00 87.12 488 PHE A CA 1
ATOM 3716 C C . PHE A 1 488 ? 11.327 0.986 0.393 1.00 87.12 488 PHE A C 1
ATOM 3718 O O . PHE A 1 488 ? 10.364 1.207 -0.336 1.00 87.12 488 PHE A O 1
ATOM 3725 N N . TRP A 1 489 ? 12.561 0.828 -0.086 1.00 84.31 489 TRP A N 1
ATOM 3726 C CA . TRP A 1 489 ? 12.960 0.850 -1.495 1.00 84.31 489 TRP A CA 1
ATOM 3727 C C . TRP A 1 489 ? 12.552 -0.389 -2.323 1.00 84.31 489 TRP A C 1
ATOM 3729 O O . TRP A 1 489 ? 12.636 -0.343 -3.545 1.00 84.31 489 TRP A O 1
ATOM 3739 N N . LEU A 1 490 ? 12.156 -1.510 -1.704 1.00 84.38 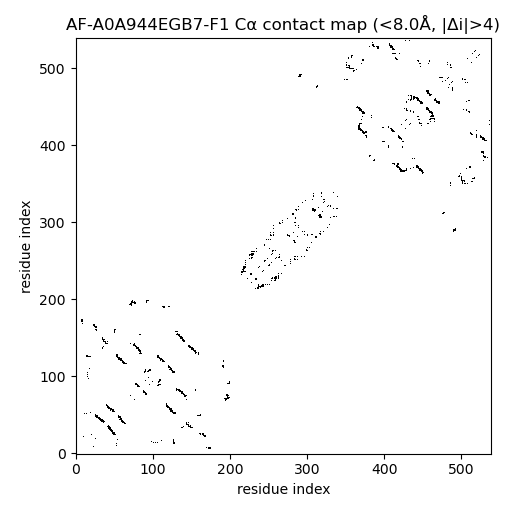490 LEU A N 1
ATOM 3740 C CA . LEU A 1 490 ? 11.801 -2.748 -2.421 1.00 84.38 490 LEU A CA 1
ATOM 3741 C C . LEU A 1 490 ? 10.278 -2.837 -2.653 1.00 84.38 490 LEU A C 1
ATOM 3743 O O . LEU A 1 490 ? 9.507 -3.133 -1.750 1.00 84.38 490 LEU A O 1
ATOM 3747 N N . TRP A 1 491 ? 9.819 -2.628 -3.876 1.00 79.38 491 TRP A N 1
ATOM 3748 C CA . TRP A 1 491 ? 8.403 -2.581 -4.260 1.00 79.38 491 TRP A CA 1
ATOM 3749 C C . TRP A 1 491 ? 7.868 -3.891 -4.852 1.00 79.38 491 TRP A C 1
ATOM 3751 O O . TRP A 1 491 ? 6.837 -3.895 -5.516 1.00 79.38 491 TRP A O 1
ATOM 3761 N N . ASP A 1 492 ? 8.557 -5.010 -4.616 1.00 71.19 492 ASP A N 1
ATOM 3762 C CA . ASP A 1 492 ? 8.086 -6.337 -5.023 1.00 71.19 492 ASP A CA 1
ATOM 3763 C C . ASP A 1 492 ? 6.767 -6.695 -4.306 1.00 71.19 492 ASP A C 1
ATOM 3765 O O . ASP A 1 492 ? 6.723 -6.882 -3.085 1.00 71.19 492 ASP A O 1
ATOM 3769 N N . ASP A 1 493 ? 5.698 -6.787 -5.101 1.00 56.09 493 ASP A N 1
ATOM 3770 C CA . ASP A 1 493 ? 4.301 -7.026 -4.707 1.00 56.09 493 ASP A CA 1
ATOM 3771 C C . ASP A 1 493 ? 4.086 -8.411 -4.057 1.00 56.09 493 ASP A C 1
ATOM 3773 O O . ASP A 1 493 ? 3.094 -8.660 -3.382 1.00 56.09 493 ASP A O 1
ATOM 3777 N N . GLN A 1 494 ? 5.027 -9.348 -4.213 1.00 47.75 494 GLN A N 1
ATOM 3778 C CA . GLN A 1 494 ? 4.783 -10.762 -3.897 1.00 47.75 494 GLN A CA 1
ATOM 3779 C C . GLN A 1 494 ? 4.971 -11.151 -2.415 1.00 47.75 494 GLN A C 1
ATOM 3781 O O . GLN A 1 494 ? 4.688 -12.297 -2.069 1.00 47.75 494 GLN A O 1
ATOM 3786 N N . ALA A 1 495 ? 5.481 -10.267 -1.545 1.00 44.34 495 ALA A N 1
ATOM 3787 C CA . ALA A 1 495 ? 5.814 -10.637 -0.156 1.00 44.34 495 ALA A CA 1
ATOM 3788 C C . ALA A 1 495 ? 5.560 -9.555 0.913 1.00 44.34 495 ALA A C 1
ATOM 3790 O O . ALA A 1 495 ? 5.808 -9.796 2.092 1.00 44.34 495 ALA A O 1
ATOM 3791 N N . ARG A 1 496 ? 5.069 -8.363 0.552 1.00 52.00 496 ARG A N 1
ATOM 3792 C CA . ARG A 1 496 ? 4.890 -7.244 1.501 1.00 52.00 496 ARG A CA 1
ATOM 3793 C C . ARG A 1 496 ? 3.448 -7.093 1.926 1.00 52.00 496 ARG A C 1
ATOM 3795 O O . ARG A 1 496 ? 2.775 -6.094 1.692 1.00 52.00 496 ARG A O 1
ATOM 3802 N N . HIS A 1 497 ? 2.989 -8.151 2.562 1.00 48.97 497 HIS A N 1
ATOM 3803 C CA . HIS A 1 497 ? 1.669 -8.242 3.132 1.00 48.97 497 HIS A CA 1
ATOM 3804 C C . HIS A 1 497 ? 1.666 -7.424 4.449 1.00 48.97 497 HIS A C 1
ATOM 3806 O O . HIS A 1 497 ? 2.147 -7.880 5.480 1.00 48.97 497 HIS A O 1
ATOM 3812 N N . TRP A 1 498 ? 1.093 -6.212 4.385 1.00 56.94 498 TRP A N 1
ATOM 3813 C CA . TRP A 1 498 ? 0.522 -5.425 5.500 1.00 56.94 498 TRP A CA 1
ATOM 3814 C C . TRP A 1 498 ? 1.460 -4.740 6.502 1.00 56.94 498 TRP A C 1
ATOM 3816 O O . TRP A 1 498 ? 1.501 -5.132 7.661 1.00 56.94 498 TRP A O 1
ATOM 3826 N N . ASN A 1 499 ? 2.096 -3.627 6.103 1.00 72.12 499 ASN A N 1
ATOM 3827 C CA . ASN A 1 499 ? 2.589 -2.527 6.967 1.00 72.12 499 ASN A CA 1
ATOM 3828 C C . ASN A 1 499 ? 3.444 -2.900 8.214 1.00 72.12 499 ASN A C 1
ATOM 3830 O O . ASN A 1 499 ? 3.759 -2.028 9.031 1.00 72.12 499 ASN A O 1
ATOM 3834 N N . GLY A 1 500 ? 3.828 -4.167 8.392 1.00 85.19 500 GLY A N 1
ATOM 3835 C CA . GLY A 1 500 ? 4.590 -4.668 9.534 1.00 85.19 500 GLY A CA 1
ATOM 3836 C C . GLY A 1 500 ? 6.023 -4.153 9.524 1.00 85.19 500 GLY A C 1
ATOM 3837 O O . GLY A 1 500 ? 6.581 -3.868 10.578 1.00 85.19 500 GLY A O 1
ATOM 3838 N N . ASP A 1 501 ? 6.574 -3.925 8.334 1.00 87.81 501 ASP A N 1
ATOM 3839 C CA . ASP A 1 501 ? 7.817 -3.194 8.098 1.00 87.81 501 ASP A CA 1
ATOM 3840 C C . ASP A 1 501 ? 7.755 -1.761 8.653 1.00 87.81 501 ASP A C 1
ATOM 3842 O O . ASP A 1 501 ? 8.680 -1.325 9.339 1.00 87.81 501 ASP A O 1
ATOM 3846 N N . LYS A 1 502 ? 6.639 -1.050 8.445 1.00 90.81 502 LYS A N 1
ATOM 3847 C CA . LYS A 1 502 ? 6.423 0.309 8.972 1.00 90.81 502 LYS A CA 1
ATOM 3848 C C . LYS A 1 502 ? 6.233 0.319 10.489 1.00 90.81 502 LYS A C 1
ATOM 3850 O O . LYS A 1 502 ? 6.737 1.218 11.160 1.00 90.81 502 LYS A O 1
ATOM 3855 N N . LEU A 1 503 ? 5.552 -0.683 11.051 1.00 93.12 503 LEU A N 1
ATOM 3856 C CA . LEU A 1 503 ? 5.447 -0.854 12.507 1.00 93.12 503 LEU A CA 1
ATOM 3857 C C . LEU A 1 503 ? 6.802 -1.209 13.136 1.00 93.12 503 LEU A C 1
ATOM 3859 O O . LEU A 1 503 ? 7.142 -0.682 14.194 1.00 93.12 503 LEU A O 1
ATOM 3863 N N . ALA A 1 504 ? 7.602 -2.051 12.480 1.00 93.81 504 ALA A N 1
ATOM 3864 C CA . ALA A 1 504 ? 8.960 -2.368 12.909 1.00 93.81 504 ALA A CA 1
ATOM 3865 C C . ALA A 1 504 ? 9.879 -1.144 12.844 1.00 93.81 504 ALA A C 1
ATOM 3867 O O . ALA A 1 504 ? 10.650 -0.915 13.772 1.00 93.81 504 ALA A O 1
ATOM 3868 N N . TYR A 1 505 ? 9.753 -0.321 11.803 1.00 94.50 505 TYR A N 1
ATOM 3869 C CA . TYR A 1 505 ? 10.463 0.954 11.712 1.00 94.50 505 TYR A CA 1
ATOM 3870 C C . TYR A 1 505 ? 10.063 1.898 12.844 1.00 94.50 505 TYR A C 1
ATOM 3872 O O . TYR A 1 505 ? 10.924 2.460 13.514 1.00 94.50 505 TYR A O 1
ATOM 3880 N N . ALA A 1 506 ? 8.768 2.007 13.143 1.00 95.38 506 ALA A N 1
ATOM 3881 C CA . ALA A 1 506 ? 8.294 2.791 14.277 1.00 95.38 506 ALA A CA 1
ATOM 3882 C C . ALA A 1 506 ? 8.853 2.278 15.624 1.00 95.38 506 ALA A C 1
ATOM 3884 O O . ALA A 1 506 ? 9.208 3.079 16.490 1.00 95.38 506 ALA A O 1
ATOM 3885 N N . CYS A 1 507 ? 8.996 0.959 15.789 1.00 96.44 507 CYS A N 1
ATOM 3886 C CA . CYS A 1 507 ? 9.657 0.351 16.948 1.00 96.44 507 CYS A CA 1
ATOM 3887 C C . CYS A 1 507 ? 11.133 0.775 17.056 1.00 96.44 507 CYS A C 1
ATOM 3889 O O . CYS A 1 507 ? 11.554 1.253 18.112 1.00 96.44 507 CYS A O 1
ATOM 3891 N N . ASP A 1 508 ? 11.895 0.664 15.963 1.00 95.56 508 ASP A N 1
ATOM 3892 C CA . ASP A 1 508 ? 13.303 1.080 15.891 1.00 95.56 508 ASP A CA 1
ATOM 3893 C C . ASP A 1 508 ? 13.465 2.576 16.200 1.00 95.56 508 ASP A C 1
ATOM 3895 O O . ASP A 1 508 ? 14.225 2.966 17.090 1.00 95.56 508 ASP A O 1
ATOM 3899 N N . GLN A 1 509 ? 12.653 3.425 15.566 1.00 95.69 509 GLN A N 1
ATOM 3900 C CA . GLN A 1 509 ? 12.685 4.867 15.794 1.00 95.69 50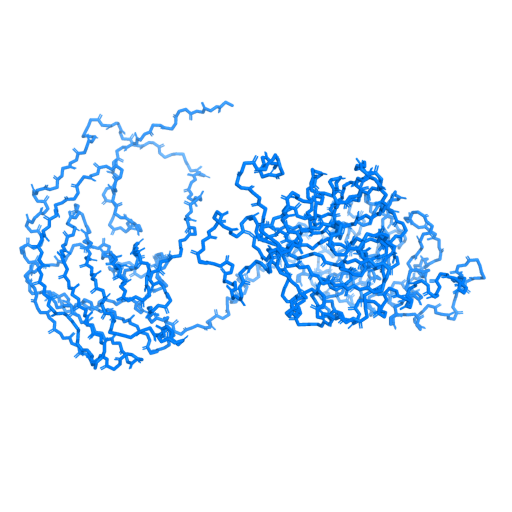9 GLN A CA 1
ATOM 3901 C C . GLN A 1 509 ? 12.325 5.254 17.229 1.00 95.69 509 GLN A C 1
ATOM 3903 O O . GLN A 1 509 ? 12.876 6.228 17.751 1.00 95.69 509 GLN A O 1
ATOM 3908 N N . ALA A 1 510 ? 11.439 4.504 17.889 1.00 96.50 510 ALA A N 1
ATOM 3909 C CA . ALA A 1 510 ? 11.125 4.683 19.303 1.00 96.50 510 ALA A CA 1
ATOM 3910 C C . ALA A 1 510 ? 12.197 4.101 20.242 1.00 96.50 510 ALA A C 1
ATOM 3912 O O . ALA A 1 510 ? 12.211 4.450 21.425 1.00 96.50 510 ALA A O 1
ATOM 3913 N N . GLY A 1 511 ? 13.097 3.243 19.753 1.00 95.94 511 GLY A N 1
ATOM 3914 C CA . GLY A 1 511 ? 14.043 2.487 20.574 1.00 95.94 511 GLY A CA 1
ATOM 3915 C C . GLY A 1 511 ? 13.351 1.434 21.444 1.00 95.94 511 GLY A C 1
ATOM 3916 O O . GLY A 1 511 ? 13.698 1.277 22.615 1.00 95.94 511 GLY A O 1
ATOM 3917 N N . LEU A 1 512 ? 12.327 0.769 20.903 1.00 95.88 512 LEU A N 1
ATOM 3918 C CA . LEU A 1 512 ? 11.474 -0.180 21.616 1.00 95.88 512 LEU A CA 1
ATOM 3919 C C . LEU A 1 512 ? 11.402 -1.509 20.858 1.00 95.88 512 LEU A C 1
ATOM 3921 O O . LEU A 1 512 ? 11.225 -1.519 19.648 1.00 95.88 512 LEU A O 1
ATOM 3925 N N . THR A 1 513 ? 11.477 -2.635 21.567 1.00 95.62 513 THR A N 1
ATOM 3926 C CA . THR A 1 513 ? 11.262 -3.968 20.980 1.00 95.62 513 THR A CA 1
ATOM 3927 C C . THR A 1 513 ? 9.925 -4.515 21.453 1.00 95.62 513 THR A C 1
ATOM 3929 O O . THR A 1 513 ? 9.659 -4.592 22.654 1.00 95.62 513 THR A O 1
ATOM 3932 N N . VAL A 1 514 ? 9.081 -4.914 20.507 1.00 95.94 514 VAL A N 1
ATOM 3933 C CA . VAL A 1 514 ? 7.740 -5.445 20.781 1.00 95.94 514 VAL A CA 1
ATOM 3934 C C . VAL A 1 514 ? 7.758 -6.959 20.595 1.00 95.94 514 VAL A C 1
ATOM 3936 O O . VAL A 1 514 ? 7.974 -7.408 19.477 1.00 95.94 514 VAL A O 1
ATOM 3939 N N . PRO A 1 515 ? 7.530 -7.753 21.656 1.00 92.31 515 PRO A N 1
ATOM 3940 C CA . PRO A 1 515 ? 7.678 -9.208 21.591 1.00 92.31 515 PRO A CA 1
ATOM 3941 C C . PRO A 1 515 ? 6.456 -9.931 21.009 1.00 92.31 515 PRO A C 1
ATOM 3943 O O . PRO A 1 515 ? 6.542 -11.109 20.677 1.00 92.31 515 PRO A O 1
ATOM 3946 N N . ASP A 1 516 ? 5.301 -9.264 20.961 1.00 88.62 516 ASP A N 1
ATOM 3947 C CA . ASP A 1 516 ? 4.023 -9.867 20.586 1.00 88.62 516 ASP A CA 1
ATOM 3948 C C . ASP A 1 516 ? 3.119 -8.820 19.919 1.00 88.62 516 ASP A C 1
ATOM 3950 O O . ASP A 1 516 ? 2.902 -7.731 20.464 1.00 88.62 516 ASP A O 1
ATOM 3954 N N . ARG A 1 517 ? 2.527 -9.178 18.771 1.00 89.25 517 ARG A N 1
ATOM 3955 C CA . ARG A 1 517 ? 1.524 -8.368 18.062 1.00 89.25 517 ARG A CA 1
ATOM 3956 C C . ARG A 1 517 ? 0.320 -7.983 18.906 1.00 89.25 517 ARG A C 1
ATOM 3958 O O . ARG A 1 517 ? -0.371 -7.035 18.539 1.00 89.25 517 ARG A O 1
ATOM 3965 N N . ARG A 1 518 ? 0.052 -8.671 20.026 1.00 90.00 518 ARG A N 1
ATOM 3966 C CA . ARG A 1 518 ? -1.003 -8.294 20.981 1.00 90.00 518 ARG A CA 1
ATOM 3967 C C . ARG A 1 518 ? -0.940 -6.806 21.334 1.00 90.00 518 ARG A C 1
ATOM 3969 O O . ARG A 1 518 ? -1.989 -6.188 21.463 1.00 90.00 518 ARG A O 1
ATOM 3976 N N . ALA A 1 519 ? 0.258 -6.232 21.439 1.00 90.00 519 ALA A N 1
ATOM 3977 C CA . ALA A 1 519 ? 0.438 -4.821 21.772 1.00 90.00 519 ALA A CA 1
ATOM 3978 C C . ALA A 1 519 ? -0.237 -3.850 20.787 1.00 90.00 519 ALA A C 1
ATOM 3980 O O . ALA A 1 519 ? -0.576 -2.738 21.185 1.00 90.00 519 ALA A O 1
ATOM 3981 N N . VAL A 1 520 ? -0.451 -4.279 19.538 1.00 89.44 520 VAL A N 1
ATOM 3982 C CA . VAL A 1 520 ? -1.114 -3.494 18.487 1.00 89.44 520 VAL A CA 1
ATOM 3983 C C . VAL A 1 520 ? -2.513 -4.032 18.167 1.00 89.44 520 VAL A C 1
ATOM 3985 O O . VAL A 1 520 ? -3.455 -3.262 18.020 1.00 89.44 520 VAL A O 1
ATOM 3988 N N . ALA A 1 521 ? -2.655 -5.354 18.057 1.00 83.94 521 ALA A N 1
ATOM 3989 C CA . ALA A 1 521 ? -3.838 -6.008 17.490 1.00 83.94 521 ALA A CA 1
ATOM 3990 C C . ALA A 1 521 ? -4.698 -6.771 18.512 1.00 83.94 521 ALA A C 1
ATOM 3992 O O . ALA A 1 521 ? -5.745 -7.315 18.166 1.00 83.94 521 ALA A O 1
ATOM 3993 N N . GLY A 1 522 ? -4.220 -6.902 19.748 1.00 77.81 522 GLY A N 1
ATOM 3994 C CA . GLY A 1 522 ? -4.863 -7.692 20.790 1.00 77.81 522 GLY A CA 1
ATOM 3995 C C . GLY A 1 522 ? -5.570 -6.840 21.844 1.00 77.81 522 GLY A C 1
ATOM 3996 O O . GLY A 1 522 ? -5.569 -5.613 21.769 1.00 77.81 522 GLY A O 1
ATOM 3997 N N . PRO A 1 523 ? -6.168 -7.486 22.860 1.00 80.62 523 PRO A N 1
ATOM 3998 C CA . PRO A 1 523 ? -6.761 -6.767 23.978 1.00 80.62 523 PRO A CA 1
ATOM 3999 C C . PRO A 1 523 ? -5.672 -5.995 24.742 1.00 80.62 523 PRO A C 1
ATOM 4001 O O . PRO A 1 523 ? -4.654 -6.605 25.113 1.00 80.62 523 PRO A O 1
ATOM 4004 N N . PRO A 1 524 ? -5.868 -4.692 25.013 1.00 88.44 524 PRO A N 1
ATOM 4005 C CA . PRO A 1 524 ? -4.894 -3.916 25.763 1.00 88.44 524 PRO A CA 1
ATOM 4006 C C . PRO A 1 524 ? -4.857 -4.352 27.227 1.00 88.44 524 PRO A C 1
ATOM 4008 O O . PRO A 1 524 ? -5.751 -5.050 27.710 1.00 88.44 524 PRO A O 1
ATOM 4011 N N . ASP A 1 525 ? -3.826 -3.933 27.956 1.00 85.56 525 ASP A N 1
ATOM 4012 C CA . ASP A 1 525 ? -3.823 -4.102 29.414 1.00 85.56 525 ASP A CA 1
ATOM 4013 C C . ASP A 1 525 ? -4.827 -3.156 30.079 1.00 85.56 525 ASP A C 1
ATOM 4015 O O . ASP A 1 525 ? -5.344 -3.453 31.157 1.00 85.56 525 ASP A O 1
ATOM 4019 N N . ARG A 1 526 ? -5.102 -2.016 29.430 1.00 86.00 526 ARG A N 1
ATOM 4020 C CA . ARG A 1 526 ? -6.105 -1.043 29.855 1.00 86.00 526 ARG A CA 1
ATOM 4021 C C . ARG A 1 526 ? -6.526 -0.097 28.737 1.00 86.00 526 ARG A C 1
ATOM 4023 O O . ARG A 1 526 ? -5.785 0.111 27.777 1.00 86.00 526 ARG A O 1
ATOM 4030 N N . TRP A 1 527 ? -7.659 0.559 28.943 1.00 86.62 527 TRP A N 1
ATOM 4031 C CA . TRP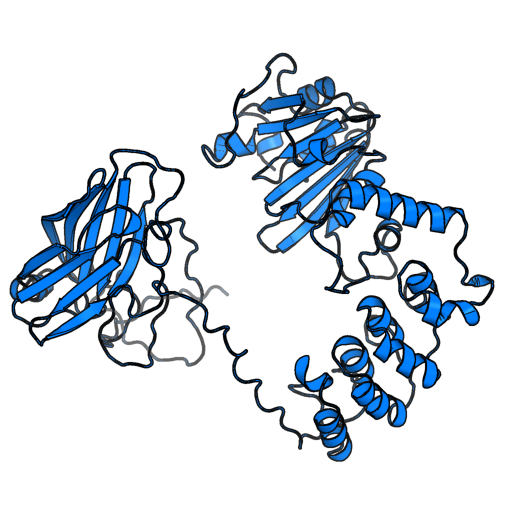 A 1 527 ? -8.067 1.716 28.158 1.00 86.62 527 TRP A CA 1
ATOM 4032 C C . TRP A 1 527 ? -7.759 3.012 28.908 1.00 86.62 527 TRP A C 1
ATOM 4034 O O . TRP A 1 527 ? -7.635 3.030 30.136 1.00 86.62 527 TRP A O 1
ATOM 4044 N N . ALA A 1 528 ? -7.605 4.092 28.154 1.00 89.19 528 ALA A N 1
ATOM 4045 C CA . ALA A 1 528 ? -7.500 5.449 28.659 1.00 89.19 528 ALA A CA 1
ATOM 4046 C C . ALA A 1 528 ? -8.441 6.345 27.858 1.00 89.19 528 ALA A C 1
ATOM 4048 O O . ALA A 1 528 ? -8.360 6.378 26.631 1.00 89.19 528 ALA A O 1
ATOM 4049 N N . GLU A 1 529 ? -9.323 7.061 28.551 1.00 90.31 529 GLU A N 1
ATOM 4050 C CA . GLU A 1 529 ? -10.196 8.062 27.942 1.00 90.31 529 GLU A CA 1
ATOM 4051 C C . GLU A 1 529 ? -9.673 9.463 28.260 1.00 90.31 529 GLU A C 1
ATOM 4053 O O . GLU A 1 529 ? -9.512 9.849 29.419 1.00 90.31 529 GLU A O 1
ATOM 4058 N N . ILE A 1 530 ? -9.388 10.222 27.210 1.00 90.38 530 ILE A N 1
ATOM 4059 C CA . ILE A 1 530 ? -8.884 11.587 27.302 1.00 90.38 530 ILE A CA 1
ATOM 4060 C C . ILE A 1 530 ? -10.045 12.535 27.638 1.00 90.38 530 ILE A C 1
ATOM 4062 O O . ILE A 1 530 ? -11.117 12.425 27.036 1.00 90.38 530 ILE A O 1
ATOM 4066 N N . PRO A 1 531 ? -9.855 13.503 28.558 1.00 89.25 531 PRO A N 1
ATOM 4067 C CA . PRO A 1 531 ? -10.888 14.479 28.889 1.00 89.25 531 PRO A CA 1
ATOM 4068 C C . PRO A 1 531 ? -11.383 15.259 27.666 1.00 89.25 531 PRO A C 1
ATOM 4070 O O . PRO A 1 531 ? -10.600 15.639 26.796 1.00 89.25 531 PRO A O 1
ATOM 4073 N N . GLN A 1 532 ? -12.685 15.547 27.618 1.00 87.12 532 GLN A N 1
ATOM 4074 C CA . GLN A 1 532 ? -13.312 16.256 26.495 1.00 87.12 532 GLN A CA 1
ATOM 4075 C C . GLN A 1 532 ? -12.735 17.654 26.243 1.00 87.12 532 GLN A C 1
ATOM 4077 O O . GLN A 1 532 ? -12.741 18.132 25.115 1.00 87.12 532 GLN A O 1
ATOM 4082 N N . ASP A 1 533 ? -12.269 18.317 27.296 1.00 89.25 533 ASP A N 1
ATOM 4083 C CA . ASP A 1 533 ? -11.661 19.645 27.277 1.00 89.25 533 ASP A CA 1
ATOM 4084 C C . ASP A 1 533 ? -10.133 19.602 27.118 1.00 89.25 533 ASP A C 1
ATOM 4086 O O . ASP A 1 533 ? -9.463 20.630 27.245 1.00 89.25 533 ASP A O 1
ATOM 4090 N N . SER A 1 534 ? -9.568 18.423 26.832 1.00 90.56 534 SER A N 1
ATOM 4091 C CA . SER A 1 534 ? -8.132 18.258 26.650 1.00 90.56 534 SER A CA 1
ATOM 4092 C C . SER A 1 534 ? -7.629 19.073 25.453 1.00 90.56 534 SER A C 1
ATOM 4094 O O . SER A 1 534 ? -8.171 18.953 24.350 1.00 90.56 534 SER A O 1
ATOM 4096 N N . PRO A 1 535 ? -6.535 19.845 25.611 1.00 89.81 535 PRO A N 1
ATOM 4097 C CA . PRO A 1 535 ? -5.928 20.579 24.503 1.00 89.81 535 PRO A CA 1
ATOM 4098 C C . PRO A 1 535 ? -5.370 19.654 23.411 1.00 89.81 535 PRO A C 1
ATOM 4100 O O . PRO A 1 535 ? -5.126 20.112 22.301 1.00 89.81 535 PRO A O 1
ATOM 4103 N N . LEU A 1 536 ? -5.187 18.362 23.709 1.00 90.00 536 LEU A N 1
ATOM 4104 C CA . LEU A 1 536 ? -4.731 17.348 22.757 1.00 90.00 536 LEU A CA 1
ATOM 4105 C C . LEU A 1 536 ? -5.753 17.075 21.640 1.00 90.00 536 LEU A C 1
ATOM 4107 O O . LEU A 1 536 ? -5.387 16.570 20.585 1.00 90.00 536 LEU A O 1
ATOM 4111 N N . LEU A 1 537 ? -7.032 17.398 21.853 1.00 86.69 537 LEU A N 1
ATOM 4112 C CA . LEU A 1 537 ? -8.104 17.154 20.879 1.00 86.69 537 LEU A CA 1
ATOM 4113 C C . LEU A 1 537 ? -8.276 18.297 19.863 1.00 86.69 537 LEU A C 1
ATOM 4115 O O . LEU A 1 537 ? -9.154 18.224 19.009 1.00 86.69 537 LEU A O 1
ATOM 4119 N N . ALA A 1 538 ? -7.481 19.365 19.969 1.00 79.12 538 ALA A N 1
ATOM 4120 C CA . ALA A 1 538 ? -7.568 20.541 19.102 1.00 79.12 538 ALA A CA 1
ATOM 4121 C C . ALA A 1 538 ? -6.653 20.479 17.859 1.00 79.12 538 ALA A C 1
ATOM 4123 O O . ALA A 1 538 ? -6.645 21.438 17.084 1.00 79.12 538 ALA A O 1
ATOM 4124 N N . ASP A 1 539 ? -5.874 19.402 17.715 1.00 60.59 539 ASP A N 1
ATOM 4125 C CA . ASP A 1 539 ? -4.765 19.247 16.757 1.00 60.59 539 ASP A CA 1
ATOM 4126 C C . ASP A 1 539 ? -5.158 18.605 15.413 1.00 60.59 539 ASP A C 1
ATOM 4128 O O . ASP A 1 539 ? -5.995 17.668 15.394 1.00 60.59 539 ASP A O 1
#